Protein AF-A0A8H9DAM3-F1 (afdb_monomer)

Organism: NCBI:txid52442

Foldseek 3Di:
DPPPVVLVVVLVVLVVLVVLLVVLVDLPCVVLVVLLCLLCVLVLAPNPDDDDSDLVSSLVSLVSSLPDDLPDLDPDQPPVVLVVLVVVLVVLVVVLVVLVVVLVVLVVVLVVLVVVLVVLVVVLVVLVVLVVDDFDDDQQADPPPRDGHPDGDDGSVVSVVVSVVSVVVSVVSVVCNVVSVVVSVVSVVVSVVSVVVSVVSVVVSVVSVVVVVVSVVSVVSSVSSVVSSVVSVVVSVSNDDPPDPCVPSVVVSVVSVVVVVVVVVVPVVVVVVVVVVVLQVQLQVQLLVQCVLLVAPLSVFRWTQDPVVRWIWGADPPPGTDTPVRRDFPLNNLSSVLSSVLSVLLSCLVVVHPDALEAEEEASLCRLDDPPQDLVNLQVVCVDPDPSVVSVVSSVVSVVVSCPRGHYHYDHSHDHPDPVVVVVDDDDCVVVPDDPDDPVVVPPD

pLDDT: mean 80.45, std 12.28, range [39.5, 96.19]

InterPro domains:
  IPR022205 Protein of unknown function DUF3732 [PF12532] (260-436)

Structure (mmCIF, N/CA/C/O backbone):
data_AF-A0A8H9DAM3-F1
#
_entry.id   AF-A0A8H9DAM3-F1
#
loop_
_atom_site.group_PDB
_atom_site.id
_atom_site.type_symbol
_atom_site.label_atom_id
_atom_site.label_alt_id
_atom_site.label_comp_id
_atom_site.label_asym_id
_atom_site.label_entity_id
_atom_site.label_seq_id
_atom_site.pdbx_PDB_ins_code
_atom_site.Cartn_x
_atom_site.Cartn_y
_atom_site.Cartn_z
_atom_site.occupancy
_atom_site.B_iso_or_equiv
_atom_site.auth_seq_id
_atom_site.auth_comp_id
_atom_site.auth_asym_id
_atom_site.auth_atom_id
_atom_site.pdbx_PDB_model_num
ATOM 1 N N . MET A 1 1 ? 15.143 -3.807 -16.314 1.00 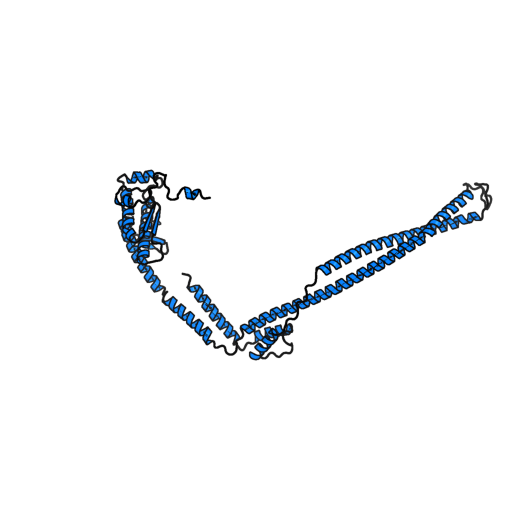41.22 1 MET A N 1
ATOM 2 C CA . MET A 1 1 ? 16.052 -4.672 -15.533 1.00 41.22 1 MET A CA 1
ATOM 3 C C . MET A 1 1 ? 15.537 -4.697 -14.091 1.00 41.22 1 MET A C 1
ATOM 5 O O . MET A 1 1 ? 15.890 -3.834 -13.311 1.00 41.22 1 MET A O 1
ATOM 9 N N . LEU A 1 2 ? 14.571 -5.573 -13.778 1.00 39.50 2 LEU A N 1
ATOM 10 C CA . LEU A 1 2 ? 13.849 -5.628 -12.480 1.00 39.50 2 LEU A CA 1
ATOM 11 C C . LEU A 1 2 ? 13.750 -7.069 -11.931 1.00 39.50 2 LEU A C 1
ATOM 13 O O . LEU A 1 2 ? 12.943 -7.368 -11.057 1.00 39.50 2 LEU A O 1
ATOM 17 N N . ILE A 1 3 ? 14.546 -7.983 -12.486 1.00 49.75 3 ILE A N 1
ATOM 18 C CA . ILE A 1 3 ? 14.468 -9.424 -12.223 1.00 49.75 3 ILE A CA 1
ATOM 19 C C . ILE A 1 3 ? 15.249 -9.852 -10.956 1.00 49.75 3 ILE A C 1
ATOM 21 O O . ILE A 1 3 ? 14.709 -10.687 -10.234 1.00 49.75 3 ILE A O 1
ATOM 25 N N . PRO A 1 4 ? 16.415 -9.270 -10.586 1.00 54.50 4 PRO A N 1
ATOM 26 C CA . PRO A 1 4 ? 17.206 -9.777 -9.454 1.00 54.50 4 PRO A CA 1
ATOM 27 C C . PRO A 1 4 ? 16.478 -9.702 -8.104 1.00 54.50 4 PRO A C 1
ATOM 29 O O . PRO A 1 4 ? 16.471 -10.662 -7.340 1.00 54.50 4 PRO A O 1
ATOM 32 N N . GLY A 1 5 ? 15.785 -8.590 -7.829 1.00 54.44 5 GLY A N 1
ATOM 33 C CA . GLY A 1 5 ? 15.190 -8.344 -6.511 1.00 54.44 5 GLY A CA 1
ATOM 34 C C . GLY A 1 5 ? 14.079 -9.323 -6.118 1.00 54.44 5 GLY A C 1
ATOM 35 O O . GLY A 1 5 ? 13.926 -9.632 -4.943 1.00 54.44 5 GLY A O 1
ATOM 36 N N . LYS A 1 6 ? 13.317 -9.862 -7.082 1.00 57.00 6 LYS A N 1
ATOM 37 C CA . LYS A 1 6 ? 12.247 -10.827 -6.773 1.00 57.00 6 LYS A CA 1
ATOM 38 C C . LYS A 1 6 ? 12.793 -12.201 -6.383 1.00 57.00 6 LYS A C 1
ATOM 40 O O . LYS A 1 6 ? 12.204 -12.851 -5.528 1.00 57.00 6 LYS A O 1
ATOM 45 N N . PHE A 1 7 ? 13.904 -12.621 -6.984 1.00 60.47 7 PHE A N 1
ATOM 46 C CA . PHE A 1 7 ? 14.539 -13.909 -6.697 1.00 60.47 7 PHE A CA 1
ATOM 47 C C . PHE A 1 7 ? 15.222 -13.922 -5.324 1.00 60.47 7 PHE A C 1
ATOM 49 O O . PHE A 1 7 ? 15.058 -14.885 -4.580 1.00 60.47 7 PHE A O 1
ATOM 56 N N . TRP A 1 8 ? 15.877 -12.822 -4.946 1.00 61.19 8 TRP A N 1
ATOM 57 C CA . TRP A 1 8 ? 16.463 -12.654 -3.611 1.00 61.19 8 TRP A CA 1
ATOM 58 C C . TRP A 1 8 ? 15.415 -12.724 -2.491 1.00 61.19 8 TRP A C 1
ATOM 60 O O . TRP A 1 8 ? 15.601 -13.442 -1.516 1.00 61.19 8 TRP A O 1
ATOM 70 N N . VAL A 1 9 ? 14.251 -12.094 -2.678 1.00 68.06 9 VAL A N 1
ATOM 71 C CA . VAL A 1 9 ? 13.137 -12.170 -1.712 1.00 68.06 9 VAL A CA 1
ATOM 72 C C . VAL A 1 9 ? 12.590 -13.598 -1.559 1.00 68.06 9 VAL A C 1
ATOM 74 O O . VAL A 1 9 ? 12.148 -13.986 -0.478 1.00 68.06 9 VAL A O 1
ATOM 77 N N . LEU A 1 10 ? 12.596 -14.389 -2.636 1.00 66.38 10 LEU A N 1
ATOM 78 C CA . LEU A 1 10 ? 12.182 -15.794 -2.604 1.00 66.38 10 LEU A CA 1
ATOM 79 C C . LEU A 1 10 ? 13.180 -16.662 -1.826 1.00 66.38 10 LEU A C 1
ATOM 81 O O . LEU A 1 10 ? 12.730 -17.476 -1.019 1.00 66.38 10 LEU A O 1
ATOM 85 N N . ILE A 1 11 ? 14.491 -16.451 -2.002 1.00 67.50 11 ILE A N 1
ATOM 86 C CA . ILE A 1 11 ? 15.525 -17.118 -1.193 1.00 67.50 11 ILE A CA 1
ATOM 87 C C . ILE A 1 11 ? 15.362 -16.754 0.279 1.00 67.50 11 ILE A C 1
ATOM 89 O O . ILE A 1 11 ? 15.191 -17.657 1.093 1.00 67.50 11 ILE A O 1
ATOM 93 N N . ASP A 1 12 ? 15.321 -15.463 0.617 1.00 72.00 12 ASP A N 1
ATOM 94 C CA . ASP A 1 12 ? 15.208 -15.003 2.008 1.00 72.00 12 ASP A CA 1
ATOM 95 C C . ASP A 1 12 ? 13.983 -15.608 2.702 1.00 72.00 12 ASP A C 1
ATOM 97 O O . ASP A 1 12 ? 14.022 -15.975 3.877 1.00 72.00 12 ASP A O 1
ATOM 101 N N . LYS A 1 13 ? 12.874 -15.762 1.970 1.00 71.56 13 LYS A N 1
ATOM 102 C CA . LYS A 1 13 ? 11.654 -16.386 2.488 1.00 71.56 13 LYS A CA 1
ATOM 103 C C . LYS A 1 13 ? 11.833 -17.882 2.757 1.00 71.56 13 LYS A C 1
ATOM 105 O O . LYS A 1 13 ? 11.313 -18.378 3.758 1.00 71.56 13 LYS A O 1
ATOM 110 N N . VAL A 1 14 ? 12.526 -18.609 1.882 1.00 68.38 14 VAL A N 1
ATOM 111 C CA . VAL A 1 14 ? 12.818 -20.040 2.068 1.00 68.38 14 VAL A CA 1
ATOM 112 C C . VAL A 1 14 ? 13.843 -20.237 3.191 1.00 68.38 14 VAL A C 1
ATOM 114 O O . VAL A 1 14 ? 13.615 -21.053 4.081 1.00 68.38 14 VAL A O 1
ATOM 117 N N . GLU A 1 15 ? 14.903 -19.433 3.242 1.00 69.31 15 GLU A N 1
ATOM 118 C CA . GLU A 1 15 ? 15.900 -19.461 4.318 1.00 69.31 15 GLU A CA 1
ATOM 119 C C . GLU A 1 15 ? 15.298 -19.084 5.674 1.00 69.31 15 GLU A C 1
ATOM 121 O O . GLU A 1 15 ? 15.566 -19.747 6.676 1.00 69.31 15 GLU A O 1
ATOM 126 N N . SER A 1 16 ? 14.417 -18.082 5.716 1.00 69.56 16 SER A N 1
ATOM 127 C CA . SER A 1 16 ? 13.677 -17.713 6.924 1.00 69.56 16 SER A CA 1
ATOM 128 C C . SER A 1 16 ? 12.774 -18.853 7.405 1.00 69.56 16 SER A C 1
ATOM 130 O O . SER A 1 16 ? 12.752 -19.142 8.602 1.00 69.56 16 SER A O 1
ATOM 132 N N . ARG A 1 17 ? 12.096 -19.568 6.491 1.00 65.00 17 ARG A N 1
ATOM 133 C CA . ARG A 1 17 ? 11.322 -20.777 6.829 1.00 65.00 17 ARG A CA 1
ATOM 134 C C . ARG A 1 17 ? 12.209 -21.879 7.415 1.00 65.00 17 ARG A C 1
ATOM 136 O O . ARG A 1 17 ? 11.821 -22.490 8.411 1.00 65.00 17 ARG A O 1
ATOM 143 N N . ILE A 1 18 ? 13.390 -22.116 6.840 1.00 66.19 18 ILE A N 1
ATOM 144 C CA . ILE A 1 18 ? 14.365 -23.100 7.341 1.00 66.19 18 ILE A CA 1
ATOM 145 C C . ILE A 1 18 ? 14.893 -22.682 8.724 1.00 66.19 18 ILE A C 1
ATOM 147 O O . ILE A 1 18 ? 14.948 -23.500 9.641 1.00 66.19 18 ILE A O 1
ATOM 151 N N . ALA A 1 19 ? 15.237 -21.406 8.915 1.00 66.81 19 ALA A N 1
ATOM 152 C CA . ALA A 1 19 ? 15.737 -20.872 10.180 1.00 66.81 19 ALA A CA 1
ATOM 153 C C . ALA A 1 19 ? 14.688 -20.937 11.302 1.00 66.81 19 ALA A C 1
ATOM 155 O O . ALA A 1 19 ? 15.010 -21.333 12.425 1.00 66.81 19 ALA A O 1
ATOM 156 N N . GLU A 1 20 ? 13.431 -20.601 11.004 1.00 62.31 20 GLU A N 1
ATOM 157 C CA . GLU A 1 20 ? 12.320 -20.690 11.956 1.00 62.31 20 GLU A CA 1
ATOM 158 C C . GLU A 1 20 ? 12.037 -22.156 12.329 1.00 62.31 20 GLU A C 1
ATOM 160 O O . GLU A 1 20 ? 11.919 -22.483 13.512 1.00 62.31 20 GLU A O 1
ATOM 165 N N . ARG A 1 21 ? 12.052 -23.076 11.350 1.00 61.44 21 ARG A N 1
ATOM 166 C CA . ARG A 1 21 ? 11.940 -24.524 11.602 1.00 61.44 21 ARG A CA 1
ATOM 167 C C . ARG A 1 21 ? 13.096 -25.060 12.448 1.00 61.44 21 ARG A C 1
ATOM 169 O O . ARG A 1 21 ? 12.858 -25.836 13.368 1.00 61.44 21 ARG A O 1
ATOM 176 N N . ASN A 1 22 ? 14.327 -24.611 12.210 1.00 60.28 22 ASN A N 1
ATOM 177 C CA . ASN A 1 22 ? 15.495 -25.005 13.004 1.00 60.28 22 ASN A CA 1
ATOM 178 C C . ASN A 1 22 ? 15.460 -24.454 14.436 1.00 60.28 22 ASN A C 1
ATOM 180 O O . ASN A 1 22 ? 15.846 -25.157 15.369 1.00 60.28 22 ASN A O 1
ATOM 184 N N . ARG A 1 23 ? 14.937 -23.239 14.647 1.00 57.72 23 ARG A N 1
ATOM 185 C CA . ARG A 1 23 ? 14.687 -22.699 15.996 1.00 57.72 23 ARG A CA 1
ATOM 186 C C . ARG A 1 23 ? 13.680 -23.544 16.772 1.00 57.72 23 ARG A C 1
ATOM 188 O O . ARG A 1 23 ? 13.877 -23.781 17.961 1.00 57.72 23 ARG A O 1
ATOM 195 N N . LEU A 1 24 ? 12.650 -24.042 16.091 1.00 55.28 24 LEU A N 1
ATOM 196 C CA . LEU A 1 24 ? 11.645 -24.942 16.663 1.00 55.28 24 LEU A CA 1
ATOM 197 C C . LEU A 1 24 ? 12.157 -26.381 16.874 1.00 55.28 24 LEU A C 1
ATOM 199 O O . LEU A 1 24 ? 11.499 -27.144 17.569 1.00 55.28 24 LEU A O 1
ATOM 203 N N . LYS A 1 25 ? 13.328 -26.761 16.337 1.00 53.53 25 LYS A N 1
ATOM 204 C CA . LYS A 1 25 ? 13.994 -28.054 16.614 1.00 53.53 25 LYS A CA 1
ATOM 205 C C . LYS A 1 25 ? 14.835 -28.055 17.897 1.00 53.53 25 LYS A C 1
ATOM 207 O O . LYS A 1 25 ? 15.243 -29.126 18.348 1.00 53.53 25 LYS A O 1
ATOM 212 N N . GLY A 1 26 ? 15.114 -26.893 18.494 1.00 55.53 26 GLY A N 1
ATOM 213 C CA . GLY A 1 26 ? 15.830 -26.822 19.770 1.00 55.53 26 GLY A CA 1
ATOM 214 C C . GLY A 1 26 ? 15.031 -27.466 20.909 1.00 55.53 26 GLY A C 1
ATOM 215 O O . GLY A 1 26 ? 13.805 -27.452 20.893 1.00 55.53 26 GLY A O 1
ATOM 216 N N . GLN A 1 27 ? 15.702 -27.966 21.952 1.00 54.47 27 GLN A N 1
ATOM 217 C CA . GLN A 1 27 ? 15.058 -28.440 23.196 1.00 54.47 27 GLN A CA 1
ATOM 218 C C . GLN A 1 27 ? 14.385 -27.306 24.006 1.00 54.47 27 GLN A C 1
ATOM 220 O O . GLN A 1 27 ? 14.102 -27.467 25.192 1.00 54.47 27 GLN A O 1
ATOM 225 N N . ASN A 1 28 ? 14.164 -26.134 23.402 1.00 64.06 28 ASN A N 1
ATOM 226 C CA . ASN A 1 28 ? 13.647 -24.975 24.102 1.00 64.06 28 ASN A CA 1
ATOM 227 C C . ASN A 1 28 ? 12.108 -24.970 24.098 1.00 64.06 28 ASN A C 1
ATOM 229 O O . ASN A 1 28 ? 11.464 -24.404 23.215 1.00 64.06 28 ASN A O 1
ATOM 233 N N . PHE A 1 29 ? 11.524 -25.613 25.111 1.00 72.38 29 PHE A N 1
ATOM 234 C CA . PHE A 1 29 ? 10.076 -25.689 25.324 1.00 72.38 29 PHE A CA 1
ATOM 235 C C . PHE A 1 29 ? 9.478 -24.427 25.972 1.00 72.38 29 PHE A C 1
ATOM 237 O O . PHE A 1 29 ? 8.269 -24.382 26.186 1.00 72.38 29 PHE A O 1
ATOM 244 N N . GLU A 1 30 ? 10.272 -23.387 26.263 1.00 73.88 30 GLU A N 1
ATOM 245 C CA . GLU A 1 30 ? 9.824 -22.164 26.955 1.00 73.88 30 GLU A CA 1
ATOM 246 C C . GLU A 1 30 ? 8.572 -21.544 26.319 1.00 73.88 30 GLU A C 1
ATOM 248 O O . GLU A 1 30 ? 7.599 -21.232 27.008 1.00 73.88 30 GLU A O 1
ATOM 253 N N . ARG A 1 31 ? 8.556 -21.422 24.986 1.00 76.25 31 ARG A N 1
ATOM 254 C CA . ARG A 1 31 ? 7.429 -20.825 24.253 1.00 76.25 31 ARG A CA 1
ATOM 255 C C . ARG A 1 31 ? 6.195 -21.731 24.233 1.00 76.25 31 ARG A C 1
ATOM 257 O O . ARG A 1 31 ? 5.080 -21.226 24.349 1.00 76.25 31 ARG A O 1
ATOM 264 N N . ALA A 1 32 ? 6.389 -23.048 24.121 1.00 80.62 32 ALA A N 1
ATOM 265 C CA . ALA A 1 32 ? 5.304 -24.027 24.204 1.00 80.62 32 ALA A CA 1
ATOM 266 C C . ALA A 1 32 ? 4.661 -24.013 25.594 1.00 80.62 32 ALA A C 1
ATOM 268 O O . ALA A 1 32 ? 3.443 -23.947 25.718 1.00 80.62 32 ALA A O 1
ATOM 269 N N . PHE A 1 33 ? 5.478 -24.020 26.648 1.00 83.94 33 PHE A N 1
ATOM 270 C CA . PHE A 1 33 ? 5.000 -24.012 28.025 1.00 83.94 33 PHE A CA 1
ATOM 271 C C . PHE A 1 33 ? 4.320 -22.699 28.398 1.00 83.94 33 PHE A C 1
ATOM 273 O O . PHE A 1 33 ? 3.304 -22.736 29.084 1.00 83.94 33 PHE A O 1
ATOM 280 N N . ALA A 1 34 ? 4.805 -21.552 27.912 1.00 83.25 34 ALA A N 1
ATOM 281 C CA . ALA A 1 34 ? 4.105 -20.280 28.081 1.00 83.25 34 ALA A CA 1
ATOM 282 C C . ALA A 1 34 ? 2.686 -20.338 27.484 1.00 83.25 34 ALA A C 1
ATOM 284 O O . ALA A 1 34 ? 1.718 -20.041 28.180 1.00 83.25 34 ALA A O 1
ATOM 285 N N . LEU A 1 35 ? 2.547 -20.814 26.241 1.00 86.19 35 LEU A N 1
ATOM 286 C CA . LEU A 1 35 ? 1.248 -20.962 25.572 1.00 86.19 35 LEU A CA 1
ATOM 287 C C . LEU A 1 35 ? 0.326 -21.971 26.272 1.00 86.19 35 LEU A C 1
ATOM 289 O O . LEU A 1 35 ? -0.869 -21.721 26.407 1.00 86.19 35 LEU A O 1
ATOM 293 N N . LEU A 1 36 ? 0.866 -23.097 26.741 1.00 85.81 36 LEU A N 1
ATOM 294 C CA . LEU A 1 36 ? 0.099 -24.108 27.472 1.00 85.81 36 LEU A CA 1
ATOM 295 C C . LEU A 1 36 ? -0.336 -23.611 28.860 1.00 85.81 36 LEU A C 1
ATOM 297 O O . LEU A 1 36 ? -1.444 -23.910 29.291 1.00 85.81 36 LEU A O 1
ATOM 301 N N . ASN A 1 37 ? 0.480 -22.806 29.544 1.00 80.94 37 ASN A N 1
ATOM 302 C CA . ASN A 1 37 ? 0.092 -22.165 30.804 1.00 80.94 37 ASN A CA 1
ATOM 303 C C . ASN A 1 37 ? -0.975 -21.081 30.602 1.00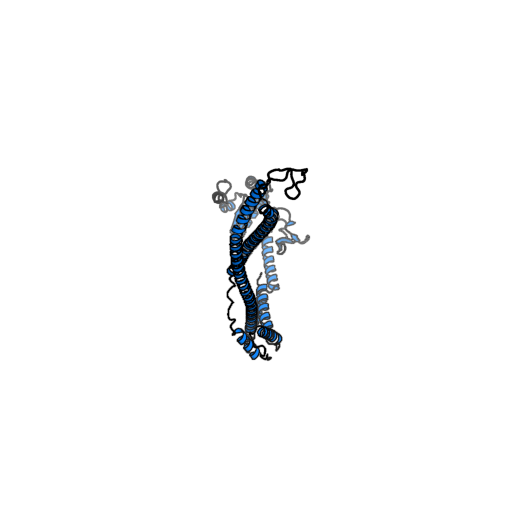 80.94 37 ASN A C 1
ATOM 305 O O . ASN A 1 37 ? -1.890 -20.966 31.414 1.00 80.94 37 ASN A O 1
ATOM 309 N N . GLU A 1 38 ? -0.912 -20.324 29.504 1.00 81.88 38 GLU A N 1
ATOM 310 C CA . GLU A 1 38 ? -2.015 -19.445 29.107 1.00 81.88 38 GLU A CA 1
ATOM 311 C C . GLU A 1 38 ? -3.288 -20.257 28.817 1.00 81.88 38 GLU A C 1
ATOM 313 O O . GLU A 1 38 ? -4.372 -19.869 29.232 1.00 81.88 38 GLU A O 1
ATOM 318 N N . ALA A 1 39 ? -3.178 -21.425 28.180 1.00 84.25 39 ALA A N 1
ATOM 319 C CA . ALA A 1 39 ? -4.321 -22.309 27.946 1.00 84.25 39 ALA A CA 1
ATOM 320 C C . ALA A 1 39 ? -4.942 -22.845 29.250 1.00 84.25 39 ALA A C 1
ATOM 322 O O . ALA A 1 39 ? -6.164 -22.990 29.333 1.00 84.25 39 ALA A O 1
ATOM 323 N N . LYS A 1 40 ? -4.126 -23.092 30.282 1.00 81.94 40 LYS A N 1
ATOM 324 C CA . LYS A 1 40 ? -4.602 -23.446 31.628 1.00 81.94 40 LYS A CA 1
ATOM 325 C C . LYS A 1 40 ? -5.372 -22.312 32.302 1.00 81.94 40 LYS A C 1
ATOM 327 O O . LYS A 1 40 ? -6.366 -22.581 32.960 1.00 81.94 40 LYS A O 1
ATOM 332 N N . SER A 1 41 ? -4.951 -21.055 32.135 1.00 77.19 41 SER A N 1
ATOM 333 C CA . SER A 1 41 ? -5.615 -19.910 32.785 1.00 77.19 41 SER A CA 1
ATOM 334 C C . SER A 1 41 ? -7.013 -19.608 32.233 1.00 77.19 41 SER A C 1
ATOM 336 O O . SER A 1 41 ? -7.771 -18.865 32.853 1.00 77.19 41 SER A O 1
ATOM 338 N N . VAL A 1 42 ? -7.359 -20.195 31.084 1.00 81.00 42 VAL A N 1
ATOM 339 C CA . VAL A 1 42 ? -8.673 -20.081 30.435 1.00 81.00 42 VAL A CA 1
ATOM 340 C C . VAL A 1 42 ? -9.408 -21.425 30.325 1.00 81.00 42 VAL A C 1
ATOM 342 O O . VAL A 1 42 ? -10.269 -21.594 29.459 1.00 81.00 42 VAL A O 1
ATOM 345 N N . ASP A 1 43 ? -9.044 -22.396 31.169 1.00 77.50 43 ASP A N 1
ATOM 346 C CA . ASP A 1 43 ? -9.663 -23.727 31.272 1.00 77.50 43 ASP A CA 1
ATOM 347 C C . ASP A 1 43 ? -9.709 -24.533 29.958 1.00 77.50 43 ASP A C 1
ATOM 349 O O . ASP A 1 43 ? -10.550 -25.420 29.770 1.00 77.50 43 ASP A O 1
ATOM 353 N N . LEU A 1 44 ? -8.797 -24.261 29.018 1.00 81.88 44 LEU A N 1
ATOM 354 C CA . LEU A 1 44 ? -8.631 -25.108 27.832 1.00 81.88 44 LEU A CA 1
ATOM 355 C C . LEU A 1 44 ? -7.913 -26.418 28.189 1.00 81.88 44 LEU A C 1
ATOM 357 O O . LEU A 1 44 ? -8.224 -27.458 27.608 1.00 81.88 44 LEU A O 1
ATOM 361 N N . ILE A 1 45 ? -7.026 -26.376 29.186 1.00 84.38 45 ILE A N 1
ATOM 362 C CA . ILE A 1 45 ? -6.282 -27.509 29.757 1.00 84.38 45 ILE A CA 1
ATOM 363 C C . ILE A 1 45 ? -6.487 -27.494 31.276 1.00 84.38 45 ILE A C 1
ATOM 365 O O . ILE A 1 45 ? -6.640 -26.422 31.858 1.00 84.38 45 ILE A O 1
ATOM 369 N N . ALA A 1 46 ? -6.504 -28.661 31.924 1.00 76.56 46 ALA A N 1
ATOM 370 C CA . ALA A 1 46 ? -6.603 -28.738 33.379 1.00 76.56 46 ALA A CA 1
ATOM 371 C C . ALA A 1 46 ? -5.407 -28.040 34.061 1.00 76.56 46 ALA A C 1
ATOM 373 O O . ALA A 1 46 ? -4.262 -28.142 33.610 1.00 76.56 46 ALA A O 1
ATOM 374 N N . ALA A 1 47 ? -5.665 -27.301 35.143 1.00 71.81 47 ALA A N 1
ATOM 375 C CA . ALA A 1 47 ? -4.646 -26.489 35.814 1.00 71.81 47 ALA A CA 1
ATOM 376 C C . ALA A 1 47 ? -3.482 -27.335 36.372 1.00 71.81 47 ALA A C 1
ATOM 378 O O . ALA A 1 47 ? -2.319 -26.917 36.328 1.00 71.81 47 ALA A O 1
ATOM 379 N N . ASP A 1 48 ? -3.787 -28.547 36.829 1.00 75.56 48 ASP A N 1
ATOM 380 C CA . ASP A 1 48 ? -2.878 -29.537 37.406 1.00 75.56 48 ASP A CA 1
ATOM 381 C C . ASP A 1 48 ? -2.163 -30.421 36.370 1.00 75.56 48 ASP A C 1
ATOM 383 O O . ASP A 1 48 ? -1.272 -31.186 36.735 1.00 75.56 48 ASP A O 1
ATOM 387 N N . GLU A 1 49 ? -2.477 -30.278 35.079 1.00 77.75 49 GLU A N 1
ATOM 388 C CA . GLU A 1 49 ? -1.892 -31.104 34.019 1.00 77.75 49 GLU A CA 1
ATOM 389 C C . GLU A 1 49 ? -0.361 -30.901 33.929 1.00 77.75 49 GLU A C 1
ATOM 391 O O . GLU A 1 49 ? 0.103 -29.772 33.724 1.00 77.75 49 GLU A O 1
ATOM 396 N N . PRO A 1 50 ? 0.474 -31.941 34.081 1.00 77.88 50 PRO A N 1
ATOM 397 C CA . PRO A 1 50 ? 1.924 -31.777 34.094 1.00 77.88 50 PRO A CA 1
ATOM 398 C C . PRO A 1 50 ? 2.477 -31.471 32.693 1.00 77.88 50 PRO A C 1
ATO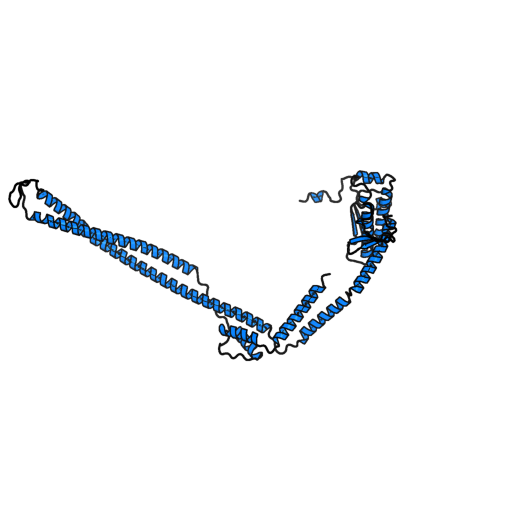M 400 O O . PRO A 1 50 ? 2.247 -32.214 31.741 1.00 77.88 50 PRO A O 1
ATOM 403 N N . LEU A 1 51 ? 3.272 -30.401 32.577 1.00 81.50 51 LEU A N 1
ATOM 404 C CA . LEU A 1 51 ? 3.999 -30.069 31.347 1.00 81.50 51 LEU A CA 1
ATOM 405 C C . LEU A 1 51 ? 5.327 -30.832 31.314 1.00 81.50 51 LEU A C 1
ATOM 407 O O . LEU A 1 51 ? 6.208 -30.586 32.140 1.00 81.50 51 LEU A O 1
ATOM 411 N N . GLN A 1 52 ? 5.478 -31.757 30.369 1.00 82.44 52 GLN A N 1
ATOM 412 C CA . GLN A 1 52 ? 6.706 -32.530 30.193 1.00 82.44 52 GLN A CA 1
ATOM 413 C C . GLN A 1 52 ? 7.505 -31.989 29.006 1.00 82.44 52 GLN A C 1
ATOM 415 O O . GLN A 1 52 ? 6.939 -31.603 27.985 1.00 82.44 52 GLN A O 1
ATOM 420 N N . ALA A 1 53 ? 8.836 -31.986 29.120 1.00 76.75 53 ALA A N 1
ATOM 421 C CA . ALA A 1 53 ? 9.759 -31.558 28.064 1.00 76.75 53 ALA A CA 1
ATOM 422 C C . ALA A 1 53 ? 9.860 -32.614 26.944 1.00 76.75 53 ALA A C 1
ATOM 424 O O . ALA A 1 53 ? 10.911 -33.201 26.697 1.00 76.75 53 ALA A O 1
ATOM 425 N N . SER A 1 54 ? 8.726 -32.892 26.302 1.00 80.69 54 SER A N 1
ATOM 426 C CA . SER A 1 54 ? 8.566 -33.836 25.203 1.00 80.69 54 SER A CA 1
ATOM 427 C C . SER A 1 54 ? 7.635 -33.237 24.155 1.00 80.69 54 SER A C 1
ATOM 429 O O . SER A 1 54 ? 6.545 -32.758 24.473 1.00 80.69 54 SER A O 1
ATOM 431 N N . TRP A 1 55 ? 8.042 -33.299 22.888 1.00 74.56 55 TRP A N 1
ATOM 432 C CA . TRP A 1 55 ? 7.225 -32.818 21.776 1.00 74.56 55 TRP A CA 1
ATOM 433 C C . TRP A 1 55 ? 5.917 -33.599 21.625 1.00 74.56 55 TRP A C 1
ATOM 435 O O . TRP A 1 55 ? 4.904 -33.009 21.263 1.00 74.56 55 TRP A O 1
ATOM 445 N N . ASP A 1 56 ? 5.901 -34.889 21.958 1.00 80.44 56 ASP A N 1
ATOM 446 C CA . ASP A 1 56 ? 4.664 -35.672 21.925 1.00 80.44 56 ASP A CA 1
ATOM 447 C C . ASP A 1 56 ? 3.677 -35.196 23.004 1.00 80.44 56 ASP A C 1
ATOM 449 O O . ASP A 1 56 ? 2.491 -35.040 22.720 1.00 80.44 56 ASP A O 1
ATOM 453 N N . ASN A 1 57 ? 4.169 -34.860 24.206 1.00 84.81 57 ASN A N 1
ATOM 454 C CA . ASN A 1 57 ? 3.337 -34.302 25.278 1.00 84.81 57 ASN A CA 1
ATOM 455 C C . ASN A 1 57 ? 2.790 -32.916 24.904 1.00 84.81 57 ASN A C 1
ATOM 457 O O . ASN A 1 57 ? 1.590 -32.684 25.008 1.00 84.81 57 ASN A O 1
ATOM 461 N N . VAL A 1 58 ? 3.645 -32.017 24.405 1.00 84.00 58 VAL A N 1
ATOM 462 C CA . VAL A 1 58 ? 3.229 -30.677 23.962 1.00 84.00 58 VAL A CA 1
ATOM 463 C C . VAL A 1 58 ? 2.177 -30.764 22.857 1.00 84.00 58 VAL A C 1
ATOM 465 O O . VAL A 1 58 ? 1.143 -30.109 22.957 1.00 84.00 58 VAL A O 1
ATOM 468 N N . ARG A 1 59 ? 2.398 -31.598 21.831 1.00 85.88 59 ARG A N 1
ATOM 469 C CA . ARG A 1 59 ? 1.434 -31.791 20.737 1.00 85.88 59 ARG A CA 1
ATOM 470 C C . ARG A 1 59 ? 0.094 -32.301 21.261 1.00 85.88 59 ARG A C 1
ATOM 472 O O . ARG A 1 59 ? -0.931 -31.705 20.947 1.00 85.88 59 ARG A O 1
ATOM 479 N N . GLN A 1 60 ? 0.107 -33.340 22.094 1.00 87.81 60 GLN A N 1
ATOM 480 C CA . GLN A 1 60 ? -1.111 -33.929 22.651 1.00 87.81 60 GLN A CA 1
ATOM 481 C C . GLN A 1 60 ? -1.921 -32.914 23.470 1.00 87.81 60 GLN A C 1
ATOM 483 O O . GLN A 1 60 ? -3.143 -32.847 23.343 1.00 87.81 60 GLN A O 1
ATOM 488 N N . LEU A 1 61 ? -1.248 -32.095 24.283 1.00 87.94 61 LEU A N 1
ATOM 489 C CA . LEU A 1 61 ? -1.892 -31.057 25.087 1.00 87.94 61 LEU A CA 1
ATOM 490 C C . LEU A 1 61 ? -2.490 -29.935 24.227 1.00 87.94 61 LEU A C 1
ATOM 492 O O . LEU A 1 61 ? -3.591 -29.461 24.515 1.00 87.94 61 LEU A O 1
ATOM 496 N N . ILE A 1 62 ? -1.802 -29.532 23.155 1.00 88.19 62 ILE A N 1
ATOM 497 C CA . ILE A 1 62 ? -2.319 -28.540 22.205 1.00 88.19 62 ILE A CA 1
ATOM 498 C C . ILE A 1 62 ? -3.542 -29.091 21.459 1.00 88.19 62 ILE A C 1
ATOM 500 O O . ILE A 1 62 ? -4.563 -28.411 21.375 1.00 88.19 62 ILE A O 1
ATOM 504 N N . GLU A 1 63 ? -3.473 -30.321 20.951 1.00 88.75 63 GLU A N 1
ATOM 505 C CA . GLU A 1 63 ? -4.589 -30.969 20.253 1.00 88.75 63 GLU A CA 1
ATOM 506 C C . GLU A 1 63 ? -5.810 -31.132 21.171 1.00 88.75 63 GLU A C 1
ATOM 508 O O . GLU A 1 63 ? -6.931 -30.816 20.766 1.00 88.75 63 GLU A O 1
ATOM 513 N N . ALA A 1 64 ? -5.602 -31.520 22.435 1.00 87.00 64 ALA A N 1
ATOM 514 C CA . ALA A 1 64 ? -6.664 -31.598 23.437 1.00 87.00 64 ALA A CA 1
ATOM 515 C C . ALA A 1 64 ? -7.316 -30.227 23.707 1.00 87.00 64 ALA A C 1
ATOM 517 O O . ALA A 1 64 ? -8.545 -30.118 23.748 1.00 87.00 64 ALA A O 1
ATOM 518 N N . ALA A 1 65 ? -6.514 -29.163 23.826 1.00 86.50 65 ALA A N 1
ATOM 519 C CA . ALA A 1 65 ? -7.009 -27.797 23.994 1.00 86.50 65 ALA A CA 1
ATOM 520 C C . ALA A 1 65 ? -7.810 -27.309 22.772 1.00 86.50 65 ALA A C 1
ATOM 522 O O . ALA A 1 65 ? -8.829 -26.627 22.922 1.00 86.50 65 ALA A O 1
ATOM 523 N N . LEU A 1 66 ? -7.378 -27.668 21.557 1.00 87.31 66 LEU A N 1
ATOM 524 C CA . LEU A 1 66 ? -8.052 -27.319 20.305 1.00 87.31 66 LEU A CA 1
ATOM 525 C C . LEU A 1 66 ? -9.366 -28.087 20.106 1.00 87.31 66 LEU A C 1
ATOM 527 O O . LEU A 1 66 ? -10.338 -27.503 19.624 1.00 87.31 66 LEU A O 1
ATOM 531 N N . ALA A 1 67 ? -9.433 -29.347 20.534 1.00 84.38 67 ALA A N 1
ATOM 532 C CA . ALA A 1 67 ? -10.637 -30.174 20.450 1.00 84.38 67 ALA A CA 1
ATOM 533 C C . ALA A 1 67 ? -11.746 -29.745 21.429 1.00 84.38 67 ALA A C 1
ATOM 535 O O . ALA A 1 67 ? -12.915 -30.072 21.232 1.00 84.38 67 ALA A O 1
ATOM 536 N N . ARG A 1 68 ? -11.410 -28.993 22.484 1.00 81.00 68 ARG A N 1
ATOM 537 C CA . ARG A 1 68 ? -12.386 -28.543 23.482 1.00 81.00 68 ARG A CA 1
ATOM 538 C C . ARG A 1 68 ? -13.325 -27.484 22.897 1.00 81.00 68 ARG A C 1
ATOM 540 O O . ARG A 1 68 ? -12.881 -26.387 22.542 1.00 81.00 68 ARG A O 1
ATOM 547 N N . ASN A 1 69 ? -14.621 -27.784 22.817 1.00 67.94 69 ASN A N 1
ATOM 548 C CA . ASN A 1 69 ? -15.625 -26.839 22.322 1.00 67.94 69 ASN A CA 1
ATOM 549 C C . ASN A 1 69 ? -15.687 -25.572 23.192 1.00 67.94 69 ASN A C 1
ATOM 551 O O . ASN A 1 69 ? -15.570 -25.608 24.424 1.00 67.94 69 ASN A O 1
ATOM 555 N N . ILE A 1 70 ? -15.823 -24.423 22.530 1.00 66.31 70 ILE A N 1
ATOM 556 C CA . ILE A 1 70 ? -16.199 -23.166 23.176 1.00 66.31 70 ILE A CA 1
ATOM 557 C C . ILE A 1 70 ? -17.725 -23.151 23.114 1.00 66.31 70 ILE A C 1
ATOM 559 O O . ILE A 1 70 ? -18.284 -22.753 22.099 1.00 66.31 70 ILE A O 1
ATOM 563 N N . ASP A 1 71 ? -18.396 -23.688 24.132 1.00 57.16 71 ASP A N 1
ATOM 564 C CA . ASP A 1 71 ? -19.857 -23.653 24.149 1.00 57.16 71 ASP A CA 1
ATOM 565 C C . ASP A 1 71 ? -20.372 -22.222 24.355 1.00 57.16 71 ASP A C 1
ATOM 567 O O . ASP A 1 71 ? -19.965 -21.522 25.284 1.00 57.16 71 ASP A O 1
ATOM 571 N N . SER A 1 72 ? -21.309 -21.875 23.464 1.00 53.06 72 SER A N 1
ATOM 572 C CA . SER A 1 72 ? -22.283 -20.776 23.452 1.00 53.06 72 SER A CA 1
ATOM 573 C C . SER A 1 72 ? -21.753 -19.347 23.575 1.00 53.06 72 SER A C 1
ATOM 575 O O . SER A 1 72 ? -21.438 -18.876 24.666 1.00 53.06 72 SER A O 1
ATOM 577 N N . ASP A 1 73 ? -21.820 -18.612 22.459 1.00 49.19 73 ASP A N 1
ATOM 578 C CA . ASP A 1 73 ? -22.111 -17.179 22.509 1.00 49.19 73 ASP A CA 1
ATOM 579 C C . ASP A 1 73 ? -23.384 -16.984 23.349 1.00 49.19 73 ASP A C 1
ATOM 581 O O . ASP A 1 73 ? -24.439 -17.527 22.994 1.00 49.19 73 ASP A O 1
ATOM 585 N N . PRO A 1 74 ? -23.331 -16.251 24.472 1.00 51.53 74 PRO A N 1
ATOM 586 C CA . PRO A 1 74 ? -24.552 -15.828 25.123 1.00 51.53 74 PRO A CA 1
ATOM 587 C C . PRO A 1 74 ? -25.304 -14.890 24.172 1.00 51.53 74 PRO A C 1
ATOM 589 O O . PRO A 1 74 ? -24.708 -13.971 23.593 1.00 51.53 74 PRO A O 1
ATOM 592 N N . ALA A 1 75 ? -26.610 -15.140 24.023 1.00 50.00 75 ALA A N 1
ATOM 593 C CA . ALA A 1 75 ? -27.524 -14.298 23.257 1.00 50.00 75 ALA A CA 1
ATOM 594 C C . ALA A 1 75 ? -27.307 -12.816 23.599 1.00 50.00 75 ALA A C 1
ATOM 596 O O . ALA A 1 75 ? -27.090 -12.471 24.763 1.00 50.00 75 ALA A O 1
ATOM 597 N N . GLU A 1 76 ? -27.329 -11.954 22.580 1.00 52.44 76 GLU A N 1
ATOM 598 C CA . GLU A 1 76 ? -27.188 -10.514 22.780 1.00 52.44 76 GLU A CA 1
ATOM 599 C C . GLU A 1 76 ? -28.236 -10.004 23.779 1.00 52.44 76 GLU A C 1
ATOM 601 O O . GLU A 1 76 ? -29.421 -10.333 23.644 1.00 52.44 76 GLU A O 1
ATOM 606 N N . PRO A 1 77 ? -27.822 -9.220 24.792 1.00 53.56 77 PRO A N 1
ATOM 607 C CA . PRO A 1 77 ? -28.760 -8.531 25.660 1.00 53.56 77 PRO A CA 1
ATOM 608 C C . PRO A 1 77 ? -29.664 -7.662 24.788 1.00 53.56 77 PRO A C 1
ATOM 610 O O . PRO A 1 77 ? -29.181 -6.845 24.004 1.00 53.56 77 PRO A O 1
ATOM 613 N N . ASN A 1 78 ? -30.978 -7.842 24.903 1.00 58.34 78 ASN A N 1
ATOM 614 C CA . ASN A 1 78 ? -31.928 -7.008 24.184 1.00 58.34 78 ASN A CA 1
ATOM 615 C C . ASN A 1 78 ? -31.940 -5.611 24.829 1.00 58.34 78 ASN A C 1
ATOM 617 O O . ASN A 1 78 ? -32.652 -5.376 25.808 1.00 58.34 78 ASN A O 1
ATOM 621 N N . VAL A 1 79 ? -31.100 -4.714 24.304 1.00 61.81 79 VAL A N 1
ATOM 622 C CA . VAL A 1 79 ? -30.934 -3.324 24.764 1.00 61.81 79 VAL A CA 1
ATOM 623 C C . VAL A 1 79 ? -32.275 -2.579 24.778 1.00 61.81 79 VAL A C 1
ATOM 625 O O . VAL A 1 79 ? -32.497 -1.742 25.655 1.00 61.81 79 VAL A O 1
ATOM 628 N N . ASP A 1 80 ? -33.204 -2.945 23.892 1.00 68.56 80 ASP A N 1
ATOM 629 C CA . ASP A 1 80 ? -34.530 -2.328 23.813 1.00 68.56 80 ASP A CA 1
ATOM 630 C C . ASP A 1 80 ? -35.362 -2.605 25.077 1.00 68.56 80 ASP A C 1
ATOM 632 O O . ASP A 1 80 ? -36.019 -1.707 25.596 1.00 68.56 80 ASP A O 1
ATOM 636 N N . VAL A 1 81 ? -35.246 -3.800 25.671 1.00 73.00 81 VAL A N 1
ATOM 637 C CA . VAL A 1 81 ? -35.994 -4.168 26.891 1.00 73.00 81 VAL A CA 1
ATOM 638 C C . VAL A 1 81 ? -35.534 -3.360 28.110 1.00 73.00 81 VAL A C 1
ATOM 640 O O . VAL A 1 81 ? -36.345 -3.014 28.971 1.00 73.00 81 VAL A O 1
ATOM 643 N N . LEU A 1 82 ? -34.237 -3.051 28.213 1.00 74.50 82 LEU A N 1
ATOM 644 C CA . LEU A 1 82 ? -33.713 -2.260 29.329 1.00 74.50 82 LEU A CA 1
ATOM 645 C C . LEU A 1 82 ? -34.132 -0.787 29.211 1.00 74.50 82 LEU A C 1
ATOM 647 O O . LEU A 1 82 ? -34.511 -0.180 30.216 1.00 74.50 82 LEU A O 1
ATOM 651 N N . ASN A 1 83 ? -34.107 -0.238 27.994 1.00 74.19 83 ASN A N 1
ATOM 652 C CA . ASN A 1 83 ? -34.583 1.117 27.716 1.00 74.19 83 ASN A CA 1
ATOM 653 C C . ASN A 1 83 ? -36.081 1.256 28.033 1.00 74.19 83 ASN A C 1
ATOM 655 O O . ASN A 1 83 ? -36.456 2.168 28.770 1.00 74.19 83 ASN A O 1
ATOM 659 N N . ASP A 1 84 ? -36.906 0.291 27.615 1.00 82.19 84 ASP A N 1
ATOM 660 C CA . ASP A 1 84 ? -38.341 0.255 27.931 1.00 82.19 84 ASP A CA 1
ATOM 661 C C . ASP A 1 84 ? -38.610 0.272 29.448 1.00 82.19 84 ASP A C 1
ATOM 663 O O . ASP A 1 84 ? -39.526 0.945 29.935 1.00 82.19 84 ASP A O 1
ATOM 667 N N . LEU A 1 85 ? -37.806 -0.454 30.234 1.00 82.38 85 LEU A N 1
ATOM 668 C CA . LEU A 1 85 ? -37.932 -0.472 31.695 1.00 82.38 85 LEU A CA 1
ATOM 669 C C . LEU A 1 85 ? -37.504 0.850 32.343 1.00 82.38 85 LEU A C 1
ATOM 671 O O . LEU A 1 85 ? -38.120 1.257 33.334 1.00 82.38 85 LEU A O 1
ATOM 675 N N . PHE A 1 86 ? -36.487 1.533 31.806 1.00 81.88 86 PHE A N 1
ATOM 676 C CA . PHE A 1 86 ? -36.110 2.869 32.269 1.00 81.88 86 PHE A CA 1
ATOM 677 C C . PHE A 1 86 ? -37.199 3.898 31.968 1.00 81.88 86 PHE A C 1
ATOM 679 O O . PHE A 1 86 ? -37.572 4.656 32.867 1.00 81.88 86 PHE A O 1
ATOM 686 N N . ASP A 1 87 ? -37.769 3.875 30.765 1.00 86.75 87 ASP A N 1
ATOM 687 C CA . ASP A 1 87 ? -38.875 4.757 30.388 1.00 86.75 87 ASP A CA 1
ATOM 688 C C . ASP A 1 87 ? -40.096 4.517 31.280 1.00 86.75 87 ASP A C 1
ATOM 690 O O . ASP A 1 87 ? -40.669 5.455 31.849 1.00 86.75 87 ASP A O 1
ATOM 694 N N . ARG A 1 88 ? -40.437 3.246 31.519 1.00 88.38 88 ARG A N 1
ATOM 695 C CA . ARG A 1 88 ? -41.514 2.870 32.440 1.00 88.38 88 ARG A CA 1
ATOM 696 C C . ARG A 1 88 ? -41.229 3.316 33.876 1.00 88.38 88 ARG A C 1
ATOM 698 O O . ARG A 1 88 ? -42.135 3.801 34.555 1.00 88.38 88 ARG A O 1
ATOM 705 N N . GLN A 1 89 ? -39.985 3.215 34.350 1.00 90.56 89 GLN A N 1
ATOM 706 C CA . GLN A 1 89 ? -39.591 3.721 35.670 1.00 90.56 89 GLN A CA 1
ATOM 707 C C . GLN A 1 89 ? -39.794 5.239 35.777 1.00 90.56 89 GLN A C 1
ATOM 709 O O . GLN A 1 89 ? -40.284 5.713 36.806 1.00 90.56 89 GLN A O 1
ATOM 714 N N . GLN A 1 90 ? -39.431 6.001 34.742 1.00 91.12 90 GLN A N 1
ATOM 715 C CA . GLN A 1 90 ? -39.609 7.456 34.721 1.00 91.12 90 GLN A CA 1
ATOM 716 C C . GLN A 1 90 ? -41.092 7.842 34.755 1.00 91.12 90 GLN A C 1
ATOM 718 O O . GLN A 1 90 ? -41.487 8.679 35.566 1.00 91.12 90 GLN A O 1
ATOM 723 N N . GLN A 1 91 ? -41.933 7.172 33.964 1.00 92.50 91 GLN A N 1
ATOM 724 C CA . GLN A 1 91 ? -43.384 7.403 33.956 1.00 92.50 91 GLN A CA 1
ATOM 725 C C . GLN A 1 91 ? -44.032 7.121 35.323 1.00 92.50 91 GLN A C 1
ATOM 727 O O . GLN A 1 91 ? -44.854 7.905 35.810 1.00 92.50 91 GLN A O 1
ATOM 732 N N . ILE A 1 92 ? -43.637 6.026 35.982 1.00 92.38 92 ILE A N 1
ATOM 733 C CA . ILE A 1 92 ? -44.142 5.667 37.316 1.00 92.38 92 ILE A CA 1
ATOM 734 C C . ILE A 1 92 ? -43.665 6.680 38.368 1.00 92.38 92 ILE A C 1
ATOM 736 O O . ILE A 1 92 ? -44.439 7.059 39.246 1.00 92.38 92 ILE A O 1
ATOM 740 N N . ARG A 1 93 ? -42.418 7.168 38.280 1.00 92.81 93 ARG A N 1
ATOM 741 C CA . ARG A 1 93 ? -41.899 8.215 39.180 1.00 92.81 93 ARG A CA 1
ATOM 742 C C . ARG A 1 93 ? -42.650 9.531 39.043 1.00 92.81 93 ARG A C 1
ATOM 744 O O . ARG A 1 93 ? -42.919 10.169 40.060 1.00 92.81 93 ARG A O 1
ATOM 751 N N . GLU A 1 94 ? -43.000 9.928 37.825 1.00 93.56 94 GLU A N 1
ATOM 752 C CA . GLU A 1 94 ? -43.799 11.135 37.625 1.00 93.56 94 GLU A CA 1
ATOM 753 C C . GLU A 1 94 ? -45.208 10.962 38.202 1.00 93.56 94 GLU A C 1
ATOM 755 O O . GLU A 1 94 ? -45.672 11.812 38.960 1.00 93.56 94 GLU A O 1
ATOM 760 N N . SER A 1 95 ? -45.835 9.807 37.960 1.00 92.62 95 SER A N 1
ATOM 761 C CA . SER A 1 95 ? -47.134 9.460 38.556 1.00 92.62 95 SER A CA 1
ATOM 762 C C . SER A 1 95 ? -47.085 9.492 40.090 1.00 92.62 95 SER A C 1
ATOM 764 O O . SER A 1 95 ? -47.979 10.040 40.734 1.00 92.62 95 SER A O 1
ATOM 766 N N . TYR A 1 96 ? -46.003 8.978 40.686 1.00 94.19 96 TYR A N 1
ATOM 767 C CA . TYR A 1 96 ? -45.762 9.050 42.127 1.00 94.19 96 TYR A CA 1
ATOM 768 C C . TYR A 1 96 ? -45.676 10.493 42.621 1.00 94.19 96 TYR A C 1
ATOM 770 O O . TYR A 1 96 ? -46.275 10.835 43.639 1.00 94.19 96 TYR A O 1
ATOM 778 N N . ARG A 1 97 ? -44.929 11.348 41.911 1.00 93.44 97 ARG A N 1
ATOM 779 C CA . ARG A 1 97 ? -44.747 12.756 42.279 1.00 93.44 97 ARG A CA 1
ATOM 780 C C . ARG A 1 97 ? -46.078 13.505 42.280 1.00 93.44 97 ARG A C 1
ATOM 782 O O . ARG A 1 97 ? -46.341 14.248 43.224 1.00 93.44 97 ARG A O 1
ATOM 789 N N . ILE A 1 98 ? -46.903 13.281 41.258 1.00 94.19 98 ILE A N 1
ATOM 790 C CA . ILE A 1 98 ? -48.231 13.890 41.126 1.00 94.19 98 ILE A CA 1
ATOM 791 C C . ILE A 1 98 ? -49.140 13.437 42.274 1.00 94.19 98 ILE A C 1
ATOM 793 O O . ILE A 1 98 ? -49.644 14.280 43.014 1.00 94.19 98 ILE A O 1
ATOM 797 N N . ALA A 1 99 ? -49.273 12.125 42.494 1.00 91.81 99 ALA A N 1
ATOM 798 C CA . ALA A 1 99 ? -50.123 11.583 43.559 1.00 91.81 99 ALA A CA 1
ATOM 799 C C . ALA A 1 99 ? -49.652 12.005 44.965 1.00 91.81 99 ALA A C 1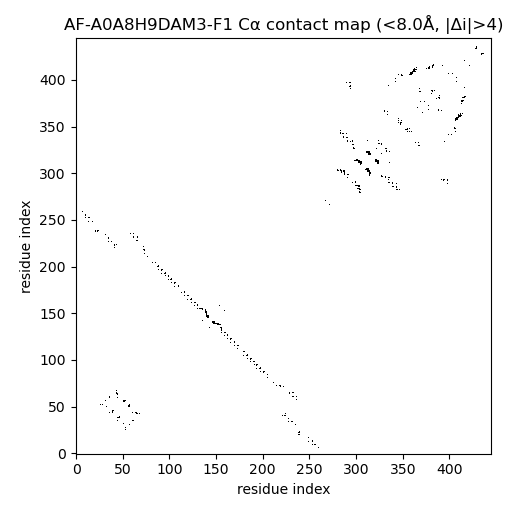
ATOM 801 O O . ALA A 1 99 ? -50.461 12.302 45.842 1.00 91.81 99 ALA A O 1
ATOM 802 N N . ALA A 1 100 ? -48.336 12.084 45.195 1.00 93.44 100 ALA A N 1
ATOM 803 C CA . ALA A 1 100 ? -47.779 12.549 46.465 1.00 93.44 100 ALA A CA 1
ATOM 804 C C . ALA A 1 100 ? -48.059 14.038 46.719 1.00 93.44 100 ALA A C 1
ATOM 806 O O . ALA A 1 100 ? -48.306 14.431 47.862 1.00 93.44 100 ALA A O 1
ATOM 807 N N . ALA A 1 101 ? -48.018 14.866 45.670 1.00 94.12 101 ALA A N 1
ATOM 808 C CA . ALA A 1 101 ? -48.377 16.276 45.760 1.00 94.12 101 ALA A CA 1
ATOM 809 C C . ALA A 1 101 ? -49.874 16.449 46.058 1.00 94.12 101 ALA A C 1
ATOM 811 O O . ALA A 1 101 ? -50.221 17.202 46.965 1.00 94.12 101 ALA A O 1
ATOM 812 N N . GLU A 1 102 ? -50.739 15.698 45.372 1.00 93.75 102 GLU A N 1
ATOM 813 C CA . GLU A 1 102 ? -52.187 15.692 45.614 1.00 93.75 102 GLU A CA 1
ATOM 814 C C . GLU A 1 102 ? -52.521 15.271 47.051 1.00 93.75 102 GLU A C 1
ATOM 816 O O . GLU A 1 102 ? -53.245 15.977 47.753 1.00 93.75 102 GLU A O 1
ATOM 821 N N . LEU A 1 103 ? -51.912 14.185 47.540 1.00 95.12 103 LEU A N 1
ATOM 822 C CA . LEU A 1 103 ? -52.089 13.726 48.918 1.00 95.12 103 LEU A CA 1
ATOM 823 C C . LEU A 1 103 ? -51.684 14.796 49.935 1.00 95.12 103 LEU A C 1
ATOM 825 O O . LEU A 1 103 ? -52.354 14.982 50.953 1.00 95.12 103 LEU A O 1
ATOM 829 N N . ARG A 1 104 ? -50.578 15.502 49.675 1.00 94.44 104 ARG A N 1
ATOM 830 C CA . ARG A 1 104 ? -50.124 16.597 50.534 1.00 94.44 104 ARG A CA 1
ATOM 831 C C . ARG A 1 104 ? -51.147 17.730 50.559 1.00 94.44 104 ARG A C 1
ATOM 833 O O . ARG A 1 104 ? -51.517 18.163 51.645 1.00 94.44 104 ARG A O 1
ATOM 840 N N . SER A 1 105 ? -51.646 18.151 49.398 1.00 93.69 105 SER A N 1
ATOM 841 C CA . SER A 1 105 ? -52.678 19.186 49.298 1.00 93.69 105 SER A CA 1
ATOM 842 C C . SER A 1 105 ? -53.974 18.796 50.014 1.00 93.69 105 SER A C 1
ATOM 844 O O . SER A 1 105 ? -54.535 19.621 50.731 1.00 93.69 105 SER A O 1
ATOM 846 N N . LEU A 1 106 ? -54.420 17.541 49.893 1.00 93.19 106 LEU A N 1
ATOM 847 C CA . LEU A 1 106 ? -55.603 17.039 50.601 1.00 93.19 106 LEU A CA 1
ATOM 848 C C . LEU A 1 106 ? -55.404 17.023 52.124 1.00 93.19 106 LEU A C 1
ATOM 850 O O . LEU A 1 106 ? -56.292 17.438 52.869 1.00 93.19 106 LEU A O 1
ATOM 854 N N . LYS A 1 107 ? -54.228 16.596 52.606 1.00 92.38 107 LYS A N 1
ATOM 855 C CA . LYS A 1 107 ? -53.892 16.615 54.041 1.00 92.38 107 LYS A CA 1
ATOM 856 C C . LYS A 1 107 ? -53.800 18.033 54.600 1.00 92.38 107 LYS A C 1
ATOM 858 O O . LYS A 1 107 ? -54.276 18.272 55.711 1.00 92.38 107 LYS A O 1
ATOM 863 N N . ASP A 1 108 ? -53.224 18.960 53.841 1.00 92.81 108 ASP A N 1
ATOM 864 C CA . ASP A 1 108 ? -53.154 20.373 54.216 1.00 92.81 108 ASP A CA 1
ATOM 865 C C . ASP A 1 108 ? -54.567 20.982 54.284 1.00 92.81 108 ASP A C 1
ATOM 867 O O . ASP A 1 108 ? -54.906 21.620 55.281 1.00 92.81 108 ASP A O 1
ATOM 871 N N . LEU A 1 109 ? -55.434 20.690 53.304 1.00 90.56 109 LEU A N 1
ATOM 872 C CA . LEU A 1 109 ? -56.836 21.120 53.305 1.00 90.56 109 LEU A CA 1
ATOM 873 C C . LEU A 1 109 ? -57.609 20.563 54.508 1.00 90.56 109 LEU A C 1
ATOM 875 O O . LEU A 1 109 ? -58.290 21.322 55.198 1.00 90.56 109 LEU A O 1
ATOM 879 N N . LYS A 1 110 ? -57.458 19.267 54.815 1.00 90.25 110 LYS A N 1
ATOM 880 C CA . LYS A 1 110 ? -58.062 18.649 56.006 1.00 90.25 110 LYS A CA 1
ATOM 881 C C . LYS A 1 110 ? -57.585 19.326 57.292 1.00 90.25 110 LYS A C 1
ATOM 883 O O . LYS A 1 110 ? -58.386 19.605 58.180 1.00 90.25 110 LYS A O 1
ATOM 888 N N . ARG A 1 111 ? -56.285 19.614 57.407 1.00 90.00 111 ARG A N 1
ATOM 889 C CA . ARG A 1 111 ? -55.724 20.295 58.582 1.00 90.00 111 ARG A CA 1
ATOM 890 C C . ARG A 1 111 ? -56.314 21.695 58.756 1.00 90.00 111 ARG A C 1
ATOM 892 O O . ARG A 1 111 ? -56.660 22.058 59.877 1.00 90.00 111 ARG A O 1
ATOM 899 N N . SER A 1 112 ? -56.441 22.455 57.670 1.00 88.38 112 SER A N 1
ATOM 900 C CA . SER A 1 112 ? -57.075 23.776 57.684 1.00 88.38 112 SER A CA 1
ATOM 901 C C . SER A 1 112 ? -58.562 23.704 58.033 1.00 88.38 112 SER A C 1
ATOM 903 O O . SER A 1 112 ? -59.021 24.500 58.846 1.00 88.38 112 SER A O 1
ATOM 905 N N . SER A 1 113 ? -59.292 22.730 57.481 1.00 87.19 113 SER A N 1
ATOM 906 C CA . SER A 1 113 ? -60.712 22.496 57.770 1.00 87.19 113 SER A CA 1
ATOM 907 C C . SER A 1 113 ? -60.946 22.157 59.248 1.00 87.19 113 SER A C 1
ATOM 909 O O . SER A 1 113 ? -61.759 22.802 59.905 1.00 87.19 113 SER A O 1
ATOM 911 N N . ASN A 1 114 ? -60.141 21.254 59.819 1.00 86.62 114 ASN A N 1
ATOM 912 C CA . ASN A 1 114 ? -60.194 20.925 61.246 1.00 86.62 114 ASN A CA 1
ATOM 913 C C . ASN A 1 114 ? -59.854 22.126 62.141 1.00 86.62 114 ASN A C 1
ATOM 915 O O . ASN A 1 114 ? -60.497 22.320 63.169 1.00 86.62 114 ASN A O 1
ATOM 919 N N . GLY A 1 115 ? -58.852 22.928 61.761 1.00 86.75 115 GLY A N 1
ATOM 920 C CA . GLY A 1 115 ? -58.487 24.144 62.493 1.00 86.75 115 GLY A CA 1
ATOM 921 C C . GLY A 1 115 ? -59.604 25.189 62.481 1.00 86.75 115 GLY A C 1
ATOM 922 O O . GLY A 1 115 ? -59.916 25.772 63.518 1.00 86.75 115 GLY A O 1
ATOM 923 N N . PHE A 1 116 ? -60.252 25.376 61.328 1.00 86.12 116 PHE A N 1
ATOM 924 C CA . PHE A 1 116 ? -61.425 26.238 61.204 1.00 86.12 116 PHE A CA 1
ATOM 925 C C . PHE A 1 116 ? -62.591 25.724 62.060 1.00 86.12 116 PHE A C 1
ATOM 927 O O . PHE A 1 116 ? -63.160 26.496 62.825 1.00 86.12 116 PHE A O 1
ATOM 934 N N . GLY A 1 117 ? -62.886 24.420 62.009 1.00 86.19 117 GLY A N 1
ATOM 935 C CA . GLY A 1 117 ? -63.913 23.797 62.845 1.00 86.19 117 GLY A CA 1
ATOM 936 C C . GLY A 1 117 ? -63.666 23.997 64.344 1.00 86.19 117 GLY A C 1
ATOM 937 O O . GLY A 1 117 ? -64.585 24.376 65.062 1.00 86.19 117 GLY A O 1
ATOM 938 N N . SER A 1 118 ? -62.424 23.829 64.818 1.00 85.12 118 SER A N 1
ATOM 939 C CA . SER A 1 118 ? -62.092 24.053 66.233 1.00 85.12 118 SER A CA 1
ATOM 940 C C . SER A 1 118 ? -62.253 25.508 66.680 1.00 85.12 118 SER A C 1
ATOM 942 O O . SER A 1 118 ? -62.731 25.746 67.786 1.00 85.12 118 SER A O 1
ATOM 944 N N . GLU A 1 119 ? -61.889 26.474 65.830 1.00 86.75 119 GLU A N 1
ATOM 945 C CA . GLU A 1 119 ? -62.069 27.898 66.139 1.00 86.75 119 GLU A CA 1
ATOM 946 C C . GLU A 1 119 ? -63.560 28.254 66.180 1.00 86.75 119 GLU A C 1
ATOM 948 O O . GLU A 1 119 ? -64.011 28.934 67.098 1.00 86.75 119 GLU A O 1
ATOM 953 N N . MET A 1 120 ? -64.350 27.758 65.222 1.00 84.88 120 MET A N 1
ATOM 954 C CA . MET A 1 120 ? -65.797 27.988 65.196 1.00 84.88 120 MET A CA 1
ATOM 955 C C . MET A 1 120 ? -66.508 27.361 66.404 1.00 84.88 120 MET A C 1
ATOM 957 O O . MET A 1 120 ? -67.392 27.999 66.974 1.00 84.88 120 MET A O 1
ATOM 961 N N . GLU A 1 121 ? -66.093 26.171 66.852 1.00 85.56 121 GLU A N 1
ATOM 962 C CA . GLU A 1 121 ? -66.637 25.530 68.060 1.00 85.56 121 GLU A CA 1
ATOM 963 C C . GLU A 1 121 ? -66.338 26.358 69.324 1.00 85.56 121 GLU A C 1
ATOM 965 O O . GLU A 1 121 ? -67.193 26.519 70.197 1.00 85.56 121 GLU A O 1
ATOM 970 N N . GLU A 1 122 ? -65.148 26.961 69.410 1.00 85.88 122 GLU A N 1
ATOM 971 C CA . GLU A 1 122 ? -64.812 27.878 70.502 1.00 85.88 122 GLU A CA 1
ATOM 972 C C . GLU A 1 122 ? -65.686 29.144 70.471 1.00 85.88 122 GLU A C 1
ATOM 974 O O . GLU A 1 122 ? -66.200 29.572 71.511 1.00 85.88 122 GLU A O 1
ATOM 979 N N . GLN A 1 123 ? -65.906 29.733 69.289 1.00 84.06 123 GLN A N 1
ATOM 980 C CA . GLN A 1 123 ? -66.795 30.892 69.129 1.00 84.06 123 GLN A CA 1
ATOM 981 C C . GLN A 1 123 ? -68.241 30.548 69.504 1.00 84.06 123 GLN A C 1
ATOM 983 O O . GLN A 1 123 ? -68.882 31.312 70.229 1.00 84.06 123 GLN A O 1
ATOM 988 N N . LYS A 1 124 ? -68.735 29.379 69.082 1.00 86.00 124 LYS A N 1
ATOM 989 C CA . LYS A 1 124 ? -70.042 28.857 69.484 1.00 86.00 124 LYS A CA 1
ATOM 990 C C . LYS A 1 124 ? -70.144 28.750 71.003 1.00 86.00 124 LYS A C 1
ATOM 992 O O . LYS A 1 124 ? -71.034 29.366 71.582 1.00 86.00 124 LYS A O 1
ATOM 997 N N . SER A 1 125 ? -69.197 28.079 71.662 1.00 84.69 125 SER A N 1
ATOM 998 C CA . SER A 1 125 ? -69.195 27.902 73.123 1.00 84.69 125 SER A CA 1
ATOM 999 C C . SER A 1 125 ? -69.238 29.234 73.891 1.00 84.69 125 SER A C 1
ATOM 1001 O O . SER A 1 125 ? -69.948 29.370 74.892 1.00 84.69 125 SER A O 1
ATOM 1003 N N . ARG A 1 126 ? -68.541 30.269 73.397 1.00 84.12 126 ARG A N 1
ATOM 1004 C CA . ARG A 1 126 ? -68.589 31.624 73.981 1.00 84.12 126 ARG A CA 1
ATOM 1005 C C . ARG A 1 126 ? -69.971 32.269 73.856 1.00 84.12 126 ARG A C 1
ATOM 1007 O O . ARG A 1 126 ? -70.403 32.966 74.774 1.00 84.12 126 ARG A O 1
ATOM 1014 N N . LEU A 1 127 ? -70.657 32.055 72.734 1.00 82.56 127 LEU A N 1
ATOM 1015 C CA . LEU A 1 127 ? -71.956 32.661 72.439 1.00 82.56 127 LEU A CA 1
ATOM 1016 C C . LEU A 1 127 ? -73.138 31.854 72.999 1.00 82.56 127 LEU A C 1
ATOM 1018 O O . LEU A 1 127 ? -74.172 32.448 73.292 1.00 82.56 127 LEU A O 1
ATOM 1022 N N . GLU A 1 128 ? -72.989 30.546 73.236 1.00 82.00 128 GLU A N 1
ATOM 1023 C CA . GLU A 1 128 ? -74.023 29.649 73.789 1.00 82.00 128 GLU A CA 1
ATOM 1024 C C . GLU A 1 128 ? -74.604 30.131 75.122 1.00 82.00 128 GLU A C 1
ATOM 1026 O O . GLU A 1 128 ? -75.783 29.909 75.411 1.00 82.00 128 GLU A O 1
ATOM 1031 N N . SER A 1 129 ? -73.806 30.857 75.910 1.00 78.75 129 SER A N 1
ATOM 1032 C CA . SER A 1 129 ? -74.242 31.465 77.173 1.00 78.75 129 SER A CA 1
ATOM 1033 C C . SER A 1 129 ? -75.455 32.396 77.002 1.00 78.75 129 SER A C 1
ATOM 1035 O O . SER A 1 129 ? -76.197 32.609 77.962 1.00 78.75 129 SER A O 1
ATOM 1037 N N . ILE A 1 130 ? -75.721 32.912 75.792 1.00 74.94 130 ILE A N 1
ATOM 1038 C CA . ILE A 1 130 ? -76.911 33.726 75.498 1.00 74.94 130 ILE A CA 1
ATOM 1039 C C . ILE A 1 130 ? -78.224 32.961 75.689 1.00 74.94 130 ILE A C 1
ATOM 1041 O O . ILE A 1 130 ? -79.245 33.574 75.993 1.00 74.94 130 ILE A O 1
ATOM 1045 N N . ASN A 1 131 ? -78.215 31.630 75.561 1.00 72.00 131 ASN A N 1
ATOM 1046 C CA . ASN A 1 131 ? -79.411 30.800 75.731 1.00 72.00 131 ASN A CA 1
ATOM 1047 C C . ASN A 1 131 ? -79.930 30.797 77.178 1.00 72.00 131 ASN A C 1
ATOM 1049 O O . ASN A 1 131 ? -81.067 30.402 77.425 1.00 72.00 131 ASN A O 1
ATOM 1053 N N . ILE A 1 132 ? -79.122 31.274 78.131 1.00 71.06 132 ILE A N 1
ATOM 1054 C CA . ILE A 1 132 ? -79.504 31.459 79.536 1.00 71.06 132 ILE A CA 1
ATOM 1055 C C . ILE A 1 132 ? -80.337 32.744 79.717 1.00 71.06 132 ILE A C 1
ATOM 1057 O O . ILE A 1 132 ? -81.121 32.850 80.660 1.00 71.06 132 ILE A O 1
ATOM 1061 N N . PHE A 1 133 ? -80.211 33.720 78.809 1.00 65.38 133 PHE A N 1
ATOM 1062 C CA . PHE A 1 133 ? -80.867 35.022 78.909 1.00 65.38 133 PHE A CA 1
ATOM 1063 C C . PHE A 1 133 ? -82.146 35.092 78.047 1.00 65.38 133 PHE A C 1
ATOM 1065 O O . PHE A 1 133 ? -82.150 34.813 76.844 1.00 65.38 133 PHE A O 1
ATOM 1072 N N . GLY A 1 134 ? -83.257 35.500 78.675 1.00 61.12 134 GLY A N 1
ATOM 1073 C CA . GLY A 1 134 ? -84.503 35.870 77.988 1.00 61.12 134 GLY A CA 1
ATOM 1074 C C . GLY A 1 134 ? -84.396 37.213 77.249 1.00 61.12 134 GLY A C 1
ATOM 1075 O O . GLY A 1 134 ? -83.332 37.824 77.214 1.00 61.12 134 GLY A O 1
ATOM 1076 N N . HIS A 1 135 ? -85.498 37.688 76.653 1.00 59.06 135 HIS A N 1
ATOM 1077 C CA . HIS A 1 135 ? -85.516 38.974 75.940 1.00 59.06 135 HIS A CA 1
ATOM 1078 C C . HIS A 1 135 ? -85.139 40.135 76.877 1.00 59.06 135 HIS A C 1
ATOM 1080 O O . HIS A 1 135 ? -85.895 40.487 77.783 1.00 59.06 135 HIS A O 1
ATOM 1086 N N . THR A 1 136 ? -83.976 40.742 76.648 1.00 57.91 136 THR A N 1
ATOM 1087 C CA . THR A 1 136 ? -83.546 41.975 77.310 1.00 57.91 136 THR A CA 1
ATOM 1088 C C . THR A 1 136 ? -84.115 43.165 76.538 1.00 57.91 136 THR A C 1
ATOM 1090 O O . THR A 1 136 ? -83.903 43.300 75.338 1.00 57.91 136 THR A O 1
ATOM 1093 N N . SER A 1 137 ? -84.910 44.006 77.204 1.00 57.34 137 SER A N 1
ATOM 1094 C CA . SER A 1 137 ? -85.676 45.070 76.529 1.00 57.34 137 SER A CA 1
ATOM 1095 C C . SER A 1 137 ? -84.956 46.424 76.440 1.00 57.34 137 SER A C 1
ATOM 1097 O O . SER A 1 137 ? -85.418 47.280 75.694 1.00 57.34 137 SER A O 1
ATOM 1099 N N . ASP A 1 138 ? -83.846 46.636 77.160 1.00 65.38 138 ASP A N 1
ATOM 1100 C CA . ASP A 1 138 ? -83.107 47.911 77.152 1.00 65.38 138 ASP A CA 1
ATOM 1101 C C . ASP A 1 138 ? -81.632 47.722 76.724 1.00 65.38 138 ASP A C 1
ATOM 1103 O O . ASP A 1 138 ? -80.853 47.135 77.481 1.00 65.38 138 ASP A O 1
ATOM 1107 N N . PRO A 1 139 ? -81.224 48.221 75.537 1.00 64.81 139 PRO A N 1
ATOM 1108 C CA . PRO A 1 139 ? -79.858 48.103 75.012 1.00 64.81 139 PRO A CA 1
ATOM 1109 C C . PRO A 1 139 ? -78.780 48.793 75.856 1.00 64.81 139 PRO A C 1
ATOM 1111 O O . PRO A 1 139 ? -77.599 48.484 75.698 1.00 64.81 139 PRO A O 1
ATOM 1114 N N . ASN A 1 140 ? -79.159 49.734 76.726 1.00 68.69 140 ASN A N 1
ATOM 1115 C CA . ASN A 1 140 ? -78.219 50.535 77.514 1.00 68.69 140 ASN A CA 1
ATOM 1116 C C . ASN A 1 140 ? -78.155 50.117 78.988 1.00 68.69 140 ASN A C 1
ATOM 1118 O O . ASN A 1 140 ? -77.506 50.804 79.775 1.00 68.69 140 ASN A O 1
ATOM 1122 N N . SER A 1 141 ? -78.792 49.010 79.376 1.00 68.31 141 SER A N 1
ATOM 1123 C CA . SER A 1 141 ? -78.805 48.521 80.758 1.00 68.31 141 SER A CA 1
ATOM 1124 C C . SER A 1 141 ? -78.157 47.143 80.868 1.00 68.31 141 SER A C 1
ATOM 1126 O O . SER A 1 141 ? -78.473 46.224 80.113 1.00 68.31 141 SER A O 1
ATOM 1128 N N . CYS A 1 142 ? -77.232 46.984 81.815 1.00 68.06 142 CYS A N 1
ATOM 1129 C CA . CYS A 1 142 ? -76.552 45.720 82.064 1.00 68.06 142 CYS A CA 1
ATOM 1130 C C . CYS A 1 142 ? -77.545 44.669 82.594 1.00 68.06 142 CYS A C 1
ATOM 1132 O O . CYS A 1 142 ? -78.076 44.843 83.692 1.00 68.06 142 CYS A O 1
ATOM 1134 N N . PRO A 1 143 ? -77.752 43.531 81.910 1.00 65.31 143 PRO A N 1
ATOM 1135 C CA . PRO A 1 143 ? -78.753 42.541 82.314 1.00 65.31 143 PRO A CA 1
ATOM 1136 C C . PRO A 1 143 ? -78.414 41.773 83.606 1.00 65.31 143 PRO A C 1
ATOM 1138 O O . PRO A 1 143 ? -79.275 41.076 84.132 1.00 65.31 143 PRO A O 1
ATOM 1141 N N . LEU A 1 144 ? -77.193 41.900 84.145 1.00 69.38 144 LEU A N 1
ATOM 1142 C CA . LEU A 1 144 ? -76.784 41.266 85.409 1.00 69.38 144 LEU A CA 1
ATOM 1143 C C . LEU A 1 144 ? -76.906 42.180 86.634 1.00 69.38 144 LEU A C 1
ATOM 1145 O O . LEU A 1 144 ? -77.252 41.709 87.714 1.00 69.38 144 LEU A O 1
ATOM 1149 N N . CYS A 1 145 ? -76.595 43.471 86.495 1.00 76.81 145 CYS A N 1
ATOM 1150 C CA . CYS A 1 145 ? -76.550 44.408 87.626 1.00 76.81 145 CYS A CA 1
ATOM 1151 C C . CYS A 1 145 ? -77.350 45.699 87.407 1.00 76.81 145 CYS A C 1
ATOM 1153 O O . CYS A 1 145 ? -77.347 46.568 88.275 1.00 76.81 145 CYS A O 1
ATOM 1155 N N . SER A 1 146 ? -78.049 45.820 86.273 1.00 71.56 146 SER A N 1
ATOM 1156 C CA . SER A 1 146 ? -78.903 46.958 85.896 1.00 71.56 146 SER A CA 1
ATOM 1157 C C . SER A 1 146 ? -78.193 48.320 85.846 1.00 71.56 146 SER A C 1
ATOM 1159 O O . SER A 1 146 ? -78.839 49.360 85.951 1.00 71.56 146 SER A O 1
ATOM 1161 N N . SER A 1 147 ? -76.863 48.343 85.695 1.00 75.44 147 SER A N 1
ATOM 1162 C CA . SER A 1 147 ? -76.109 49.583 85.487 1.00 75.44 147 SER A CA 1
ATOM 1163 C C . SER A 1 147 ? -76.252 50.090 84.052 1.00 75.44 147 SER A C 1
ATOM 1165 O O . SER A 1 147 ? -76.318 49.305 83.108 1.00 75.44 147 SER A O 1
ATOM 1167 N N . THR A 1 148 ? -76.253 51.411 83.871 1.00 75.88 148 THR A N 1
ATOM 1168 C CA . THR A 1 148 ? -76.216 52.021 82.537 1.00 75.88 148 THR A CA 1
ATOM 1169 C C . THR A 1 148 ? -74.858 51.805 81.883 1.00 75.88 148 THR A C 1
ATOM 1171 O O . THR A 1 148 ? -73.827 52.193 82.439 1.00 75.88 148 THR A O 1
ATOM 1174 N N . LEU A 1 149 ? -74.862 51.200 80.700 1.00 72.12 149 LEU A N 1
ATOM 1175 C CA . LEU A 1 149 ? -73.662 50.903 79.933 1.00 72.12 149 LEU A CA 1
ATOM 1176 C C . LEU A 1 149 ? -73.306 52.079 79.001 1.00 72.12 149 LEU A C 1
ATOM 1178 O O . LEU A 1 149 ? -74.196 52.648 78.371 1.00 72.12 149 LEU A O 1
ATOM 1182 N N . PRO A 1 150 ? -72.013 52.446 78.878 1.00 68.94 150 PRO A N 1
ATOM 1183 C CA . PRO A 1 150 ? -71.568 53.513 77.976 1.00 68.94 150 PRO A CA 1
ATOM 1184 C C . PRO A 1 150 ? -71.684 53.158 76.485 1.00 68.94 150 PRO A C 1
ATOM 1186 O O . PRO A 1 150 ? -71.617 54.043 75.636 1.00 68.94 150 PRO A O 1
ATOM 1189 N N . SER A 1 151 ? -71.844 51.876 76.159 1.00 67.06 151 SER A N 1
ATOM 1190 C CA . SER A 1 151 ? -72.037 51.368 74.802 1.00 67.06 151 SER A CA 1
ATOM 1191 C C . SER A 1 151 ? -73.204 50.390 74.788 1.00 67.06 151 SER A C 1
ATOM 1193 O O . SER A 1 151 ? -73.253 49.500 75.641 1.00 67.06 151 SER A O 1
ATOM 1195 N N . ALA A 1 152 ? -74.103 50.535 73.813 1.00 65.81 152 ALA A N 1
ATOM 1196 C CA . ALA A 1 152 ? -75.237 49.633 73.652 1.00 65.81 152 ALA A CA 1
ATOM 1197 C C . ALA A 1 152 ? -74.750 48.195 73.427 1.00 65.81 152 ALA A C 1
ATOM 1199 O O . ALA A 1 152 ? -73.864 47.957 72.600 1.00 65.81 152 ALA A O 1
ATOM 1200 N N . VAL A 1 153 ? -75.319 47.238 74.158 1.00 67.44 153 VAL A N 1
ATOM 1201 C CA . VAL A 1 153 ? -75.040 45.817 73.921 1.00 67.44 153 VAL A CA 1
ATOM 1202 C C . VAL A 1 153 ? -75.792 45.335 72.674 1.00 67.44 153 VAL A C 1
ATOM 1204 O O . VAL A 1 153 ? -76.919 45.783 72.440 1.00 67.44 153 VAL A O 1
ATOM 1207 N N . PRO A 1 154 ? -75.209 44.431 71.857 1.00 67.81 154 PRO A N 1
ATOM 1208 C CA . PRO A 1 154 ? -75.946 43.768 70.783 1.00 67.81 154 PRO A CA 1
ATOM 1209 C C . PRO A 1 154 ? -77.214 43.111 71.337 1.00 67.81 154 PRO A C 1
ATOM 1211 O O . PRO A 1 154 ? -77.191 42.567 72.444 1.00 67.81 154 PRO A O 1
ATOM 1214 N N . SER A 1 155 ? -78.317 43.151 70.583 1.00 70.38 155 SER A N 1
ATOM 1215 C CA . SER A 1 155 ? -79.553 42.519 71.049 1.00 70.38 155 SER A CA 1
ATOM 1216 C C . SER A 1 155 ? -79.375 41.003 71.161 1.00 70.38 155 SER A C 1
ATOM 1218 O O . SER A 1 155 ? -78.576 40.395 70.440 1.00 70.38 155 SER A O 1
ATOM 1220 N N . ALA A 1 156 ? -80.141 40.373 72.054 1.00 71.50 156 ALA A N 1
ATOM 1221 C CA . ALA A 1 156 ? -80.135 38.920 72.187 1.00 71.50 156 ALA A CA 1
ATOM 1222 C C . ALA A 1 156 ? -80.484 38.229 70.853 1.00 71.50 156 ALA A C 1
ATOM 1224 O O . ALA A 1 156 ? -79.941 37.167 70.554 1.00 71.50 156 ALA A O 1
ATOM 1225 N N . GLU A 1 157 ? -81.328 38.843 70.013 1.00 72.69 157 GLU A N 1
ATOM 1226 C CA . GLU A 1 157 ? -81.619 38.346 68.664 1.00 72.69 157 GLU A CA 1
ATOM 1227 C C . GLU A 1 157 ? -80.397 38.391 67.737 1.00 72.69 157 GLU A C 1
ATOM 1229 O O . GLU A 1 157 ? -80.184 37.442 66.988 1.00 72.69 157 GLU A O 1
ATOM 1234 N N . ALA A 1 158 ? -79.569 39.441 67.803 1.00 78.00 158 ALA A N 1
ATOM 1235 C CA . ALA A 1 158 ? -78.357 39.543 66.988 1.00 78.00 158 ALA A CA 1
ATOM 1236 C C . ALA A 1 158 ? -77.332 38.457 67.352 1.00 78.00 158 ALA A C 1
ATOM 1238 O O . ALA A 1 158 ? -76.754 37.833 66.466 1.00 78.00 158 ALA A O 1
ATOM 1239 N N . ILE A 1 159 ? -77.158 38.172 68.647 1.00 79.38 159 ILE A N 1
ATOM 1240 C CA . ILE A 1 159 ? -76.254 37.110 69.116 1.00 79.38 159 ILE A CA 1
ATOM 1241 C C . ILE A 1 159 ? -76.788 35.723 68.723 1.00 79.38 159 ILE A C 1
ATOM 1243 O O . ILE A 1 159 ? -76.018 34.879 68.272 1.00 79.38 159 ILE A O 1
ATOM 1247 N N . ARG A 1 160 ? -78.106 35.487 68.828 1.00 81.50 160 ARG A N 1
ATOM 1248 C CA . ARG A 1 160 ? -78.737 34.235 68.364 1.00 81.50 160 ARG A CA 1
ATOM 1249 C C . ARG A 1 160 ? -78.618 34.049 66.849 1.00 81.50 160 ARG A C 1
ATOM 1251 O O . ARG A 1 160 ? -78.422 32.924 66.397 1.00 81.50 160 ARG A O 1
ATOM 1258 N N . ALA A 1 161 ? -78.705 35.127 66.069 1.00 83.88 161 ALA A N 1
ATOM 1259 C CA . ALA A 1 161 ? -78.483 35.081 64.626 1.00 83.88 161 ALA A CA 1
ATOM 1260 C C . ALA A 1 161 ? -77.034 34.684 64.293 1.00 83.88 161 ALA A C 1
ATOM 1262 O O . ALA A 1 161 ? -76.836 33.789 63.476 1.00 83.88 161 ALA A O 1
ATOM 1263 N N . SER A 1 162 ? -76.039 35.264 64.977 1.00 83.94 162 SER A N 1
ATOM 1264 C CA . SER A 1 162 ? -74.633 34.855 64.831 1.00 83.94 162 SER A CA 1
ATOM 1265 C C . SER A 1 162 ? -74.391 33.405 65.259 1.00 83.94 162 SER A C 1
ATOM 1267 O O . SER A 1 162 ? -73.641 32.700 64.596 1.00 83.94 162 SER A O 1
ATOM 1269 N N . LEU A 1 163 ? -75.040 32.939 66.335 1.00 84.00 163 LEU A N 1
ATOM 1270 C CA . LEU A 1 163 ? -74.964 31.538 66.770 1.00 84.00 163 LEU A CA 1
ATOM 1271 C C . LEU A 1 163 ? -75.506 30.592 65.684 1.00 84.00 163 LEU A C 1
ATOM 1273 O O . LEU A 1 163 ? -74.871 29.594 65.372 1.00 84.00 163 LEU A O 1
ATOM 1277 N N . THR A 1 164 ? -76.639 30.948 65.068 1.00 86.38 164 THR A N 1
ATOM 1278 C CA . THR A 1 164 ? -77.264 30.165 63.986 1.00 86.38 164 THR A CA 1
ATOM 1279 C C . THR A 1 164 ? -76.384 30.123 62.731 1.00 86.38 164 THR A C 1
ATOM 1281 O O . THR A 1 164 ? -76.277 29.083 62.086 1.00 86.38 164 THR A O 1
ATOM 1284 N N . ASP A 1 165 ? -75.735 31.240 62.386 1.00 86.69 165 ASP A N 1
ATOM 1285 C CA . ASP A 1 165 ? -74.787 31.306 61.268 1.00 86.69 165 ASP A CA 1
ATOM 1286 C C . ASP A 1 165 ? -73.558 30.418 61.524 1.00 86.69 165 ASP A C 1
ATOM 1288 O O . ASP A 1 165 ? -73.220 29.587 60.680 1.00 86.69 165 ASP A O 1
ATOM 1292 N N . ILE A 1 166 ? -72.955 30.504 62.719 1.00 86.50 166 ILE A N 1
ATOM 1293 C CA . ILE A 1 166 ? -71.824 29.651 63.122 1.00 86.50 166 ILE A CA 1
ATOM 1294 C C . ILE A 1 166 ? -72.218 28.171 63.103 1.00 86.50 166 ILE A C 1
ATOM 1296 O O . ILE A 1 166 ? -71.473 27.366 62.549 1.00 86.50 166 ILE A O 1
ATOM 1300 N N . ASP A 1 167 ? -73.390 27.808 63.636 1.00 83.50 167 ASP A N 1
ATOM 1301 C CA . ASP A 1 167 ? -73.896 26.430 63.594 1.00 83.50 167 ASP A CA 1
ATOM 1302 C C . ASP A 1 167 ? -74.017 25.920 62.151 1.00 83.50 167 ASP A C 1
ATOM 1304 O O . ASP A 1 167 ? -73.542 24.828 61.843 1.00 83.50 167 ASP A O 1
ATOM 1308 N N . SER A 1 168 ? -74.564 26.730 61.238 1.00 85.88 168 SER A N 1
ATOM 1309 C CA . SER A 1 168 ? -74.700 26.343 59.828 1.00 85.88 168 SER A CA 1
ATOM 1310 C C . SER A 1 168 ? -73.351 26.155 59.117 1.00 85.88 168 SER A C 1
ATOM 1312 O O . SER A 1 168 ? -73.185 25.238 58.309 1.00 85.88 168 SER A O 1
ATOM 1314 N N . GLN A 1 169 ? -72.354 26.985 59.441 1.00 84.06 169 GLN A N 1
ATOM 1315 C CA . GLN A 1 169 ? -71.000 26.873 58.891 1.00 84.06 169 GLN A CA 1
ATOM 1316 C C . GLN A 1 169 ? -70.258 25.656 59.464 1.00 84.06 169 GLN A C 1
ATOM 1318 O O . GLN A 1 169 ? -69.513 24.988 58.746 1.00 84.06 169 GLN A O 1
ATOM 1323 N N . LEU A 1 170 ? -70.487 25.333 60.738 1.00 84.06 170 LEU A N 1
ATOM 1324 C CA . LEU A 1 170 ? -69.901 24.176 61.412 1.00 84.06 170 LEU A CA 1
ATOM 1325 C C . LEU A 1 170 ? -70.528 22.860 60.921 1.00 84.06 170 LEU A C 1
ATOM 1327 O O . LEU A 1 170 ? -69.812 21.880 60.704 1.00 84.06 170 LEU A O 1
ATOM 1331 N N . GLU A 1 171 ? -71.834 22.847 60.638 1.00 83.81 171 GLU A N 1
ATOM 1332 C CA . GLU A 1 171 ? -72.517 21.739 59.955 1.00 83.81 171 GLU A CA 1
ATOM 1333 C C . GLU A 1 171 ? -71.938 21.479 58.556 1.00 83.81 171 GLU A C 1
ATOM 1335 O O . GLU A 1 171 ? -71.696 20.330 58.188 1.00 83.81 171 GLU A O 1
ATOM 1340 N N . ALA A 1 172 ? -71.652 22.524 57.773 1.00 80.75 172 ALA A N 1
ATOM 1341 C CA . ALA A 1 172 ? -71.028 22.359 56.459 1.00 80.75 172 ALA A CA 1
ATOM 1342 C C . ALA A 1 172 ? -69.632 21.708 56.559 1.00 80.75 172 ALA A C 1
ATOM 1344 O O . ALA A 1 172 ? -69.334 20.743 55.858 1.00 80.75 172 ALA A O 1
ATOM 1345 N N . VAL A 1 173 ? -68.798 22.171 57.494 1.00 83.00 173 VAL A N 1
ATOM 1346 C CA . VAL A 1 173 ? -67.437 21.643 57.712 1.00 83.00 173 VAL A CA 1
ATOM 1347 C C . VAL A 1 173 ? -67.455 20.196 58.211 1.00 83.00 173 VAL A C 1
ATOM 1349 O O . VAL A 1 173 ? -66.671 19.358 57.752 1.00 83.00 173 VAL A O 1
ATOM 1352 N N . THR A 1 174 ? -68.359 19.876 59.136 1.00 78.69 174 THR A N 1
ATOM 1353 C CA . THR A 1 174 ? -68.500 18.517 59.681 1.00 78.69 174 THR A CA 1
ATOM 1354 C C . THR A 1 174 ? -69.033 17.527 58.646 1.00 78.69 174 THR A C 1
ATOM 1356 O O . THR A 1 174 ? -68.591 16.378 58.640 1.00 78.69 174 THR A O 1
ATOM 1359 N N . ASN A 1 175 ? -69.893 17.967 57.724 1.00 82.56 175 ASN A N 1
ATOM 1360 C CA . ASN A 1 175 ? -70.385 17.145 56.615 1.00 82.56 175 ASN A CA 1
ATOM 1361 C C . ASN A 1 175 ? -69.337 16.917 55.509 1.00 82.56 175 ASN A C 1
ATOM 1363 O O . ASN A 1 175 ? -69.313 15.838 54.913 1.00 82.56 175 ASN A O 1
ATOM 1367 N N . ASP A 1 176 ? -68.442 17.879 55.261 1.00 81.38 176 ASP A N 1
ATOM 1368 C CA . ASP A 1 176 ? -67.421 17.780 54.204 1.00 81.38 176 ASP A CA 1
ATOM 1369 C C . ASP A 1 176 ? -66.163 16.992 54.633 1.00 81.38 176 ASP A C 1
ATOM 1371 O O . ASP A 1 176 ? -65.462 16.407 53.799 1.00 81.38 176 ASP A O 1
ATOM 1375 N N . THR A 1 177 ? -65.875 16.912 55.937 1.00 84.62 177 THR A N 1
ATOM 1376 C CA . THR A 1 177 ? -64.681 16.223 56.473 1.00 84.62 177 THR A CA 1
ATOM 1377 C C . THR A 1 177 ? -64.615 14.721 56.115 1.00 84.62 177 THR A C 1
ATOM 1379 O O . THR A 1 177 ? -63.556 14.271 55.666 1.00 84.62 177 THR A O 1
ATOM 1382 N N . PRO A 1 178 ? -65.704 13.925 56.213 1.00 87.69 178 PRO A N 1
ATOM 1383 C CA . PRO A 1 178 ? -65.711 12.524 55.777 1.00 87.69 178 PRO A CA 1
ATOM 1384 C C . PRO A 1 178 ? -65.401 12.334 54.285 1.00 87.69 178 PRO A C 1
ATOM 1386 O O . PRO A 1 178 ? -64.786 11.338 53.901 1.00 87.69 178 PRO A O 1
ATOM 1389 N N . HIS A 1 179 ? -65.800 13.287 53.436 1.00 87.69 179 HIS A N 1
ATOM 1390 C CA . HIS A 1 179 ? -65.494 13.243 52.007 1.00 87.69 179 HIS A CA 1
ATOM 1391 C C . HIS A 1 179 ? -63.993 13.460 51.758 1.00 87.69 179 HIS A C 1
ATOM 1393 O O . HIS A 1 179 ? -63.388 12.734 50.967 1.00 87.69 179 HIS A O 1
ATOM 1399 N N . LEU A 1 180 ? -63.364 14.398 52.481 1.00 88.81 180 LEU A N 1
ATOM 1400 C CA . LEU A 1 180 ? -61.908 14.587 52.448 1.00 88.81 180 LEU A CA 1
ATOM 1401 C C . LEU A 1 180 ? -61.157 13.337 52.922 1.00 88.81 180 LEU A C 1
ATOM 1403 O O . LEU A 1 180 ? -60.154 12.966 52.315 1.00 88.81 180 LEU A O 1
ATOM 1407 N N . ASP A 1 181 ? -61.658 12.654 53.951 1.00 89.75 181 ASP A N 1
ATOM 1408 C CA . ASP A 1 181 ? -61.066 11.406 54.443 1.00 89.75 181 ASP A CA 1
ATOM 1409 C C . ASP A 1 181 ? -61.133 10.271 53.425 1.00 89.75 181 ASP A C 1
ATOM 1411 O O . ASP A 1 181 ? -60.138 9.573 53.216 1.00 89.75 181 ASP A O 1
ATOM 1415 N N . ALA A 1 182 ? -62.262 10.128 52.731 1.00 92.12 182 ALA A N 1
ATOM 1416 C CA . ALA A 1 182 ? -62.396 9.162 51.647 1.00 92.12 182 ALA A CA 1
ATOM 1417 C C . ALA A 1 182 ? -61.440 9.467 50.478 1.00 92.12 182 ALA A C 1
ATOM 1419 O O . ALA A 1 182 ? -60.837 8.548 49.919 1.00 92.12 182 ALA A O 1
ATOM 1420 N N . MET A 1 183 ? -61.264 10.746 50.121 1.00 91.94 183 MET A N 1
ATOM 1421 C CA . MET A 1 183 ? -60.307 11.155 49.085 1.00 91.94 183 MET A CA 1
ATOM 1422 C C . MET A 1 183 ? -58.860 10.878 49.505 1.00 91.94 183 MET A C 1
ATOM 1424 O O . MET A 1 183 ? -58.110 10.307 48.719 1.00 91.94 183 MET A O 1
ATOM 1428 N N . ILE A 1 184 ? -58.482 11.213 50.744 1.00 93.81 184 ILE A N 1
ATOM 1429 C CA . ILE A 1 184 ? -57.142 10.938 51.285 1.00 93.81 184 ILE A CA 1
ATOM 1430 C C . ILE A 1 184 ? -56.849 9.438 51.256 1.00 93.81 184 ILE A C 1
ATOM 1432 O O . ILE A 1 184 ? -55.810 9.050 50.729 1.00 93.81 184 ILE A O 1
ATOM 1436 N N . ALA A 1 185 ? -57.763 8.603 51.762 1.00 94.00 185 ALA A N 1
ATOM 1437 C CA . ALA A 1 185 ? -57.587 7.151 51.775 1.00 94.00 185 ALA A CA 1
ATOM 1438 C C . ALA A 1 185 ? -57.399 6.591 50.355 1.00 94.00 185 ALA A C 1
ATOM 1440 O O . ALA A 1 185 ? -56.468 5.832 50.097 1.00 94.00 185 ALA A O 1
ATOM 1441 N N . LYS A 1 186 ? -58.218 7.048 49.400 1.00 94.94 186 LYS A N 1
ATOM 1442 C CA . LYS A 1 186 ? -58.101 6.649 47.993 1.00 94.94 186 LYS A CA 1
ATOM 1443 C C . LYS A 1 186 ? -56.750 7.041 47.384 1.00 94.94 186 LYS A C 1
ATOM 1445 O O . LYS A 1 186 ? -56.147 6.237 46.674 1.00 94.94 186 LYS A O 1
ATOM 1450 N N . THR A 1 187 ? -56.270 8.260 47.633 1.00 92.88 187 THR A N 1
ATOM 1451 C CA . THR A 1 187 ? -54.964 8.711 47.126 1.00 92.88 187 THR A CA 1
ATOM 1452 C C . THR A 1 187 ? -53.807 7.976 47.817 1.00 92.88 187 THR A C 1
ATOM 1454 O O . THR A 1 187 ? -52.792 7.697 47.180 1.00 92.88 187 THR A O 1
ATOM 1457 N N . GLU A 1 188 ? -53.944 7.607 49.096 1.00 94.75 188 GLU A N 1
ATOM 1458 C CA . GLU A 1 188 ? -52.971 6.766 49.809 1.00 94.75 188 GLU A CA 1
ATOM 1459 C C . GLU A 1 188 ? -52.868 5.361 49.203 1.00 94.75 188 GLU A C 1
ATOM 1461 O O . GLU A 1 188 ? -51.750 4.897 48.960 1.00 94.75 188 GLU A O 1
ATOM 1466 N N . ASP A 1 189 ? -54.000 4.731 48.875 1.00 95.06 189 ASP A N 1
ATOM 1467 C CA . ASP A 1 189 ? -54.039 3.429 48.196 1.00 95.06 189 ASP A CA 1
ATOM 1468 C C . ASP A 1 189 ? -53.371 3.497 46.814 1.00 95.06 189 ASP A C 1
ATOM 1470 O O . ASP A 1 189 ? -52.504 2.682 46.488 1.00 95.06 189 ASP A O 1
ATOM 1474 N N . GLN A 1 190 ? -53.689 4.527 46.021 1.00 93.75 190 GLN A N 1
ATOM 1475 C CA . GLN A 1 190 ? -53.044 4.758 44.723 1.00 93.75 190 GLN A CA 1
ATOM 1476 C C . GLN A 1 190 ? -51.523 4.912 44.856 1.00 93.75 190 GLN A C 1
ATOM 1478 O O . GLN A 1 190 ? -50.757 4.379 44.053 1.00 93.75 190 GLN A O 1
ATOM 1483 N N . LEU A 1 191 ? -51.064 5.629 45.881 1.00 94.62 191 LEU A N 1
ATOM 1484 C CA . LEU A 1 191 ? -49.644 5.852 46.131 1.00 94.62 191 LEU A CA 1
ATOM 1485 C C . LEU A 1 191 ? -48.932 4.564 46.578 1.00 94.62 191 LEU A C 1
ATOM 1487 O O . LEU A 1 191 ? -47.769 4.355 46.219 1.00 94.62 191 LEU A O 1
ATOM 1491 N N . ALA A 1 192 ? -49.618 3.687 47.315 1.00 93.75 192 ALA A N 1
ATOM 1492 C CA . ALA A 1 192 ? -49.120 2.357 47.660 1.00 93.75 192 ALA A CA 1
ATOM 1493 C C . ALA A 1 192 ? -48.967 1.461 46.417 1.00 93.75 192 ALA A C 1
ATOM 1495 O O . ALA A 1 192 ? -47.921 0.829 46.247 1.00 93.75 192 ALA A O 1
ATOM 1496 N N . ASP A 1 193 ? -49.942 1.472 45.506 1.00 93.81 193 ASP A N 1
ATOM 1497 C CA . ASP A 1 193 ? -49.866 0.728 44.244 1.00 93.81 193 ASP A CA 1
ATOM 1498 C C . ASP A 1 193 ? -48.740 1.228 43.333 1.00 93.81 193 ASP A C 1
ATOM 1500 O O . ASP A 1 193 ? -47.960 0.433 42.803 1.00 93.81 193 ASP A O 1
ATOM 1504 N N . ILE A 1 194 ? -48.587 2.549 43.198 1.00 93.19 194 ILE A N 1
ATOM 1505 C CA . ILE A 1 194 ? -47.495 3.149 42.419 1.00 93.19 194 ILE A CA 1
ATOM 1506 C C . ILE A 1 194 ? -46.130 2.758 43.007 1.00 93.19 194 ILE A C 1
ATOM 1508 O O . ILE A 1 194 ? -45.204 2.446 42.255 1.00 93.19 194 ILE A O 1
ATOM 1512 N N . LYS A 1 195 ? -45.988 2.733 44.342 1.00 93.19 195 LYS A N 1
ATOM 1513 C CA . LYS A 1 195 ? -44.754 2.267 45.000 1.00 93.19 195 LYS A CA 1
ATOM 1514 C C . LYS A 1 195 ? -44.454 0.806 44.682 1.00 93.19 195 LYS A C 1
ATOM 1516 O O . LYS A 1 195 ? -43.315 0.495 44.341 1.00 93.19 195 LYS A O 1
ATOM 1521 N N . ARG A 1 196 ? -45.461 -0.069 44.744 1.00 94.38 196 ARG A N 1
ATOM 1522 C CA . ARG A 1 196 ? -45.311 -1.490 44.401 1.00 94.38 196 ARG A CA 1
ATOM 1523 C C . ARG A 1 196 ? -44.825 -1.666 42.961 1.00 94.38 196 ARG A C 1
ATOM 1525 O O . ARG A 1 196 ? -43.830 -2.350 42.740 1.00 94.38 196 ARG A O 1
ATOM 1532 N N . LEU A 1 197 ? -45.448 -0.974 42.005 1.00 91.19 197 LEU A N 1
ATOM 1533 C CA . LEU A 1 197 ? -45.021 -0.985 40.600 1.00 91.19 197 LEU A CA 1
ATOM 1534 C C . LEU A 1 197 ? -43.584 -0.471 40.423 1.00 91.19 197 LEU A C 1
ATOM 1536 O O . LEU A 1 197 ? -42.818 -1.009 39.623 1.00 91.19 197 LEU A O 1
ATOM 1540 N N . LEU A 1 198 ? -43.193 0.561 41.176 1.00 92.25 198 LEU A N 1
ATOM 1541 C CA . LEU A 1 198 ? -41.838 1.102 41.126 1.00 92.25 198 LEU A CA 1
ATOM 1542 C C . LEU A 1 198 ? -40.794 0.081 41.610 1.00 92.25 198 LEU A C 1
ATOM 1544 O O . LEU A 1 198 ? -39.710 -0.005 41.029 1.00 92.25 198 LEU A O 1
ATOM 1548 N N . ASP A 1 199 ? -41.106 -0.685 42.652 1.00 90.88 199 ASP A N 1
ATOM 1549 C CA . ASP A 1 199 ? -40.204 -1.702 43.197 1.00 90.88 199 ASP A CA 1
ATOM 1550 C C . ASP A 1 199 ? -40.138 -2.966 42.319 1.00 90.88 199 ASP A C 1
ATOM 1552 O O . ASP A 1 199 ? -39.052 -3.531 42.150 1.00 90.88 199 ASP A O 1
ATOM 1556 N N . GLU A 1 200 ? -41.237 -3.345 41.660 1.00 90.94 200 GLU A N 1
ATOM 1557 C CA . GLU A 1 200 ? -41.258 -4.395 40.626 1.00 90.94 200 GLU A CA 1
ATOM 1558 C C . GLU A 1 200 ? -40.329 -4.038 39.447 1.00 90.94 200 GLU A C 1
ATOM 1560 O O . GLU A 1 200 ? -39.478 -4.839 39.038 1.00 90.94 200 GLU A O 1
ATOM 1565 N N . VAL A 1 201 ? -40.421 -2.803 38.936 1.00 88.75 201 VAL A N 1
ATOM 1566 C CA . VAL A 1 201 ? -39.566 -2.327 37.833 1.00 88.75 201 VAL A CA 1
ATOM 1567 C C . VAL A 1 201 ? -38.099 -2.231 38.260 1.00 88.75 201 VAL A C 1
ATOM 1569 O O . VAL A 1 201 ? -37.220 -2.665 37.518 1.00 88.75 201 VAL A O 1
ATOM 1572 N N . LYS A 1 202 ? -37.799 -1.728 39.467 1.00 87.81 202 LYS A N 1
ATOM 1573 C CA . LYS A 1 202 ? -36.417 -1.700 39.989 1.00 87.81 202 LYS A CA 1
ATOM 1574 C C . LYS A 1 202 ? -35.811 -3.097 40.090 1.00 87.81 202 LYS A C 1
ATOM 1576 O O . LYS A 1 202 ? -34.671 -3.287 39.677 1.00 87.81 202 LYS A O 1
ATOM 1581 N N . THR A 1 203 ? -36.560 -4.058 40.627 1.00 89.31 203 THR A N 1
ATOM 1582 C CA . THR A 1 203 ? -36.101 -5.449 40.750 1.00 89.31 203 THR A CA 1
ATOM 1583 C C . THR A 1 203 ? -35.784 -6.037 39.376 1.00 89.31 203 THR A C 1
ATOM 1585 O O . THR A 1 203 ? -34.744 -6.670 39.198 1.00 89.31 203 THR A O 1
ATOM 1588 N N . SER A 1 204 ? -36.630 -5.748 38.385 1.00 83.88 204 SER A N 1
ATOM 1589 C CA . SER A 1 204 ? -36.431 -6.179 36.997 1.00 83.88 204 SER A CA 1
ATOM 1590 C C . SER A 1 204 ? -35.161 -5.579 36.378 1.00 83.88 204 SER A C 1
ATOM 1592 O O . SER A 1 204 ? -34.368 -6.308 35.785 1.00 83.88 204 SER A O 1
ATOM 1594 N N . ILE A 1 205 ? -34.913 -4.278 36.581 1.00 82.44 205 ILE A N 1
ATOM 1595 C CA . ILE A 1 205 ? -33.695 -3.593 36.111 1.00 82.44 205 ILE A CA 1
ATOM 1596 C C . ILE A 1 205 ? -32.438 -4.214 36.738 1.00 82.44 205 ILE A C 1
ATOM 1598 O O . ILE A 1 205 ? -31.496 -4.543 36.022 1.00 82.44 205 ILE A O 1
ATOM 1602 N N . ILE A 1 206 ? -32.430 -4.430 38.058 1.00 83.56 206 ILE A N 1
ATOM 1603 C CA . ILE A 1 206 ? -31.282 -5.021 38.769 1.00 83.56 206 ILE A CA 1
ATOM 1604 C C . ILE A 1 206 ? -31.004 -6.449 38.265 1.00 83.56 206 ILE A C 1
ATOM 1606 O O . ILE A 1 206 ? -29.852 -6.814 38.016 1.00 83.56 206 ILE A O 1
ATOM 1610 N N . SER A 1 207 ? -32.049 -7.258 38.070 1.00 80.94 207 SER A N 1
ATOM 1611 C CA . SER A 1 207 ? -31.917 -8.621 37.540 1.00 80.94 207 SER A CA 1
ATOM 1612 C C . SER A 1 207 ? -31.324 -8.641 36.129 1.00 80.94 207 SER A C 1
ATOM 1614 O O . SER A 1 207 ? -30.486 -9.489 35.823 1.00 80.94 207 SER A O 1
ATOM 1616 N N . LEU A 1 208 ? -31.734 -7.715 35.260 1.00 78.88 208 LEU A N 1
ATOM 1617 C CA . LEU A 1 208 ? -31.186 -7.624 33.907 1.00 78.88 208 LEU A CA 1
ATOM 1618 C C . LEU A 1 208 ? -29.738 -7.132 33.907 1.00 78.88 208 LEU A C 1
ATOM 1620 O O . LEU A 1 208 ? -28.910 -7.737 33.241 1.00 78.88 208 LEU A O 1
ATOM 1624 N N . GLN A 1 209 ? -29.396 -6.118 34.706 1.00 76.25 209 GLN A N 1
ATOM 1625 C CA . GLN A 1 209 ? -28.021 -5.607 34.805 1.00 76.25 209 GLN A CA 1
ATOM 1626 C C . GLN A 1 209 ? -27.033 -6.655 35.334 1.00 76.25 209 GLN A C 1
ATOM 1628 O O . GLN A 1 209 ? -25.923 -6.789 34.828 1.00 76.25 209 GLN A O 1
ATOM 1633 N N . THR A 1 210 ? -27.435 -7.431 36.343 1.00 76.38 210 THR A N 1
ATOM 1634 C CA . THR A 1 210 ? -26.614 -8.541 36.862 1.00 76.38 210 THR A CA 1
ATOM 1635 C C . THR A 1 210 ? -26.440 -9.666 35.842 1.00 76.38 210 THR A C 1
ATOM 1637 O O . THR A 1 210 ? -25.370 -10.272 35.770 1.00 76.38 210 THR A O 1
ATOM 1640 N N . THR A 1 211 ? -27.465 -9.922 35.027 1.00 72.56 211 THR A N 1
ATOM 1641 C CA . THR A 1 211 ? -27.389 -10.869 33.907 1.00 72.56 211 THR A CA 1
ATOM 1642 C C . THR A 1 211 ? -26.451 -10.355 32.814 1.00 72.56 211 THR A C 1
ATOM 1644 O O . THR A 1 211 ? -25.617 -11.116 32.334 1.00 72.56 211 THR A O 1
ATOM 1647 N N . ASP A 1 212 ? -26.534 -9.070 32.475 1.00 70.50 212 ASP A N 1
ATOM 1648 C CA . ASP A 1 212 ? -25.705 -8.416 31.460 1.00 70.50 212 ASP A CA 1
ATOM 1649 C C . ASP A 1 212 ? -24.218 -8.417 31.841 1.00 70.50 212 ASP A C 1
ATOM 1651 O O . ASP A 1 212 ? -23.376 -8.859 31.062 1.00 70.50 212 ASP A O 1
ATOM 1655 N N . GLN A 1 213 ? -23.892 -8.064 33.090 1.00 70.56 213 GLN A N 1
ATOM 1656 C CA . GLN A 1 213 ? -22.518 -8.147 33.594 1.00 70.56 213 GLN A CA 1
ATOM 1657 C C . GLN A 1 213 ? -21.972 -9.579 33.502 1.00 70.56 213 GLN A C 1
ATOM 1659 O O . GLN A 1 213 ? -20.858 -9.795 33.031 1.00 70.56 213 GLN A O 1
ATOM 1664 N N . ARG A 1 214 ? -22.778 -10.578 33.884 1.00 70.88 214 ARG A N 1
ATOM 1665 C CA . ARG A 1 214 ? -22.394 -11.992 33.790 1.00 70.88 214 ARG A CA 1
ATOM 1666 C C . ARG A 1 214 ? -22.198 -12.440 32.337 1.00 70.88 214 ARG A C 1
ATOM 1668 O O . ARG A 1 214 ? -21.296 -13.227 32.068 1.00 70.88 214 ARG A O 1
ATOM 1675 N N . ILE A 1 215 ? -23.026 -11.959 31.408 1.00 66.94 215 ILE A N 1
ATOM 1676 C CA . ILE A 1 215 ? -22.888 -12.207 29.965 1.00 66.94 215 ILE A CA 1
ATOM 1677 C C . ILE A 1 215 ? -21.603 -11.567 29.427 1.00 66.94 215 ILE A C 1
ATOM 1679 O O . ILE A 1 215 ? -20.872 -12.224 28.687 1.00 66.94 215 ILE A O 1
ATOM 1683 N N . SER A 1 216 ? -21.297 -10.330 29.822 1.00 68.12 216 SER A N 1
ATOM 1684 C CA . SER A 1 216 ? -20.062 -9.634 29.449 1.00 68.12 216 SER A CA 1
ATOM 1685 C C . SER A 1 216 ? -18.822 -10.382 29.942 1.00 68.12 216 SER A C 1
ATOM 1687 O O . SER A 1 216 ? -17.918 -10.648 29.155 1.00 68.12 216 SER A O 1
ATOM 1689 N N . ASP A 1 217 ? -18.801 -10.801 31.210 1.00 69.38 217 ASP A N 1
ATOM 1690 C CA . ASP A 1 217 ? -17.683 -11.561 31.780 1.00 69.38 217 ASP A CA 1
ATOM 1691 C C . ASP A 1 217 ? -17.481 -12.903 31.043 1.00 69.38 217 ASP A C 1
ATOM 1693 O O . ASP A 1 217 ? -16.350 -13.321 30.780 1.00 69.38 217 ASP A O 1
ATOM 1697 N N . LEU A 1 218 ? -18.578 -13.567 30.647 1.00 68.69 218 LEU A N 1
ATOM 1698 C CA . LEU A 1 218 ? -18.541 -14.785 29.830 1.00 68.69 218 LEU A CA 1
ATOM 1699 C C . LEU A 1 218 ? -18.022 -14.526 28.405 1.00 68.69 218 LEU A C 1
ATOM 1701 O O . LEU A 1 218 ? -17.269 -15.355 27.893 1.00 68.69 218 LEU A O 1
ATOM 1705 N N . ARG A 1 219 ? -18.377 -13.395 27.777 1.00 68.19 219 ARG A N 1
ATOM 1706 C CA . ARG A 1 219 ? -17.870 -12.978 26.452 1.00 68.19 219 ARG A CA 1
ATOM 1707 C C . ARG A 1 219 ? -16.385 -12.646 26.475 1.00 68.19 219 ARG A C 1
ATOM 1709 O O . ARG A 1 219 ? -15.649 -13.055 25.578 1.00 68.19 219 ARG A O 1
ATOM 1716 N N . ASP A 1 220 ? -15.924 -11.945 27.503 1.00 72.44 220 ASP A N 1
ATOM 1717 C CA . ASP A 1 220 ? -14.501 -11.659 27.684 1.00 72.44 220 ASP A CA 1
ATOM 1718 C C . ASP A 1 220 ? -13.712 -12.961 27.867 1.00 72.44 220 ASP A C 1
ATOM 1720 O O . ASP A 1 220 ? -12.642 -13.148 27.277 1.00 72.44 220 ASP A O 1
ATOM 1724 N N . PHE A 1 221 ? -14.260 -13.905 28.637 1.00 72.31 221 PHE A N 1
ATOM 1725 C CA . PHE A 1 221 ? -13.658 -15.219 28.834 1.00 72.31 221 PHE A CA 1
ATOM 1726 C C . PHE A 1 221 ? -13.661 -16.067 27.549 1.00 72.31 221 PHE A C 1
ATOM 1728 O O . PHE A 1 221 ? -12.635 -16.664 27.205 1.00 72.31 221 PHE A O 1
ATOM 1735 N N . SER A 1 222 ? -14.764 -16.090 26.792 1.00 74.62 222 SER A N 1
ATOM 1736 C CA . SER A 1 222 ? -14.858 -16.814 25.515 1.00 74.62 222 SER A CA 1
ATOM 1737 C C . SER A 1 222 ? -13.924 -16.224 24.452 1.00 74.62 222 SER A C 1
ATOM 1739 O O . SER A 1 222 ? -13.228 -16.975 23.764 1.00 74.62 222 SER A O 1
ATOM 1741 N N . SER A 1 223 ? -13.809 -14.896 24.388 1.00 78.00 223 SER A N 1
ATOM 1742 C CA . SER A 1 223 ? -12.895 -14.181 23.488 1.00 78.00 223 SER A CA 1
ATOM 1743 C C . SER A 1 223 ? -11.431 -14.499 23.795 1.00 78.00 223 SER A C 1
ATOM 1745 O O . SER A 1 223 ? -10.652 -14.806 22.888 1.00 78.00 223 SER A O 1
ATOM 1747 N N . ARG A 1 224 ? -11.045 -14.517 25.081 1.00 78.75 224 ARG A N 1
ATOM 1748 C CA . ARG A 1 224 ? -9.697 -14.941 25.507 1.00 78.75 224 ARG A CA 1
ATOM 1749 C C . ARG A 1 224 ? -9.420 -16.400 25.137 1.00 78.75 224 ARG A C 1
ATOM 1751 O O . ARG A 1 224 ? -8.344 -16.689 24.609 1.00 78.75 224 ARG A O 1
ATOM 1758 N N . ARG A 1 225 ? -10.388 -17.308 25.333 1.00 83.56 225 ARG A N 1
ATOM 1759 C CA . ARG A 1 225 ? -10.281 -18.716 24.896 1.00 83.56 225 ARG A CA 1
ATOM 1760 C C . ARG A 1 225 ? -10.076 -18.826 23.386 1.00 83.56 225 ARG A C 1
ATOM 1762 O O . ARG A 1 225 ? -9.194 -19.566 22.958 1.00 83.56 225 ARG A O 1
ATOM 1769 N N . ALA A 1 226 ? -10.839 -18.084 22.585 1.00 81.75 226 ALA A N 1
ATOM 1770 C CA . ALA A 1 226 ? -10.713 -18.085 21.128 1.00 81.75 226 ALA A CA 1
ATOM 1771 C C . ALA A 1 226 ? -9.334 -17.582 20.665 1.00 81.75 226 ALA A C 1
ATOM 1773 O O . ALA A 1 226 ? -8.680 -18.240 19.853 1.00 81.75 226 ALA A O 1
ATOM 1774 N N . MET A 1 227 ? -8.845 -16.475 21.237 1.00 84.12 227 MET A N 1
ATOM 1775 C CA . MET A 1 227 ? -7.512 -15.937 20.943 1.00 84.12 227 MET A CA 1
ATOM 1776 C C . MET A 1 227 ? -6.404 -16.954 21.252 1.00 84.12 227 MET A C 1
ATOM 1778 O O . MET A 1 227 ? -5.499 -17.164 20.439 1.00 84.12 227 MET A O 1
ATOM 1782 N N . ILE A 1 228 ? -6.475 -17.606 22.416 1.00 85.94 228 ILE A N 1
ATOM 1783 C CA . ILE A 1 228 ? -5.483 -18.604 22.829 1.00 85.94 228 ILE A CA 1
ATOM 1784 C C . ILE A 1 228 ? -5.559 -19.847 21.934 1.00 85.94 228 ILE A C 1
ATOM 1786 O O . ILE A 1 228 ? -4.514 -20.302 21.474 1.00 85.94 228 ILE A O 1
ATOM 1790 N N . LYS A 1 229 ? -6.755 -20.347 21.578 1.00 87.44 229 LYS A N 1
ATOM 1791 C CA . LYS A 1 229 ? -6.900 -21.438 20.591 1.00 87.44 229 LYS A CA 1
ATOM 1792 C C . LYS A 1 229 ? -6.284 -21.075 19.237 1.00 87.44 229 LYS A C 1
ATOM 1794 O O . LYS A 1 229 ? -5.584 -21.903 18.665 1.00 87.44 229 LYS A O 1
ATOM 1799 N N . GLY A 1 230 ? -6.465 -19.847 18.747 1.00 84.44 230 GLY A N 1
ATOM 1800 C CA . GLY A 1 230 ? -5.826 -19.388 17.507 1.00 84.44 230 GLY A CA 1
ATOM 1801 C C . GLY A 1 230 ? -4.295 -19.433 17.579 1.00 84.44 230 GLY A C 1
ATOM 1802 O O . GLY A 1 230 ? -3.641 -19.971 16.685 1.00 84.44 230 GLY A O 1
ATOM 1803 N N . ARG A 1 231 ? -3.712 -18.949 18.683 1.00 87.94 231 ARG A N 1
ATOM 1804 C CA . ARG A 1 231 ? -2.258 -19.013 18.924 1.00 87.94 231 ARG A CA 1
ATOM 1805 C C . ARG A 1 231 ? -1.746 -20.450 19.052 1.00 87.94 231 ARG A C 1
ATOM 1807 O O . ARG A 1 231 ? -0.670 -20.749 18.543 1.00 87.94 231 ARG A O 1
ATOM 1814 N N . LEU A 1 232 ? -2.508 -21.330 19.703 1.00 88.31 232 LEU A N 1
ATOM 1815 C CA . LEU A 1 232 ? -2.198 -22.756 19.818 1.00 88.31 232 LEU A CA 1
ATOM 1816 C C . LEU A 1 232 ? -2.256 -23.468 18.456 1.00 88.31 232 LEU A C 1
ATOM 1818 O O . LEU A 1 232 ? -1.355 -24.244 18.157 1.00 88.31 232 LEU A O 1
ATOM 1822 N N . SER A 1 233 ? -3.250 -23.162 17.612 1.00 86.81 233 SER A N 1
ATOM 1823 C CA . SER A 1 233 ? -3.356 -23.687 16.239 1.00 86.81 233 SER A CA 1
ATOM 1824 C C . SER A 1 233 ? -2.148 -23.282 15.401 1.00 86.81 233 SER A C 1
ATOM 1826 O O . SER A 1 233 ? -1.474 -24.137 14.834 1.00 86.81 233 SER A O 1
ATOM 1828 N N . LEU A 1 234 ? -1.803 -21.989 15.412 1.00 82.50 234 LEU A N 1
ATOM 1829 C CA . LEU A 1 234 ? -0.629 -21.478 14.705 1.00 82.50 234 LEU A CA 1
ATOM 1830 C C . LEU A 1 234 ? 0.666 -22.130 15.210 1.00 82.50 234 LEU A C 1
ATOM 1832 O O . LEU A 1 234 ? 1.575 -22.414 14.431 1.00 82.50 234 LEU A O 1
ATOM 1836 N N . TYR A 1 235 ? 0.778 -22.367 16.518 1.00 83.81 235 TYR A N 1
ATOM 1837 C CA . TYR A 1 235 ? 1.938 -23.056 17.077 1.00 83.81 235 TYR A CA 1
ATOM 1838 C C . TYR A 1 235 ? 1.998 -24.523 16.624 1.00 83.81 235 TYR A C 1
ATOM 1840 O O . TYR A 1 235 ? 3.073 -24.992 16.256 1.00 83.81 235 TYR A O 1
ATOM 1848 N N . LEU A 1 236 ? 0.860 -25.228 16.588 1.00 83.81 236 LEU A N 1
ATOM 1849 C CA . LEU A 1 236 ? 0.765 -26.617 16.126 1.00 83.81 236 LEU A CA 1
ATOM 1850 C C . LEU A 1 236 ? 1.113 -26.770 14.638 1.00 83.81 236 LEU A C 1
ATOM 1852 O O . LEU A 1 236 ? 1.824 -27.707 14.285 1.00 83.81 236 LEU A O 1
ATOM 1856 N N . GLU A 1 237 ? 0.664 -25.849 13.783 1.00 77.31 237 GLU A N 1
ATOM 1857 C CA . GLU A 1 237 ? 0.984 -25.824 12.344 1.00 77.31 237 GLU A CA 1
ATOM 1858 C C . GLU A 1 237 ? 2.490 -25.689 12.078 1.00 77.31 237 GLU A C 1
ATOM 1860 O O . GLU A 1 237 ? 3.026 -26.284 11.142 1.00 77.31 237 GLU A O 1
ATOM 1865 N N . ASN A 1 238 ? 3.181 -24.917 12.919 1.00 72.50 238 ASN A N 1
ATOM 1866 C CA . ASN A 1 238 ? 4.620 -24.691 12.808 1.00 72.50 238 ASN A CA 1
ATOM 1867 C C . ASN A 1 238 ? 5.453 -25.746 13.547 1.00 72.50 238 ASN A C 1
ATOM 1869 O O . ASN A 1 238 ? 6.665 -25.841 13.340 1.00 72.50 238 ASN A O 1
ATOM 1873 N N . MET A 1 239 ? 4.824 -26.549 14.405 1.00 72.06 239 MET A N 1
ATOM 1874 C CA . MET A 1 239 ? 5.493 -27.602 15.147 1.00 72.06 239 MET A CA 1
ATOM 1875 C C . MET A 1 239 ? 5.945 -28.707 14.185 1.00 72.06 239 MET A C 1
ATOM 1877 O O . MET A 1 239 ? 5.130 -29.209 13.407 1.00 72.06 239 MET A O 1
ATOM 1881 N N . PRO A 1 240 ? 7.209 -29.162 14.246 1.00 60.34 240 PRO A N 1
ATOM 1882 C CA . PRO A 1 240 ? 7.669 -30.237 13.380 1.00 60.34 240 PRO A CA 1
ATOM 1883 C C . PRO A 1 240 ? 6.800 -31.484 13.595 1.00 60.34 240 PRO A C 1
ATOM 1885 O O . PRO A 1 240 ? 6.725 -32.056 14.690 1.00 60.34 240 PRO A O 1
ATOM 1888 N N . ALA A 1 241 ? 6.062 -31.898 12.562 1.00 54.59 241 ALA A N 1
ATOM 1889 C CA . ALA A 1 241 ? 5.549 -33.260 12.486 1.00 54.59 241 ALA A CA 1
ATOM 1890 C C . ALA A 1 241 ? 6.772 -34.188 12.514 1.00 54.59 241 ALA A C 1
ATOM 1892 O O . ALA A 1 241 ? 7.801 -33.831 11.953 1.00 54.59 241 ALA A O 1
ATOM 1893 N N . LYS A 1 242 ? 6.712 -35.293 13.265 1.00 52.84 242 LYS A N 1
ATOM 1894 C CA . LYS A 1 242 ? 7.786 -36.300 13.405 1.00 52.84 242 LYS A CA 1
ATOM 1895 C C . LYS A 1 242 ? 8.819 -36.260 12.273 1.00 52.84 242 LYS A C 1
ATOM 1897 O O . LYS A 1 242 ? 8.436 -36.510 11.139 1.00 52.84 242 LYS A O 1
ATOM 1902 N N . VAL A 1 243 ? 10.081 -35.969 12.615 1.00 51.31 243 VAL A N 1
ATOM 1903 C CA . VAL A 1 243 ? 11.260 -36.024 11.725 1.00 51.31 243 VAL A CA 1
ATOM 1904 C C . VAL A 1 243 ? 10.891 -35.685 10.273 1.00 51.31 243 VAL A C 1
ATOM 1906 O O . VAL A 1 243 ? 10.949 -36.543 9.399 1.00 51.31 243 VAL A O 1
ATOM 1909 N N . VAL A 1 244 ? 10.432 -34.452 10.024 1.00 47.91 244 VAL A N 1
ATOM 1910 C CA . VAL A 1 244 ? 10.356 -33.956 8.645 1.00 47.91 244 VAL A CA 1
ATOM 1911 C C . VAL A 1 244 ? 11.784 -33.945 8.117 1.00 47.91 244 VAL A C 1
ATOM 1913 O O . VAL A 1 244 ? 12.655 -33.289 8.696 1.00 47.91 244 VAL A O 1
ATOM 1916 N N . ASP A 1 245 ? 12.016 -34.737 7.077 1.00 52.31 245 ASP A N 1
ATOM 1917 C CA . ASP A 1 245 ? 13.244 -34.719 6.304 1.00 52.31 245 ASP A CA 1
ATOM 1918 C C . ASP A 1 245 ? 13.392 -33.311 5.711 1.00 52.31 245 ASP A C 1
ATOM 1920 O O . ASP A 1 245 ? 12.580 -32.879 4.893 1.00 52.31 245 ASP A O 1
ATOM 1924 N N . ASP A 1 246 ? 14.396 -32.557 6.168 1.00 54.38 246 ASP A N 1
ATOM 1925 C CA . ASP A 1 246 ? 14.725 -31.238 5.607 1.00 54.38 246 ASP A CA 1
ATOM 1926 C C . ASP A 1 246 ? 15.227 -31.358 4.153 1.00 54.38 246 ASP A C 1
ATOM 1928 O O . ASP A 1 246 ? 15.582 -30.340 3.554 1.00 54.38 246 ASP A O 1
ATOM 1932 N N . SER A 1 247 ? 15.287 -32.573 3.582 1.00 61.03 247 SER A N 1
ATOM 1933 C CA . SER A 1 247 ? 15.690 -32.819 2.198 1.00 61.03 247 SER A CA 1
ATOM 1934 C C . SER A 1 247 ? 14.954 -31.921 1.219 1.00 61.03 247 SER A C 1
ATOM 1936 O O . SER A 1 247 ? 15.597 -31.361 0.341 1.00 61.03 247 SER A O 1
ATOM 1938 N N . ASP A 1 248 ? 13.642 -31.746 1.371 1.00 63.25 248 ASP A N 1
ATOM 1939 C CA . ASP A 1 248 ? 12.821 -31.135 0.324 1.00 63.25 248 ASP A CA 1
ATOM 1940 C C . ASP A 1 248 ? 12.966 -29.609 0.284 1.00 63.25 248 ASP A C 1
ATOM 1942 O O . ASP A 1 248 ? 13.223 -29.050 -0.783 1.00 63.25 248 ASP A O 1
ATOM 1946 N N . ASP A 1 249 ? 12.901 -28.936 1.439 1.00 64.38 249 ASP A N 1
ATOM 1947 C CA . ASP A 1 249 ? 13.109 -27.481 1.527 1.00 64.38 249 ASP A CA 1
ATOM 1948 C C . ASP A 1 249 ? 14.573 -27.112 1.204 1.00 64.38 249 ASP A C 1
ATOM 1950 O O . ASP A 1 249 ? 14.839 -26.101 0.549 1.00 64.38 249 ASP A O 1
ATOM 1954 N N . LYS A 1 250 ? 15.542 -27.937 1.631 1.00 68.19 250 LYS A N 1
ATOM 1955 C CA . LYS A 1 250 ? 16.964 -27.718 1.332 1.00 68.19 250 LYS A CA 1
ATOM 1956 C C . LYS A 1 250 ? 17.263 -27.927 -0.154 1.00 68.19 250 LYS A C 1
ATOM 1958 O O . LYS A 1 250 ? 17.974 -27.122 -0.748 1.00 68.19 250 LYS A O 1
ATOM 1963 N N . LEU A 1 251 ? 16.674 -28.955 -0.766 1.00 74.69 251 LEU A N 1
ATOM 1964 C CA . LEU A 1 251 ? 16.779 -29.217 -2.201 1.00 74.69 251 LEU A CA 1
ATOM 1965 C C . LEU A 1 251 ? 16.127 -28.100 -3.026 1.00 74.69 251 LEU A C 1
ATOM 1967 O O . LEU A 1 251 ? 16.636 -27.747 -4.089 1.00 74.69 251 LEU A O 1
ATOM 1971 N N . GLU A 1 252 ? 15.010 -27.534 -2.562 1.00 74.50 252 GLU A N 1
ATOM 1972 C CA . GLU A 1 252 ? 14.364 -26.388 -3.210 1.00 74.50 252 GLU A CA 1
ATOM 1973 C C . GLU A 1 252 ? 15.251 -25.134 -3.152 1.00 74.50 252 GLU A C 1
ATOM 1975 O O . GLU A 1 252 ? 15.472 -24.491 -4.183 1.00 74.50 252 GLU A O 1
ATOM 1980 N N . ALA A 1 253 ? 15.825 -24.827 -1.984 1.00 75.75 253 ALA A N 1
ATOM 1981 C CA . ALA A 1 253 ? 16.760 -23.715 -1.819 1.00 75.75 253 ALA A CA 1
ATOM 1982 C C . ALA A 1 253 ? 18.015 -23.880 -2.696 1.00 75.75 253 ALA A C 1
ATOM 1984 O O . ALA A 1 253 ? 18.416 -22.944 -3.390 1.00 75.75 253 ALA A O 1
ATOM 1985 N N . GLU A 1 254 ? 18.601 -25.081 -2.727 1.00 81.62 254 GLU A N 1
ATOM 1986 C CA . GLU A 1 254 ? 19.770 -25.394 -3.556 1.00 81.62 254 GLU A CA 1
ATOM 1987 C C . GLU A 1 254 ? 19.466 -25.237 -5.055 1.00 81.62 254 GLU A C 1
ATOM 1989 O O . GLU A 1 254 ? 20.251 -24.614 -5.776 1.00 81.62 254 GLU A O 1
ATOM 1994 N N . LYS A 1 255 ? 18.298 -25.703 -5.521 1.00 82.44 255 LYS A N 1
ATOM 1995 C CA . LYS A 1 255 ? 17.851 -25.527 -6.915 1.00 82.44 255 LYS A CA 1
ATOM 1996 C C . LYS A 1 255 ? 17.673 -24.058 -7.292 1.00 82.44 255 LYS A C 1
ATOM 1998 O O . LYS A 1 255 ? 18.113 -23.652 -8.367 1.00 82.44 255 LYS A O 1
ATOM 2003 N N . LEU A 1 256 ? 17.033 -23.262 -6.435 1.00 77.69 256 LEU A N 1
ATOM 2004 C CA . LEU A 1 256 ? 16.830 -21.830 -6.683 1.00 77.69 256 LEU A CA 1
ATOM 2005 C C . LEU A 1 256 ? 18.164 -21.077 -6.718 1.00 77.69 256 LEU A C 1
ATOM 2007 O O . LEU A 1 256 ? 18.395 -20.280 -7.628 1.00 77.69 256 LEU A O 1
ATOM 2011 N N . ALA A 1 257 ? 19.070 -21.375 -5.785 1.00 80.56 257 ALA A N 1
ATOM 2012 C CA . ALA A 1 257 ? 20.408 -20.791 -5.758 1.00 80.56 257 ALA A CA 1
ATOM 2013 C C . ALA A 1 257 ? 21.221 -21.153 -7.012 1.00 80.56 257 ALA A C 1
ATOM 2015 O O . ALA A 1 257 ? 21.960 -20.328 -7.548 1.00 80.56 257 ALA A O 1
ATOM 2016 N N . GLU A 1 258 ? 21.089 -22.379 -7.519 1.00 85.88 258 GLU A N 1
ATOM 2017 C CA . GLU A 1 258 ? 21.744 -22.798 -8.758 1.00 85.88 258 GLU A CA 1
ATOM 2018 C C . GLU A 1 258 ? 21.167 -22.108 -10.001 1.00 85.88 258 GLU A C 1
ATOM 2020 O O . GLU A 1 258 ? 21.930 -21.641 -10.846 1.00 85.88 258 GLU A O 1
ATOM 2025 N N . GLN A 1 259 ? 19.844 -21.942 -10.079 1.00 81.00 259 GLN A N 1
ATOM 2026 C CA . GLN A 1 259 ? 19.205 -21.169 -11.149 1.00 81.00 259 GLN A CA 1
ATOM 2027 C C . GLN A 1 259 ? 19.654 -19.705 -11.156 1.00 81.00 259 GLN A C 1
ATOM 2029 O O . GLN A 1 259 ? 19.924 -19.153 -12.222 1.00 81.00 259 GLN A O 1
ATOM 2034 N N . ILE A 1 260 ? 19.766 -19.082 -9.982 1.00 78.00 260 ILE A N 1
ATOM 2035 C CA . ILE A 1 260 ? 20.222 -17.694 -9.858 1.00 78.00 260 ILE A CA 1
ATOM 2036 C C . ILE A 1 260 ? 21.679 -17.573 -10.280 1.00 78.00 260 ILE A C 1
ATOM 2038 O O . ILE A 1 260 ? 21.972 -16.747 -11.137 1.00 78.00 260 ILE A O 1
ATOM 2042 N N . ARG A 1 261 ? 22.562 -18.457 -9.800 1.00 80.19 261 ARG A N 1
ATOM 2043 C CA . ARG A 1 261 ? 23.965 -18.484 -10.240 1.00 80.19 261 ARG A CA 1
ATOM 2044 C C . ARG A 1 261 ? 24.096 -18.676 -11.748 1.00 80.19 261 ARG A C 1
ATOM 2046 O O . ARG A 1 261 ? 24.939 -18.039 -12.370 1.00 80.19 261 ARG A O 1
ATOM 2053 N N . ALA A 1 262 ? 23.258 -19.516 -12.355 1.00 79.56 262 ALA A N 1
ATOM 2054 C CA . ALA A 1 262 ? 23.246 -19.695 -13.803 1.00 79.56 262 ALA A CA 1
ATOM 2055 C C . ALA A 1 262 ? 22.808 -18.416 -14.541 1.00 79.56 262 ALA A C 1
ATOM 2057 O O . ALA A 1 262 ? 23.411 -18.053 -15.549 1.00 79.56 262 ALA A O 1
ATOM 2058 N N . ILE A 1 263 ? 21.791 -17.709 -14.039 1.00 75.06 263 ILE A N 1
ATOM 2059 C CA . ILE A 1 263 ? 21.323 -16.440 -14.615 1.00 75.06 263 ILE A CA 1
ATOM 2060 C C . ILE A 1 263 ? 22.362 -15.327 -14.422 1.00 75.06 263 ILE A C 1
ATOM 2062 O O . ILE A 1 263 ? 22.623 -14.588 -15.366 1.00 75.06 263 ILE A O 1
ATOM 2066 N N . GLU A 1 264 ? 22.979 -15.224 -13.247 1.00 70.06 264 GLU A N 1
ATOM 2067 C CA . GLU A 1 264 ? 24.052 -14.267 -12.944 1.00 70.06 264 GLU A CA 1
ATOM 2068 C C . GLU A 1 264 ? 25.294 -14.526 -13.802 1.00 70.06 264 GLU A C 1
ATOM 2070 O O . GLU A 1 264 ? 25.864 -13.590 -14.345 1.00 70.06 264 GLU A O 1
ATOM 2075 N N . ALA A 1 265 ? 25.663 -15.789 -14.030 1.00 70.75 265 ALA A N 1
ATOM 2076 C CA . ALA A 1 265 ? 26.753 -16.135 -14.941 1.00 70.75 265 ALA A CA 1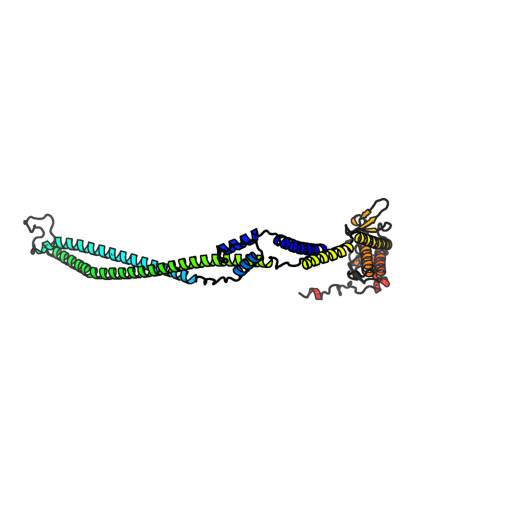
ATOM 2077 C C . ALA A 1 265 ? 26.450 -15.753 -16.403 1.00 70.75 265 ALA A C 1
ATOM 2079 O O . ALA A 1 265 ? 27.354 -15.374 -17.148 1.00 70.75 265 ALA A O 1
ATOM 2080 N N . VAL A 1 266 ? 25.184 -15.832 -16.829 1.00 66.94 266 VAL A N 1
ATOM 2081 C CA . VAL A 1 266 ? 24.740 -15.347 -18.151 1.00 66.94 266 VAL A CA 1
ATOM 2082 C C . VAL A 1 266 ? 24.700 -13.814 -18.201 1.00 66.94 266 VAL A C 1
ATOM 2084 O O . VAL A 1 266 ? 24.974 -13.225 -19.246 1.00 66.94 266 VAL A O 1
ATOM 2087 N N . LEU A 1 267 ? 24.387 -13.169 -17.077 1.00 65.12 267 LEU A N 1
ATOM 2088 C CA . LEU A 1 267 ? 24.450 -11.724 -16.853 1.00 65.12 267 LEU A CA 1
ATOM 2089 C C . LEU A 1 267 ? 25.825 -11.301 -16.317 1.00 65.12 267 LEU A C 1
ATOM 2091 O O . LEU A 1 267 ? 25.898 -10.426 -15.464 1.00 65.12 267 LEU A O 1
ATOM 2095 N N . ASN A 1 268 ? 26.905 -11.922 -16.797 1.00 69.12 268 ASN A N 1
ATOM 2096 C CA . ASN A 1 268 ? 28.256 -11.470 -16.491 1.00 69.12 268 ASN A CA 1
ATOM 2097 C C . ASN A 1 268 ? 28.370 -9.985 -16.888 1.00 69.12 268 ASN A C 1
ATOM 2099 O O . ASN A 1 268 ? 28.307 -9.655 -18.079 1.00 69.12 268 ASN A O 1
ATOM 2103 N N . ASP A 1 269 ? 28.459 -9.107 -15.887 1.00 68.62 269 ASP A N 1
ATOM 2104 C CA . ASP A 1 269 ? 28.409 -7.656 -16.057 1.00 68.62 269 ASP A CA 1
ATOM 2105 C C . ASP A 1 269 ? 29.541 -7.175 -16.976 1.00 68.62 269 ASP A C 1
ATOM 2107 O O . ASP A 1 269 ? 29.321 -6.290 -17.808 1.00 68.62 269 ASP A O 1
ATOM 2111 N N . GLU A 1 270 ? 30.709 -7.825 -16.932 1.00 79.06 270 GLU A N 1
ATOM 2112 C CA . GLU A 1 270 ? 31.815 -7.569 -17.854 1.00 79.06 270 GLU A CA 1
ATOM 2113 C C . GLU A 1 270 ? 31.457 -7.943 -19.300 1.00 79.06 270 GLU A C 1
ATOM 2115 O O . GLU A 1 270 ? 31.635 -7.136 -20.211 1.00 79.06 270 GLU A O 1
ATOM 2120 N N . ALA A 1 271 ? 30.873 -9.122 -19.534 1.00 80.38 271 ALA A N 1
ATOM 2121 C CA . ALA A 1 271 ? 30.490 -9.551 -20.884 1.00 80.38 271 ALA A CA 1
ATOM 2122 C C . ALA A 1 271 ? 29.359 -8.686 -21.473 1.00 80.38 271 ALA A C 1
ATOM 2124 O O . ALA A 1 271 ? 29.309 -8.434 -22.683 1.00 80.38 271 ALA A O 1
ATOM 2125 N N . LEU A 1 272 ? 28.436 -8.215 -20.626 1.00 82.88 272 LEU A N 1
ATOM 2126 C CA . LEU A 1 272 ? 27.396 -7.268 -21.021 1.00 82.88 272 LEU A CA 1
ATOM 2127 C C . LEU A 1 272 ? 27.999 -5.904 -21.374 1.00 82.88 272 LEU A C 1
ATOM 2129 O O . LEU A 1 272 ? 27.611 -5.325 -22.393 1.00 82.88 272 LEU A O 1
ATOM 2133 N N . ALA A 1 273 ? 28.937 -5.411 -20.563 1.00 85.50 273 ALA A N 1
ATOM 2134 C CA . ALA A 1 273 ? 29.632 -4.152 -20.797 1.00 85.50 273 ALA A CA 1
ATOM 2135 C C . ALA A 1 273 ? 30.437 -4.188 -22.104 1.00 85.50 273 ALA A C 1
ATOM 2137 O O . ALA A 1 273 ? 30.240 -3.318 -22.951 1.00 85.50 273 ALA A O 1
ATOM 2138 N N . GLU A 1 274 ? 31.237 -5.234 -22.328 1.00 88.50 274 GLU A N 1
ATOM 2139 C CA . GLU A 1 274 ? 32.008 -5.425 -23.565 1.00 88.50 274 GLU A CA 1
ATOM 2140 C C . GLU A 1 274 ? 31.097 -5.475 -24.798 1.00 88.50 274 GLU A C 1
ATOM 2142 O O . GLU A 1 274 ? 31.358 -4.847 -25.830 1.00 88.50 274 GLU A O 1
ATOM 2147 N N . ARG A 1 275 ? 29.973 -6.195 -24.696 1.00 88.75 275 ARG A N 1
ATOM 2148 C CA . ARG A 1 275 ? 29.003 -6.274 -25.789 1.00 88.75 275 ARG A CA 1
ATOM 2149 C C . ARG A 1 275 ? 28.353 -4.922 -26.057 1.00 88.75 275 ARG A C 1
ATOM 2151 O O . ARG A 1 275 ? 28.172 -4.568 -27.219 1.00 88.75 275 ARG A O 1
ATOM 2158 N N . LEU A 1 276 ? 27.975 -4.183 -25.017 1.00 90.75 276 LEU A N 1
ATOM 2159 C CA . LEU A 1 276 ? 27.385 -2.856 -25.160 1.00 90.75 276 LEU A CA 1
ATOM 2160 C C . LEU A 1 276 ? 28.377 -1.878 -25.795 1.00 90.75 276 LEU A C 1
ATOM 2162 O O . LEU A 1 276 ? 28.005 -1.164 -26.722 1.00 90.75 276 LEU A O 1
ATOM 2166 N N . GLU A 1 277 ? 29.631 -1.887 -25.351 1.00 91.62 277 GLU A N 1
ATOM 2167 C CA . GLU A 1 277 ? 30.703 -1.058 -25.902 1.00 91.62 277 GLU A CA 1
ATOM 2168 C C . GLU A 1 277 ? 30.951 -1.372 -27.382 1.00 91.62 277 GLU A C 1
ATOM 2170 O O . GLU A 1 277 ? 30.982 -0.464 -28.215 1.00 91.62 277 GLU A O 1
ATOM 2175 N N . SER A 1 278 ? 31.006 -2.658 -27.741 1.00 93.69 278 SER A N 1
ATOM 2176 C CA . SER A 1 278 ? 31.114 -3.096 -29.136 1.00 93.69 278 SER A CA 1
ATOM 2177 C C . SER A 1 278 ? 29.948 -2.585 -29.994 1.00 93.69 278 SER A C 1
ATOM 2179 O O . SER A 1 278 ? 30.155 -2.074 -31.096 1.00 93.69 278 SER A O 1
ATOM 2181 N N . ILE A 1 279 ? 28.715 -2.662 -29.483 1.00 93.62 279 ILE A N 1
ATOM 2182 C CA . ILE A 1 279 ? 27.524 -2.161 -30.184 1.00 93.62 279 ILE A CA 1
ATOM 2183 C C . ILE A 1 279 ? 27.587 -0.642 -30.354 1.00 93.62 279 ILE A C 1
ATOM 2185 O O . ILE A 1 279 ? 27.353 -0.142 -31.454 1.00 93.62 279 ILE A O 1
ATOM 2189 N N . LEU A 1 280 ? 27.913 0.090 -29.287 1.00 94.50 280 LEU A N 1
ATOM 2190 C CA . LEU A 1 280 ? 28.026 1.545 -29.323 1.00 94.50 280 LEU A CA 1
ATOM 2191 C C . LEU A 1 280 ? 29.119 1.992 -30.293 1.00 94.50 280 LEU A C 1
ATOM 2193 O O . LEU A 1 280 ? 28.899 2.954 -31.022 1.00 94.50 280 LEU A O 1
ATOM 2197 N N . SER A 1 281 ? 30.244 1.280 -30.367 1.00 94.25 281 SER A N 1
ATOM 2198 C CA . SER A 1 281 ? 31.310 1.547 -31.337 1.00 94.25 281 SER A CA 1
ATOM 2199 C C . SER A 1 281 ? 30.817 1.404 -32.784 1.00 94.25 281 SER A C 1
ATOM 2201 O O . SER A 1 281 ? 30.999 2.314 -33.593 1.00 94.25 281 SER A O 1
ATOM 2203 N N . LEU A 1 282 ? 30.100 0.318 -33.101 1.00 95.06 282 LEU A N 1
ATOM 2204 C CA . LEU A 1 282 ? 29.533 0.092 -34.438 1.00 95.06 282 LEU A CA 1
ATOM 2205 C C . LEU A 1 282 ? 28.491 1.152 -34.820 1.00 95.06 282 LEU A C 1
ATOM 2207 O O . LEU A 1 282 ? 28.501 1.651 -35.946 1.00 95.06 282 LEU A O 1
ATOM 2211 N N . VAL A 1 283 ? 27.607 1.512 -33.886 1.00 95.38 283 VAL A N 1
ATOM 2212 C CA . VAL A 1 283 ? 26.610 2.571 -34.098 1.00 95.38 283 VAL A CA 1
ATOM 2213 C C . VAL A 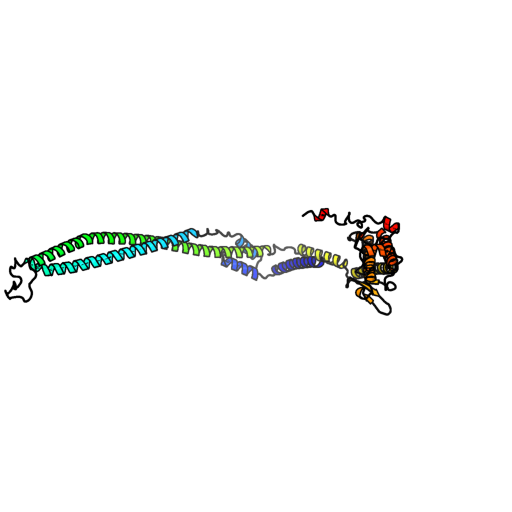1 283 ? 27.295 3.928 -34.273 1.00 95.38 283 VAL A C 1
ATOM 2215 O O . VAL A 1 283 ? 26.943 4.665 -35.186 1.00 95.38 283 VAL A O 1
ATOM 2218 N N . SER A 1 284 ? 28.314 4.238 -33.470 1.00 95.19 284 SER A N 1
ATOM 2219 C CA . SER A 1 284 ? 29.085 5.490 -33.548 1.00 95.19 284 SER A CA 1
ATOM 2220 C C . SER A 1 284 ? 29.825 5.631 -34.883 1.00 95.19 284 SER A C 1
ATOM 2222 O O . SER A 1 284 ? 29.810 6.695 -35.503 1.00 95.19 284 SER A O 1
ATOM 2224 N N . ALA A 1 285 ? 30.395 4.537 -35.398 1.00 95.25 285 ALA A N 1
ATOM 2225 C CA . ALA A 1 285 ? 30.990 4.515 -36.733 1.00 95.25 285 ALA A CA 1
ATOM 2226 C C . ALA A 1 285 ? 29.950 4.816 -37.828 1.00 95.25 285 ALA A C 1
ATOM 2228 O O . ALA A 1 285 ? 30.229 5.580 -38.755 1.00 95.25 285 ALA A O 1
ATOM 2229 N N . GLN A 1 286 ? 28.735 4.269 -37.702 1.00 95.00 286 GLN A N 1
ATOM 2230 C CA . GLN A 1 286 ? 27.647 4.578 -38.628 1.00 95.00 286 GLN A CA 1
ATOM 2231 C C . GLN A 1 286 ? 27.205 6.045 -38.508 1.00 95.00 286 GLN A C 1
ATOM 2233 O O . GLN A 1 286 ? 27.084 6.708 -39.531 1.00 95.00 286 GLN A O 1
ATOM 2238 N N . ILE A 1 287 ? 27.034 6.571 -37.290 1.00 96.19 287 ILE A N 1
ATOM 2239 C CA . ILE A 1 287 ? 26.703 7.986 -37.039 1.00 96.19 287 ILE A CA 1
ATOM 2240 C C . ILE A 1 287 ? 27.733 8.900 -37.702 1.00 96.19 287 ILE A C 1
ATOM 2242 O O . ILE A 1 287 ? 27.355 9.776 -38.469 1.00 96.19 287 ILE A O 1
ATOM 2246 N N . THR A 1 288 ? 29.024 8.644 -37.482 1.00 96.06 288 THR A N 1
ATOM 2247 C CA . THR A 1 288 ? 30.119 9.415 -38.093 1.00 96.06 288 THR A CA 1
ATOM 2248 C C . THR A 1 288 ? 30.035 9.376 -39.622 1.00 96.06 288 THR A C 1
ATOM 2250 O O . THR A 1 288 ? 30.137 10.404 -40.287 1.00 96.06 288 THR A O 1
ATOM 2253 N N . SER A 1 289 ? 29.800 8.194 -40.204 1.00 95.94 289 SER A N 1
ATOM 2254 C CA . SER A 1 289 ? 29.663 8.051 -41.657 1.00 95.94 289 SER A CA 1
ATOM 2255 C C . SER A 1 289 ? 28.468 8.825 -42.216 1.00 95.94 289 SER A C 1
ATOM 2257 O O . SER A 1 289 ? 28.580 9.397 -43.297 1.00 95.94 289 SER A O 1
ATOM 2259 N N . LEU A 1 290 ? 27.327 8.808 -41.527 1.00 95.19 290 LEU A N 1
ATOM 2260 C CA . LEU A 1 290 ? 26.119 9.515 -41.950 1.00 95.19 290 LEU A CA 1
ATOM 2261 C C . LEU A 1 290 ? 26.270 11.033 -41.764 1.00 95.19 290 LEU A C 1
ATOM 2263 O O . LEU A 1 290 ? 25.884 11.789 -42.649 1.00 95.19 290 LEU A O 1
ATOM 2267 N N . ALA A 1 291 ? 26.897 11.477 -40.672 1.00 94.69 291 ALA A N 1
ATOM 2268 C CA . ALA A 1 291 ? 27.171 12.888 -40.412 1.00 94.69 291 ALA A CA 1
ATOM 2269 C C . ALA A 1 291 ? 28.072 13.510 -41.486 1.00 94.69 291 ALA A C 1
ATOM 2271 O O . ALA A 1 291 ? 27.797 14.614 -41.949 1.00 94.69 291 ALA A O 1
ATOM 2272 N N . ARG A 1 292 ? 29.089 12.771 -41.955 1.00 94.62 292 ARG A N 1
ATOM 2273 C CA . ARG A 1 292 ? 29.942 13.195 -43.079 1.00 94.62 292 ARG A CA 1
ATOM 2274 C C . ARG A 1 292 ? 29.173 13.328 -44.387 1.00 94.62 292 ARG A C 1
ATOM 2276 O O . ARG A 1 292 ? 29.420 14.259 -45.138 1.00 94.62 292 ARG A O 1
ATOM 2283 N N . LYS A 1 293 ? 28.223 12.424 -44.661 1.00 93.44 293 LYS A N 1
ATOM 2284 C CA . LYS A 1 293 ? 27.360 12.525 -45.852 1.00 93.44 293 LYS A CA 1
ATOM 2285 C C . LYS A 1 293 ? 26.457 13.764 -45.821 1.00 93.44 293 LYS A C 1
ATOM 2287 O O . LYS A 1 293 ? 26.116 14.276 -46.882 1.00 93.44 293 LYS A O 1
ATOM 2292 N N . LEU A 1 294 ? 26.057 14.218 -44.630 1.00 90.69 294 LEU A N 1
ATOM 2293 C CA . LEU A 1 294 ? 25.294 15.458 -44.455 1.00 90.69 294 LEU A CA 1
ATOM 2294 C C . LEU A 1 294 ? 26.165 16.711 -44.368 1.00 90.69 294 LEU A C 1
ATOM 2296 O O . LEU A 1 294 ? 25.603 17.800 -44.359 1.00 90.69 294 LEU A O 1
ATOM 2300 N N . GLU A 1 295 ? 27.493 16.567 -44.346 1.00 91.06 295 GLU A N 1
ATOM 2301 C CA . GLU A 1 295 ? 28.438 17.679 -44.187 1.00 91.06 295 GLU A CA 1
ATOM 2302 C C . GLU A 1 295 ? 28.204 18.460 -42.877 1.00 91.06 295 GLU A C 1
ATOM 2304 O O . GLU A 1 295 ? 28.364 19.674 -42.825 1.00 91.06 295 GLU A O 1
ATOM 2309 N N . ILE A 1 296 ? 27.820 17.755 -41.803 1.00 89.81 296 ILE A N 1
ATOM 2310 C CA . ILE A 1 296 ? 27.572 18.367 -40.488 1.00 89.81 296 ILE A CA 1
ATOM 2311 C C . ILE A 1 296 ? 28.874 18.955 -39.925 1.00 89.81 296 ILE A C 1
ATOM 2313 O O . ILE A 1 296 ? 29.951 18.369 -40.078 1.00 89.81 296 ILE A O 1
ATOM 2317 N N . GLU A 1 297 ? 28.778 20.083 -39.219 1.00 86.94 297 GLU A N 1
ATOM 2318 C CA . GLU A 1 297 ? 29.904 20.671 -38.492 1.00 86.94 297 GLU A CA 1
ATOM 2319 C C . GLU A 1 297 ? 30.556 19.633 -37.557 1.00 86.94 297 GLU A C 1
ATOM 2321 O O . GLU A 1 297 ? 29.878 18.842 -36.901 1.00 86.94 297 GLU A O 1
ATOM 2326 N N . HIS A 1 298 ? 31.889 19.603 -37.502 1.00 88.06 298 HIS A N 1
ATOM 2327 C CA . HIS A 1 298 ? 32.667 18.604 -36.755 1.00 88.06 298 HIS A CA 1
ATOM 2328 C C . HIS A 1 298 ? 32.578 17.151 -37.272 1.00 88.06 298 HIS A C 1
ATOM 2330 O O . HIS A 1 298 ? 33.148 16.261 -36.641 1.00 88.06 298 HIS A O 1
ATOM 2336 N N . SER A 1 299 ? 31.928 16.870 -38.413 1.00 88.81 299 SER A N 1
ATOM 2337 C CA . SER A 1 299 ? 31.814 15.501 -38.968 1.00 88.81 299 SER A CA 1
ATOM 2338 C C . SER A 1 299 ? 33.143 14.869 -39.410 1.00 88.81 299 SER A C 1
ATOM 2340 O O . SER A 1 299 ? 33.232 13.647 -39.583 1.00 88.81 299 SER A O 1
ATOM 2342 N N . ASP A 1 300 ? 34.206 15.665 -39.530 1.00 88.50 300 ASP A N 1
ATOM 2343 C CA . ASP A 1 300 ? 35.568 15.166 -39.732 1.00 88.50 300 ASP A CA 1
ATOM 2344 C C . ASP A 1 300 ? 36.066 14.350 -38.528 1.00 88.50 300 ASP A C 1
ATOM 2346 O O . ASP A 1 300 ? 36.784 13.357 -38.701 1.00 88.50 300 ASP A O 1
ATOM 2350 N N . SER A 1 301 ? 35.613 14.698 -37.322 1.00 92.06 301 SER A N 1
ATOM 2351 C CA . SER A 1 301 ? 35.940 14.003 -36.076 1.00 92.06 301 SER A CA 1
ATOM 2352 C C . SER A 1 301 ? 35.040 12.777 -35.850 1.00 92.06 301 SER A C 1
ATOM 2354 O O . SER A 1 301 ? 33.871 12.779 -36.241 1.00 92.06 301 SER A O 1
ATOM 2356 N N . PRO A 1 302 ? 35.537 11.713 -35.188 1.00 93.88 302 PRO A N 1
ATOM 2357 C CA . PRO A 1 302 ? 34.694 10.610 -34.737 1.00 93.88 302 PRO A CA 1
ATOM 2358 C C . PRO A 1 302 ? 33.562 11.100 -33.829 1.00 93.88 302 PRO A C 1
ATOM 2360 O O . PRO A 1 302 ? 33.797 11.827 -32.863 1.00 93.88 302 PRO A O 1
ATOM 2363 N N . MET A 1 303 ? 32.338 10.667 -34.124 1.00 94.44 303 MET A N 1
ATOM 2364 C CA . MET A 1 303 ? 31.141 10.989 -33.354 1.00 94.44 303 MET A CA 1
ATOM 2365 C C . MET A 1 303 ? 30.626 9.750 -32.636 1.00 94.44 303 MET A C 1
ATOM 2367 O O . MET A 1 303 ? 30.427 8.704 -33.258 1.00 94.44 303 MET A O 1
ATOM 2371 N N . ARG A 1 304 ? 30.361 9.872 -31.334 1.00 94.19 304 ARG A N 1
ATOM 2372 C CA . ARG A 1 304 ? 29.829 8.778 -30.514 1.00 94.19 304 ARG A CA 1
ATOM 2373 C C . ARG A 1 304 ? 28.593 9.170 -29.727 1.00 94.19 304 ARG A C 1
ATOM 2375 O O . ARG A 1 304 ? 28.448 10.312 -29.294 1.00 94.19 304 ARG A O 1
ATOM 2382 N N . LEU A 1 305 ? 27.740 8.179 -29.486 1.00 94.75 305 LEU A N 1
ATOM 2383 C CA . LEU A 1 305 ? 26.599 8.302 -28.585 1.00 94.75 305 LEU A CA 1
ATOM 2384 C C . LEU A 1 305 ? 27.053 8.080 -27.138 1.00 94.75 305 LEU A C 1
ATOM 2386 O O . LEU A 1 305 ? 27.408 6.968 -26.746 1.00 94.75 305 LEU A O 1
ATOM 2390 N N . ASP A 1 306 ? 27.021 9.134 -26.327 1.00 92.75 306 ASP A N 1
ATOM 2391 C CA . ASP A 1 306 ? 27.215 9.031 -24.883 1.00 92.75 306 ASP A CA 1
ATOM 2392 C C . ASP A 1 306 ? 25.921 8.520 -24.241 1.00 92.75 306 ASP A C 1
ATOM 2394 O O . ASP A 1 306 ? 24.958 9.266 -24.067 1.00 92.75 306 ASP A O 1
ATOM 2398 N N . LEU A 1 307 ? 25.893 7.235 -23.881 1.00 89.44 307 LEU A N 1
ATOM 2399 C CA . LEU A 1 307 ? 24.711 6.594 -23.297 1.00 89.44 307 LEU A CA 1
ATOM 2400 C C . LEU A 1 307 ? 24.332 7.167 -21.919 1.00 89.44 307 LEU A C 1
ATOM 2402 O O . LEU A 1 307 ? 23.169 7.102 -21.535 1.00 89.44 307 LEU A O 1
ATOM 2406 N N . LYS A 1 308 ? 25.288 7.735 -21.168 1.00 89.81 308 LYS A N 1
ATOM 2407 C CA . LYS A 1 308 ? 25.021 8.301 -19.835 1.00 89.81 308 LYS A CA 1
ATOM 2408 C C . LYS A 1 308 ? 24.360 9.670 -19.938 1.00 89.81 308 LYS A C 1
ATOM 2410 O O . LYS A 1 308 ? 23.478 9.982 -19.147 1.00 89.81 308 LYS A O 1
ATOM 2415 N N . LYS A 1 309 ? 24.806 10.486 -20.895 1.00 89.38 309 LYS A N 1
ATOM 2416 C CA . LYS A 1 309 ? 24.287 11.843 -21.128 1.00 89.38 309 LYS A CA 1
ATOM 2417 C C . LYS A 1 309 ? 23.199 11.904 -22.202 1.00 89.38 309 LYS A C 1
ATOM 2419 O O . LYS A 1 309 ? 22.606 12.962 -22.373 1.00 89.38 309 LYS A O 1
ATOM 2424 N N . LEU A 1 310 ? 22.960 10.797 -22.909 1.00 91.44 310 LEU A N 1
ATOM 2425 C CA . LEU A 1 310 ? 22.027 10.674 -24.032 1.00 91.44 310 LEU A CA 1
ATOM 2426 C C . LEU A 1 310 ? 22.247 11.766 -25.087 1.00 91.44 310 LEU A C 1
ATOM 2428 O O . LEU A 1 310 ? 21.315 12.423 -25.541 1.00 91.44 310 LEU A O 1
ATOM 2432 N N . THR A 1 311 ? 23.510 11.976 -25.453 1.00 92.94 311 THR A N 1
ATOM 2433 C CA . THR A 1 311 ? 23.916 13.028 -26.391 1.00 92.94 311 THR A CA 1
ATOM 2434 C C . THR A 1 311 ? 25.024 12.542 -27.315 1.00 92.94 311 THR A C 1
ATOM 2436 O O . THR A 1 311 ? 25.717 11.570 -27.004 1.00 92.94 311 THR A O 1
ATOM 2439 N N . ILE A 1 312 ? 25.198 13.225 -28.444 1.00 95.06 312 ILE A N 1
ATOM 2440 C CA . ILE A 1 312 ? 26.316 12.982 -29.354 1.00 95.06 312 ILE A CA 1
ATOM 2441 C C . ILE A 1 312 ? 27.516 13.819 -28.926 1.00 95.06 312 ILE A C 1
ATOM 2443 O O . ILE A 1 312 ? 27.382 14.971 -28.515 1.00 95.06 312 ILE A O 1
ATOM 2447 N N . VAL A 1 313 ? 28.697 13.216 -29.001 1.00 94.81 313 VAL A N 1
ATOM 2448 C CA . VAL A 1 313 ? 29.978 13.861 -28.719 1.00 94.81 313 VAL A CA 1
ATOM 2449 C C . VAL A 1 313 ? 30.886 13.663 -29.924 1.00 94.81 313 VAL A C 1
ATOM 2451 O O . VAL A 1 313 ? 31.035 12.530 -30.378 1.00 94.81 313 VAL A O 1
ATOM 2454 N N . ALA A 1 314 ? 31.481 14.746 -30.422 1.00 94.56 314 ALA A N 1
ATOM 2455 C CA . ALA A 1 314 ? 32.576 14.694 -31.383 1.00 94.56 314 ALA A CA 1
ATOM 2456 C C . ALA A 1 314 ? 33.898 14.709 -30.612 1.00 94.56 314 ALA A C 1
ATOM 2458 O O . ALA A 1 314 ? 34.146 15.615 -29.813 1.00 94.56 314 ALA A O 1
ATOM 2459 N N . ASP A 1 315 ? 34.736 13.699 -30.820 1.00 92.38 315 ASP A N 1
ATOM 2460 C CA . ASP A 1 315 ? 36.029 13.593 -30.148 1.00 92.38 315 ASP A CA 1
ATOM 2461 C C . ASP A 1 315 ? 37.116 14.234 -31.034 1.00 92.38 315 ASP A C 1
ATOM 2463 O O . ASP A 1 315 ? 37.582 13.633 -32.004 1.00 92.38 315 ASP A O 1
ATOM 2467 N N . HIS A 1 316 ? 37.512 15.473 -30.715 1.00 91.00 316 HIS A N 1
ATOM 2468 C CA . HIS A 1 316 ? 38.596 16.178 -31.407 1.00 91.00 316 HIS A CA 1
ATOM 2469 C C . HIS A 1 316 ? 39.962 15.800 -30.829 1.00 91.00 316 HIS A C 1
ATOM 2471 O O . HIS A 1 316 ? 40.120 15.695 -29.612 1.00 91.00 316 HIS A O 1
ATOM 2477 N N . ALA A 1 317 ? 40.964 15.651 -31.701 1.00 84.62 317 ALA A N 1
ATOM 2478 C CA . ALA A 1 317 ? 42.324 15.302 -31.291 1.00 84.62 317 ALA A CA 1
ATOM 2479 C C . ALA A 1 317 ? 42.978 16.382 -30.406 1.00 84.62 317 ALA A C 1
ATOM 2481 O O . ALA A 1 317 ? 43.628 16.039 -29.422 1.00 84.62 317 ALA A O 1
ATOM 2482 N N . ASP A 1 318 ? 42.762 17.664 -30.727 1.00 84.88 318 ASP A N 1
ATOM 2483 C CA . ASP A 1 318 ? 43.428 18.791 -30.055 1.00 84.88 318 ASP A CA 1
ATOM 2484 C C . ASP A 1 318 ? 42.559 19.458 -28.970 1.00 84.88 318 ASP A C 1
ATOM 2486 O O . ASP A 1 318 ? 43.060 19.849 -27.917 1.00 84.88 318 ASP A O 1
ATOM 2490 N N . GLU A 1 319 ? 41.248 19.573 -29.200 1.00 82.81 319 GLU A N 1
ATOM 2491 C CA . GLU A 1 319 ? 40.310 20.296 -28.317 1.00 82.81 319 GLU A CA 1
ATOM 2492 C C . GLU A 1 319 ? 39.577 19.381 -27.318 1.00 82.81 319 GLU A C 1
ATOM 2494 O O . GLU A 1 319 ? 38.936 19.851 -26.374 1.00 82.81 319 GLU A O 1
ATOM 2499 N N . GLY A 1 320 ? 39.692 18.061 -27.496 1.00 89.00 320 GLY A N 1
ATOM 2500 C CA . GLY A 1 320 ? 39.006 17.064 -26.683 1.00 89.00 320 GLY A CA 1
ATOM 2501 C C . GLY A 1 320 ? 37.527 16.865 -27.061 1.00 89.00 320 GLY A C 1
ATOM 2502 O O . GLY A 1 320 ? 37.104 17.198 -28.169 1.00 89.00 320 GLY A O 1
ATOM 2503 N N . PRO A 1 321 ? 36.718 16.258 -26.171 1.00 92.62 321 PRO A N 1
ATOM 2504 C CA . PRO A 1 321 ? 35.334 15.904 -26.474 1.00 92.62 321 PRO A CA 1
ATOM 2505 C C . PRO A 1 321 ? 34.412 17.131 -26.483 1.00 92.62 321 PRO A C 1
ATOM 2507 O O . PRO A 1 321 ? 34.197 17.771 -25.448 1.00 92.62 321 PRO A O 1
ATOM 2510 N N . ILE A 1 322 ? 33.784 17.398 -27.626 1.00 92.50 322 ILE A N 1
ATOM 2511 C CA . ILE A 1 322 ? 32.784 18.454 -27.799 1.00 92.50 322 ILE A CA 1
ATOM 2512 C C . ILE A 1 322 ? 31.391 17.808 -27.803 1.00 92.50 322 ILE A C 1
ATOM 2514 O O . ILE A 1 322 ? 31.067 17.065 -28.726 1.00 92.50 322 ILE A O 1
ATOM 2518 N N . PRO A 1 323 ? 30.550 18.019 -26.775 1.00 91.88 323 PRO A N 1
ATOM 2519 C CA . PRO A 1 323 ? 29.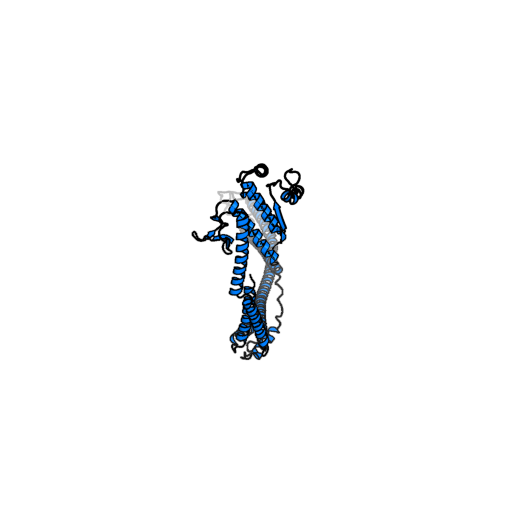174 17.528 -26.773 1.00 91.88 323 PRO A CA 1
ATOM 2520 C C . PRO A 1 323 ? 28.275 18.389 -27.674 1.00 91.88 323 PRO A C 1
ATOM 2522 O O . PRO A 1 323 ? 28.479 19.598 -27.767 1.00 91.88 323 PRO A O 1
ATOM 2525 N N . MET A 1 324 ? 27.233 17.785 -28.252 1.00 91.44 324 MET A N 1
ATOM 2526 C CA . MET A 1 324 ? 26.294 18.417 -29.193 1.00 91.44 324 MET A CA 1
ATOM 2527 C C . MET A 1 324 ? 25.797 19.817 -28.782 1.00 91.44 324 MET A C 1
ATOM 2529 O O . MET A 1 324 ? 25.833 20.698 -29.631 1.00 91.44 324 MET A O 1
ATOM 2533 N N . PRO A 1 325 ? 25.429 20.112 -27.513 1.00 88.25 325 PRO A N 1
ATOM 2534 C CA . PRO A 1 325 ? 24.977 21.457 -27.126 1.00 88.25 325 PRO A CA 1
ATOM 2535 C C . PRO A 1 325 ? 26.028 22.568 -27.282 1.00 88.25 325 PRO A C 1
ATOM 2537 O O . PRO A 1 325 ? 25.701 23.742 -27.139 1.00 88.25 325 PRO A O 1
ATOM 2540 N N . LYS A 1 326 ? 27.299 22.203 -27.495 1.00 87.94 326 LYS A N 1
ATOM 2541 C CA . LYS A 1 326 ? 28.407 23.127 -27.766 1.00 87.94 326 LYS A CA 1
ATOM 2542 C C . LYS A 1 326 ? 28.797 23.180 -29.247 1.00 87.94 326 LYS A C 1
ATOM 2544 O O . LYS A 1 326 ? 29.645 23.994 -29.588 1.00 87.94 326 LYS A O 1
ATOM 2549 N N . MET A 1 327 ? 28.216 22.324 -30.088 1.00 87.25 327 MET A N 1
ATOM 2550 C CA . MET A 1 327 ? 28.361 22.387 -31.543 1.00 87.25 327 MET A CA 1
ATOM 2551 C C . MET A 1 327 ? 27.410 23.471 -32.068 1.00 87.25 327 MET A C 1
ATOM 2553 O O . MET A 1 327 ? 26.286 23.588 -31.568 1.00 87.25 327 MET A O 1
ATOM 2557 N N . GLY A 1 328 ? 27.865 24.308 -32.998 1.00 70.31 328 GLY A N 1
ATOM 2558 C CA . GLY A 1 328 ? 27.114 25.473 -33.465 1.00 70.31 328 GLY A CA 1
ATOM 2559 C C . GLY A 1 328 ? 25.929 25.113 -34.368 1.00 70.31 328 GLY A C 1
ATOM 2560 O O . GLY A 1 328 ? 25.948 24.098 -35.052 1.00 70.31 328 GLY A O 1
ATOM 2561 N N . SER A 1 329 ? 24.926 26.000 -34.407 1.00 79.38 329 SER A N 1
ATOM 2562 C CA . SER A 1 329 ? 23.711 25.976 -35.253 1.00 79.38 329 SER A CA 1
ATOM 2563 C C . SER A 1 329 ? 22.614 24.949 -34.907 1.00 79.38 329 SER A C 1
ATOM 2565 O O . SER A 1 329 ? 22.869 23.833 -34.456 1.00 79.38 329 SER A O 1
ATOM 2567 N N . GLY A 1 330 ? 21.355 25.337 -35.152 1.00 81.00 330 GLY A N 1
ATOM 2568 C CA . GLY A 1 330 ? 20.204 24.430 -35.052 1.00 81.00 330 GLY A CA 1
ATOM 2569 C C . GLY A 1 330 ? 20.221 23.334 -36.124 1.00 81.00 330 GLY A C 1
ATOM 2570 O O . GLY A 1 330 ? 19.819 22.204 -35.845 1.00 81.00 330 GLY A O 1
ATOM 2571 N N . GLU A 1 331 ? 20.754 23.643 -37.310 1.00 83.94 331 GLU A N 1
ATOM 2572 C CA . GLU A 1 331 ? 20.992 22.699 -38.409 1.00 83.94 331 GLU A CA 1
ATOM 2573 C C . GLU A 1 331 ? 21.851 21.512 -37.953 1.00 83.94 331 GLU A C 1
ATOM 2575 O O . GLU A 1 331 ? 21.453 20.357 -38.117 1.00 83.94 331 GLU A O 1
ATOM 2580 N N . THR A 1 332 ? 22.986 21.779 -37.299 1.00 88.44 332 THR A N 1
ATOM 2581 C CA . THR A 1 332 ? 23.878 20.737 -36.768 1.00 88.44 332 THR A CA 1
ATOM 2582 C C . THR A 1 332 ? 23.157 19.832 -35.772 1.00 88.44 332 THR A C 1
ATOM 2584 O O . THR A 1 332 ? 23.317 18.612 -35.817 1.00 88.44 332 THR A O 1
ATOM 2587 N N . TRP A 1 333 ? 22.335 20.389 -34.879 1.00 90.12 333 TRP A N 1
ATOM 2588 C CA . TRP A 1 333 ? 21.629 19.595 -33.868 1.00 90.12 333 TRP A CA 1
ATOM 2589 C C . TRP A 1 333 ? 20.590 18.670 -34.500 1.00 90.12 333 TRP A C 1
ATOM 2591 O O . TRP A 1 333 ? 20.564 17.476 -34.193 1.00 90.12 333 TRP A O 1
ATOM 2601 N N . VAL A 1 334 ? 19.766 19.191 -35.413 1.00 90.31 334 VAL A N 1
ATOM 2602 C CA . VAL A 1 334 ? 18.765 18.382 -36.123 1.00 90.31 334 VAL A CA 1
ATOM 2603 C C . VAL A 1 334 ? 19.438 17.331 -36.999 1.00 90.31 334 VAL A C 1
ATOM 2605 O O . VAL A 1 334 ? 19.043 16.164 -36.956 1.00 90.31 334 VAL A O 1
ATOM 2608 N N . GLY A 1 335 ? 20.509 17.698 -37.707 1.00 91.75 335 GLY A N 1
ATOM 2609 C CA . GLY A 1 335 ? 21.321 16.763 -38.477 1.00 91.75 335 GLY A CA 1
ATOM 2610 C C . GLY A 1 335 ? 21.857 15.619 -37.613 1.00 91.75 335 GLY A C 1
ATOM 2611 O O . GLY A 1 335 ? 21.717 14.452 -37.983 1.00 91.75 335 GLY A O 1
ATOM 2612 N N . LEU A 1 336 ? 22.405 15.922 -36.429 1.00 93.44 336 LEU A N 1
ATOM 2613 C CA . LEU A 1 336 ? 22.937 14.916 -35.502 1.00 93.44 336 LEU A CA 1
ATOM 2614 C C . LEU A 1 336 ? 21.847 14.004 -34.941 1.00 93.44 336 LEU A C 1
ATOM 2616 O O . LEU A 1 336 ? 22.044 12.787 -34.869 1.00 93.44 336 LEU A O 1
ATOM 2620 N N . HIS A 1 337 ? 20.688 14.555 -34.583 1.00 93.50 337 HIS A N 1
ATOM 2621 C CA . HIS A 1 337 ? 19.536 13.755 -34.178 1.00 93.50 337 HIS A CA 1
ATOM 2622 C C . HIS A 1 337 ? 19.091 12.816 -35.299 1.00 93.50 337 HIS A C 1
ATOM 2624 O O . HIS A 1 337 ? 18.940 11.614 -35.064 1.00 93.50 337 HIS A O 1
ATOM 2630 N N . LEU A 1 338 ? 18.954 13.332 -36.521 1.00 93.94 338 LEU A N 1
ATOM 2631 C CA . LEU A 1 338 ? 18.532 12.558 -37.680 1.00 93.94 338 LEU A CA 1
ATOM 2632 C C . LEU A 1 338 ? 19.466 11.372 -37.935 1.00 93.94 338 LEU A C 1
ATOM 2634 O O . LEU A 1 338 ? 19.014 10.226 -37.951 1.00 93.94 338 LEU A O 1
ATOM 2638 N N . VAL A 1 339 ? 20.771 11.614 -38.086 1.00 94.75 339 VAL A N 1
ATOM 2639 C CA . VAL A 1 339 ? 21.731 10.535 -38.377 1.00 94.75 339 VAL A CA 1
ATOM 2640 C C . VAL A 1 339 ? 21.814 9.518 -37.242 1.00 94.75 339 VAL A C 1
ATOM 2642 O O . VAL A 1 339 ? 21.984 8.325 -37.494 1.00 94.75 339 VAL A O 1
ATOM 2645 N N . THR A 1 340 ? 21.624 9.961 -35.997 1.00 95.50 340 THR A N 1
ATOM 2646 C CA . THR A 1 340 ? 21.579 9.080 -34.824 1.00 95.50 340 THR A CA 1
ATOM 2647 C C . THR A 1 340 ? 20.353 8.177 -34.854 1.00 95.50 340 THR A C 1
ATOM 2649 O O . THR A 1 340 ? 20.484 6.964 -34.678 1.00 95.50 340 THR A O 1
ATOM 2652 N N . HIS A 1 341 ? 19.169 8.728 -35.128 1.00 94.81 341 HIS A N 1
ATOM 2653 C CA . HIS A 1 341 ? 17.944 7.939 -35.253 1.00 94.81 341 HIS A CA 1
ATOM 2654 C C . HIS A 1 341 ? 18.020 6.951 -36.419 1.00 94.81 341 HIS A C 1
ATOM 2656 O O . HIS A 1 341 ? 17.687 5.780 -36.235 1.00 94.81 341 HIS A O 1
ATOM 2662 N N . LEU A 1 342 ? 18.531 7.370 -37.582 1.00 94.25 342 LEU A N 1
ATOM 2663 C CA . LEU A 1 342 ? 18.738 6.478 -38.727 1.00 94.25 342 LEU A CA 1
ATOM 2664 C C . LEU A 1 342 ? 19.716 5.340 -38.388 1.00 94.25 342 LEU A C 1
ATOM 2666 O O . LEU A 1 342 ? 19.428 4.173 -38.668 1.00 94.25 342 LEU A O 1
ATOM 2670 N N . ALA A 1 343 ? 20.842 5.643 -37.731 1.00 94.31 343 ALA A N 1
ATOM 2671 C CA . ALA A 1 343 ? 21.818 4.636 -37.317 1.00 94.31 343 ALA A CA 1
ATOM 2672 C C . ALA A 1 343 ? 21.224 3.620 -36.327 1.00 94.31 343 ALA A C 1
ATOM 2674 O O . ALA A 1 343 ? 21.365 2.407 -36.513 1.00 94.31 343 ALA A O 1
ATOM 2675 N N . LEU A 1 344 ? 20.506 4.101 -35.310 1.00 94.06 344 LEU A N 1
ATOM 2676 C CA . LEU A 1 344 ? 19.859 3.253 -34.312 1.00 94.06 344 LEU A CA 1
ATOM 2677 C C . LEU A 1 344 ? 18.759 2.379 -34.922 1.00 94.06 344 LEU A C 1
ATOM 2679 O O . LEU A 1 344 ? 18.754 1.171 -34.686 1.00 94.06 344 LEU A O 1
ATOM 2683 N N . HIS A 1 345 ? 17.865 2.938 -35.742 1.00 93.75 345 HIS A N 1
ATOM 2684 C CA . HIS A 1 345 ? 16.807 2.163 -36.398 1.00 93.75 345 HIS A CA 1
ATOM 2685 C C . HIS A 1 345 ? 17.378 1.104 -37.345 1.00 93.75 345 HIS A C 1
ATOM 2687 O O . HIS A 1 345 ? 16.934 -0.047 -37.315 1.00 93.75 345 HIS A O 1
ATOM 2693 N N . ASN A 1 346 ? 18.422 1.438 -38.112 1.00 91.56 346 ASN A N 1
ATOM 2694 C CA . ASN A 1 346 ? 19.115 0.467 -38.957 1.00 91.56 346 ASN A CA 1
ATOM 2695 C C . ASN A 1 346 ? 19.705 -0.683 -38.123 1.00 91.56 346 ASN A C 1
ATOM 2697 O O . ASN A 1 346 ? 19.571 -1.858 -38.476 1.00 91.56 346 ASN A O 1
ATOM 2701 N N . TRP A 1 347 ? 20.335 -0.359 -36.989 1.00 92.75 347 TRP A N 1
ATOM 2702 C CA . TRP A 1 347 ? 20.869 -1.355 -36.064 1.00 92.75 347 TRP A CA 1
ATOM 2703 C C . TRP A 1 347 ? 19.769 -2.248 -35.475 1.00 92.75 347 TRP A C 1
ATOM 2705 O O . TRP A 1 347 ? 19.883 -3.478 -35.504 1.00 92.75 347 TRP A O 1
ATOM 2715 N N . PHE A 1 348 ? 18.690 -1.650 -34.964 1.00 93.38 348 PHE A N 1
ATOM 2716 C CA . PHE A 1 348 ? 17.575 -2.375 -34.359 1.00 93.38 348 PHE A CA 1
ATOM 2717 C C . PHE A 1 348 ? 16.896 -3.311 -35.351 1.00 93.38 348 PHE A C 1
ATOM 2719 O O . PHE A 1 348 ? 16.654 -4.469 -35.004 1.00 93.38 348 PHE A O 1
ATOM 2726 N N . PHE A 1 349 ? 16.682 -2.859 -36.587 1.00 91.06 349 PHE A N 1
ATOM 2727 C CA . PHE A 1 349 ? 16.155 -3.696 -37.656 1.00 91.06 349 PHE A CA 1
ATOM 2728 C C . PHE A 1 349 ? 17.080 -4.883 -37.952 1.00 91.06 349 PHE A C 1
ATOM 2730 O O . PHE A 1 349 ? 16.665 -6.037 -37.842 1.00 91.06 349 PHE A O 1
ATOM 2737 N N . LYS A 1 350 ? 18.368 -4.624 -38.230 1.00 90.81 350 LYS A N 1
ATOM 2738 C CA . LYS A 1 350 ? 19.363 -5.670 -38.544 1.00 90.81 350 LYS A CA 1
ATOM 2739 C C . LYS A 1 350 ? 19.508 -6.707 -37.434 1.00 90.81 350 LYS A C 1
ATOM 2741 O O . LYS A 1 350 ? 19.818 -7.865 -37.701 1.00 90.81 350 LYS A O 1
ATOM 2746 N N . LYS A 1 351 ? 19.323 -6.296 -36.178 1.00 92.56 351 LYS A N 1
ATOM 2747 C CA . LYS A 1 351 ? 19.392 -7.181 -35.011 1.00 92.56 351 LYS A CA 1
ATOM 2748 C C . LYS A 1 351 ? 18.034 -7.734 -34.582 1.00 92.56 351 LYS A C 1
ATOM 2750 O O . LYS A 1 351 ? 18.002 -8.417 -33.558 1.00 92.56 351 LYS A O 1
ATOM 2755 N N . GLN A 1 352 ? 16.947 -7.461 -35.305 1.00 90.81 352 GLN A N 1
ATOM 2756 C CA . GLN A 1 352 ? 15.586 -7.897 -34.964 1.00 90.81 352 GLN A CA 1
ATOM 2757 C C . GLN A 1 352 ? 15.214 -7.540 -33.513 1.00 90.81 352 GLN A C 1
ATOM 2759 O O . GLN A 1 352 ? 14.773 -8.381 -32.731 1.00 90.81 352 GLN A O 1
ATOM 2764 N N . ARG A 1 353 ? 15.511 -6.303 -33.101 1.00 90.94 353 ARG A N 1
ATOM 2765 C CA . ARG A 1 353 ? 15.150 -5.800 -31.769 1.00 90.94 353 ARG A CA 1
ATOM 2766 C C . ARG A 1 353 ? 13.676 -5.367 -31.756 1.00 90.94 353 ARG A C 1
ATOM 2768 O O . ARG A 1 353 ? 13.172 -4.949 -32.795 1.00 90.94 353 ARG A O 1
ATOM 2775 N N . PRO A 1 354 ? 12.987 -5.428 -30.601 1.00 90.44 354 PRO A N 1
ATOM 2776 C CA . PRO A 1 354 ? 11.568 -5.084 -30.482 1.00 90.44 354 PRO A CA 1
ATOM 2777 C C . PRO A 1 354 ? 11.348 -3.558 -30.436 1.00 90.44 354 PRO A C 1
ATOM 2779 O O . PRO A 1 354 ? 10.796 -3.028 -29.477 1.00 90.44 354 PRO A O 1
ATOM 2782 N N . VAL A 1 355 ? 11.825 -2.846 -31.455 1.00 89.44 355 VAL A N 1
ATOM 2783 C CA . VAL A 1 355 ? 11.597 -1.410 -31.676 1.00 89.44 355 VAL A CA 1
ATOM 2784 C C . VAL A 1 355 ? 10.707 -1.279 -32.916 1.00 89.44 355 VAL A C 1
ATOM 2786 O O . VAL A 1 355 ? 10.883 -2.077 -33.844 1.00 89.44 355 VAL A O 1
ATOM 2789 N N . PRO A 1 356 ? 9.749 -0.332 -32.965 1.00 89.94 356 PRO A N 1
ATOM 2790 C CA . PRO A 1 356 ? 8.940 -0.112 -34.160 1.00 89.94 356 PRO A CA 1
ATOM 2791 C C . PRO A 1 356 ? 9.806 0.003 -35.421 1.00 89.94 356 PRO A C 1
ATOM 2793 O O . PRO A 1 356 ? 10.774 0.760 -35.458 1.00 89.94 356 PRO A O 1
ATOM 2796 N N . GLN A 1 357 ? 9.454 -0.751 -36.466 1.00 89.00 357 GLN A N 1
ATOM 2797 C CA . GLN A 1 357 ? 10.179 -0.758 -37.747 1.00 89.00 357 GLN A CA 1
ATOM 2798 C C . GLN A 1 357 ? 9.802 0.436 -38.639 1.00 89.00 357 GLN A C 1
ATOM 2800 O O . GLN A 1 357 ? 9.882 0.359 -39.866 1.00 89.00 357 GLN A O 1
ATOM 2805 N N . PHE A 1 358 ? 9.385 1.536 -38.016 1.00 92.56 358 PHE A N 1
ATOM 2806 C CA . PHE A 1 358 ? 9.144 2.805 -38.673 1.00 92.56 358 PHE A CA 1
ATOM 2807 C C . PHE A 1 358 ? 9.723 3.956 -37.844 1.00 92.56 358 PHE A C 1
ATOM 2809 O O . PHE A 1 358 ? 9.832 3.852 -36.621 1.00 92.56 358 PHE A O 1
ATOM 2816 N N . LEU A 1 359 ? 10.083 5.044 -38.515 1.00 93.88 359 LEU A N 1
ATOM 2817 C CA . LEU A 1 359 ? 10.517 6.305 -37.922 1.00 93.88 359 LEU A CA 1
ATOM 2818 C C . LEU A 1 359 ? 9.615 7.422 -38.452 1.00 93.88 359 LEU A C 1
ATOM 2820 O O . LEU A 1 359 ? 9.418 7.519 -39.660 1.00 93.88 359 LEU A O 1
ATOM 2824 N N . PHE A 1 360 ? 9.068 8.242 -37.560 1.00 94.50 360 PHE A N 1
ATOM 2825 C CA . PHE A 1 360 ? 8.264 9.407 -37.927 1.00 94.50 360 PHE A CA 1
ATOM 2826 C C . PHE A 1 360 ? 9.085 10.674 -37.684 1.00 94.50 360 PHE A C 1
ATOM 2828 O O . PHE A 1 360 ? 9.612 10.851 -36.585 1.00 94.50 360 PHE A O 1
ATOM 2835 N N . LEU A 1 361 ? 9.212 11.525 -38.699 1.00 93.31 361 LEU A N 1
ATOM 2836 C CA . LEU A 1 361 ? 9.947 12.786 -38.646 1.00 93.31 361 LEU A CA 1
ATOM 2837 C C . LEU A 1 361 ? 8.984 13.930 -38.950 1.00 93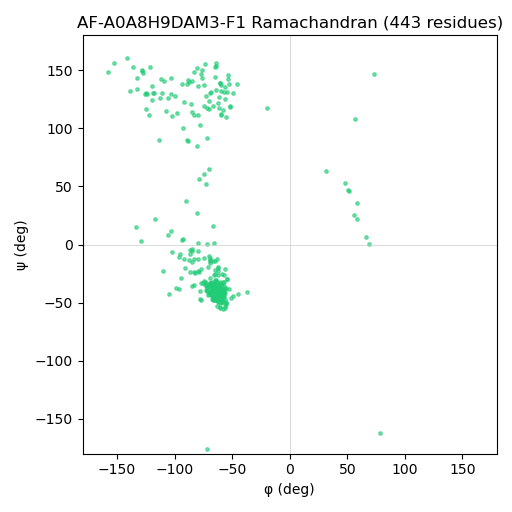.31 361 LEU A C 1
ATOM 2839 O O . LEU A 1 361 ? 8.352 13.926 -40.004 1.00 93.31 361 LEU A O 1
ATOM 2843 N N . ASP A 1 362 ? 8.894 14.895 -38.042 1.00 92.19 362 ASP A N 1
ATOM 2844 C CA . ASP A 1 362 ? 8.040 16.067 -38.208 1.00 92.19 362 ASP A CA 1
ATOM 2845 C C . ASP A 1 362 ? 8.887 17.303 -38.499 1.00 92.19 362 ASP A C 1
ATOM 2847 O O . ASP A 1 362 ? 9.711 17.698 -37.676 1.00 92.19 362 ASP A O 1
ATOM 2851 N N . GLN A 1 363 ? 8.721 17.846 -39.703 1.00 88.06 363 GLN A N 1
ATOM 2852 C CA . GLN A 1 363 ? 9.376 19.048 -40.223 1.00 88.06 363 GLN A CA 1
ATOM 2853 C C . GLN A 1 363 ? 10.901 19.078 -40.013 1.00 88.06 363 GLN A C 1
ATOM 2855 O O . GLN A 1 363 ? 11.441 20.055 -39.484 1.00 88.06 363 GLN A O 1
ATOM 2860 N N . PRO A 1 364 ? 11.646 18.032 -40.434 1.00 88.44 364 PRO A N 1
ATOM 2861 C CA . PRO A 1 364 ? 13.089 17.975 -40.212 1.00 88.44 364 PRO A CA 1
ATOM 2862 C C . PRO A 1 364 ? 13.857 19.108 -40.913 1.00 88.44 364 PRO A C 1
ATOM 2864 O O . PRO A 1 364 ? 14.978 19.408 -40.510 1.00 88.44 364 PRO A O 1
ATOM 2867 N N . SER A 1 365 ? 13.288 19.753 -41.940 1.00 85.56 365 SER A N 1
ATOM 2868 C CA . SER A 1 365 ? 13.958 20.853 -42.642 1.00 85.56 365 SER A CA 1
ATOM 2869 C C . SER A 1 365 ? 13.879 22.208 -41.924 1.00 85.56 365 SER A C 1
ATOM 2871 O O . SER A 1 365 ? 14.640 23.105 -42.272 1.00 85.56 365 SER A O 1
ATOM 2873 N N . GLN A 1 366 ? 13.031 22.374 -40.899 1.00 80.25 366 GLN A N 1
ATOM 2874 C CA . GLN A 1 366 ? 12.784 23.682 -40.270 1.00 80.25 366 GLN A CA 1
ATOM 2875 C C . GLN A 1 366 ? 14.060 24.347 -39.729 1.00 80.25 366 GLN A C 1
ATOM 2877 O O . GLN A 1 366 ? 14.206 25.560 -39.813 1.00 80.25 366 GLN A O 1
ATOM 2882 N N . ALA A 1 367 ? 15.009 23.566 -39.206 1.00 78.06 367 ALA A N 1
ATOM 2883 C CA . ALA A 1 367 ? 16.254 24.092 -38.641 1.00 78.06 367 ALA A CA 1
ATOM 2884 C C . ALA A 1 367 ? 17.227 24.687 -39.675 1.00 78.06 367 ALA A C 1
ATOM 2886 O O . ALA A 1 367 ? 18.190 25.345 -39.279 1.00 78.06 367 ALA A O 1
ATOM 2887 N N . TYR A 1 368 ? 16.975 24.463 -40.968 1.00 73.94 368 TYR A N 1
ATOM 2888 C CA . TYR A 1 368 ? 17.717 25.057 -42.082 1.00 73.94 368 TYR A CA 1
ATOM 2889 C C . TYR A 1 368 ? 17.155 26.431 -42.491 1.00 73.94 368 TYR A C 1
ATOM 2891 O O . TYR A 1 368 ? 17.736 27.094 -43.344 1.00 73.94 368 TYR A O 1
ATOM 2899 N N . PHE A 1 369 ? 16.046 26.874 -41.883 1.00 70.38 369 PHE A N 1
ATOM 2900 C CA . PHE A 1 369 ? 15.402 28.158 -42.160 1.00 70.38 369 PHE A CA 1
ATOM 2901 C C . PHE A 1 369 ? 15.312 29.019 -40.888 1.00 70.38 369 PHE A C 1
ATOM 2903 O O . PHE A 1 369 ? 15.262 28.489 -39.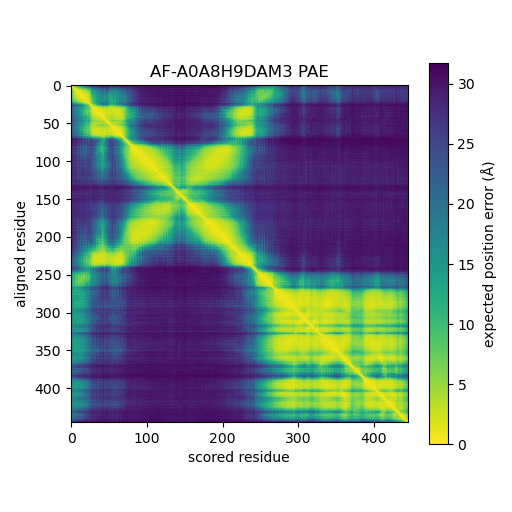772 1.00 70.38 369 PHE A O 1
ATOM 2910 N N . PRO A 1 370 ? 15.286 30.359 -41.011 1.00 66.44 370 PRO A N 1
ATOM 2911 C CA . PRO A 1 370 ? 15.009 31.239 -39.882 1.00 66.44 370 PRO A CA 1
ATOM 2912 C C . PRO A 1 370 ? 13.689 30.886 -39.160 1.00 66.44 370 PRO A C 1
ATOM 2914 O O . PRO A 1 370 ? 12.716 30.505 -39.809 1.00 66.44 370 PRO A O 1
ATOM 2917 N N . PRO A 1 371 ? 13.596 31.063 -37.825 1.00 58.81 371 PRO A N 1
ATOM 2918 C CA . PRO A 1 371 ? 12.399 30.695 -37.055 1.00 58.81 371 PRO A CA 1
ATOM 2919 C C . PRO A 1 371 ? 11.102 31.398 -37.488 1.00 58.81 371 PRO A C 1
ATOM 2921 O O . PRO A 1 371 ? 10.020 30.865 -37.258 1.00 58.81 371 PRO A O 1
ATOM 2924 N N . ASP A 1 372 ? 11.214 32.579 -38.104 1.00 60.94 372 ASP A N 1
ATOM 2925 C CA . ASP A 1 372 ? 10.087 33.399 -38.571 1.00 60.94 372 ASP A CA 1
ATOM 2926 C C . ASP A 1 372 ? 9.709 33.127 -40.042 1.00 60.94 372 ASP A C 1
ATOM 2928 O O . ASP A 1 372 ? 8.851 33.812 -40.607 1.00 60.94 372 ASP A O 1
ATOM 2932 N N . THR A 1 373 ? 10.351 32.151 -40.692 1.00 63.50 373 THR A N 1
ATOM 2933 C CA . THR A 1 373 ? 10.073 31.808 -42.088 1.00 63.50 373 THR A CA 1
ATOM 2934 C C . THR A 1 373 ? 8.711 31.121 -42.193 1.00 63.50 373 THR A C 1
ATOM 2936 O O . THR A 1 373 ? 8.488 30.052 -41.625 1.00 63.50 373 THR A O 1
ATOM 2939 N N . SER A 1 374 ? 7.776 31.745 -42.919 1.00 68.75 374 SER A N 1
ATOM 2940 C CA . SER A 1 374 ? 6.451 31.161 -43.165 1.00 68.75 374 SER A CA 1
ATOM 2941 C C . SER A 1 374 ? 6.558 29.877 -43.990 1.00 68.75 374 SER A C 1
ATOM 2943 O O . SER A 1 374 ? 7.518 29.699 -44.740 1.00 68.75 374 SER A O 1
ATOM 2945 N N . ALA A 1 375 ? 5.566 28.990 -43.893 1.00 65.56 375 ALA A N 1
ATOM 2946 C CA . ALA A 1 375 ? 5.549 27.755 -44.673 1.00 65.56 375 ALA A CA 1
ATOM 2947 C C . ALA A 1 375 ? 5.636 28.060 -46.183 1.00 65.56 375 ALA A C 1
ATOM 2949 O O . ALA A 1 375 ? 6.403 27.426 -46.908 1.00 65.56 375 ALA A O 1
ATOM 2950 N N . GLU A 1 376 ? 4.912 29.078 -46.650 1.00 68.19 376 GLU A N 1
ATOM 2951 C CA . GLU A 1 376 ? 4.959 29.559 -48.030 1.00 68.19 376 GLU A CA 1
ATOM 2952 C C . GLU A 1 376 ? 6.370 30.015 -48.416 1.00 68.19 376 GLU A C 1
ATOM 2954 O O . GLU A 1 376 ? 6.851 29.688 -49.497 1.00 68.19 376 GLU A O 1
ATOM 2959 N N . THR A 1 377 ? 7.063 30.703 -47.506 1.00 66.31 377 THR A N 1
ATOM 2960 C CA . THR A 1 377 ? 8.449 31.135 -47.711 1.00 66.31 377 THR A CA 1
ATOM 2961 C C . THR A 1 377 ? 9.415 29.952 -47.757 1.00 66.31 377 THR A C 1
ATOM 2963 O O . THR A 1 377 ? 10.268 29.937 -48.632 1.00 66.31 377 THR A O 1
ATOM 2966 N N . VAL A 1 378 ? 9.258 28.925 -46.912 1.00 66.12 378 VAL A N 1
ATOM 2967 C CA . VAL A 1 378 ? 10.071 27.691 -46.984 1.00 66.12 378 VAL A CA 1
ATOM 2968 C C . VAL A 1 378 ? 9.908 27.013 -48.347 1.00 66.12 378 VAL A C 1
ATOM 2970 O O . VAL A 1 378 ? 10.890 26.606 -48.969 1.00 66.12 378 VAL A O 1
ATOM 2973 N N . ARG A 1 379 ? 8.669 26.920 -48.843 1.00 69.12 379 ARG A N 1
ATOM 2974 C CA . ARG A 1 379 ? 8.373 26.341 -50.158 1.00 69.12 379 ARG A CA 1
ATOM 2975 C C . ARG A 1 379 ? 9.015 27.146 -51.292 1.00 69.12 379 ARG A C 1
ATOM 2977 O O . ARG A 1 379 ? 9.634 26.557 -52.175 1.00 69.12 379 ARG A O 1
ATOM 2984 N N . ASP A 1 380 ? 8.891 28.470 -51.248 1.00 64.94 380 ASP A N 1
ATOM 2985 C CA . ASP A 1 380 ? 9.365 29.366 -52.304 1.00 64.94 380 ASP A CA 1
ATOM 2986 C C . ASP A 1 380 ? 10.906 29.564 -52.257 1.00 64.94 380 ASP A C 1
ATOM 2988 O O . ASP A 1 380 ? 11.552 29.658 -53.300 1.00 64.94 380 ASP A O 1
ATOM 2992 N N . GLU A 1 381 ? 11.544 29.559 -51.077 1.00 63.03 381 GLU A N 1
ATOM 2993 C CA . GLU A 1 381 ? 13.010 29.662 -50.912 1.00 63.03 381 GLU A CA 1
ATOM 2994 C C . GLU A 1 381 ? 13.749 28.413 -51.411 1.00 63.03 381 GLU A C 1
ATOM 2996 O O . GLU A 1 381 ? 14.869 28.512 -51.919 1.00 63.03 381 GLU A O 1
ATOM 3001 N N . ILE A 1 382 ? 13.100 27.246 -51.367 1.00 60.94 382 ILE A N 1
ATOM 3002 C CA . ILE A 1 382 ? 13.589 26.003 -51.985 1.00 60.94 382 ILE A CA 1
ATOM 3003 C C . ILE A 1 382 ? 13.561 26.071 -53.523 1.00 60.94 382 ILE A C 1
ATOM 3005 O O . ILE A 1 382 ? 14.214 25.259 -54.188 1.00 60.94 382 ILE A O 1
ATOM 3009 N N . GLU A 1 383 ? 12.867 27.044 -54.122 1.00 58.84 383 GLU A N 1
ATOM 3010 C CA . GLU A 1 383 ? 12.937 27.300 -55.567 1.00 58.84 383 GLU A CA 1
ATOM 3011 C C . GLU A 1 383 ? 14.193 28.087 -55.969 1.00 58.84 383 GLU A C 1
ATOM 3013 O O . GLU A 1 383 ? 14.636 27.999 -57.117 1.00 58.84 383 GLU A O 1
ATOM 3018 N N . VAL A 1 384 ? 14.800 28.828 -55.036 1.00 56.12 384 VAL A N 1
ATOM 3019 C CA . VAL A 1 384 ? 15.999 29.635 -55.283 1.00 56.12 384 VAL A CA 1
ATOM 3020 C C . VAL A 1 384 ? 17.250 28.782 -55.050 1.00 56.12 384 VAL A C 1
ATOM 3022 O O . VAL A 1 384 ? 17.311 27.956 -54.142 1.00 56.12 384 VAL A O 1
ATOM 3025 N N . THR A 1 385 ? 18.285 28.964 -55.875 1.00 52.88 385 THR A N 1
ATOM 3026 C CA . THR A 1 385 ? 19.588 28.285 -55.744 1.00 52.88 385 THR A CA 1
ATOM 3027 C C . THR A 1 385 ? 20.366 28.799 -54.519 1.00 52.88 385 THR A C 1
ATOM 3029 O O . THR A 1 385 ? 21.406 29.439 -54.658 1.00 52.88 385 THR A O 1
ATOM 3032 N N . ASN A 1 386 ? 19.846 28.560 -53.316 1.00 60.09 386 ASN A N 1
ATOM 3033 C CA . ASN A 1 386 ? 20.470 28.874 -52.033 1.00 60.09 386 ASN A CA 1
ATOM 3034 C C . ASN A 1 386 ? 21.247 27.633 -51.518 1.00 60.09 386 ASN A C 1
ATOM 3036 O O . ASN A 1 386 ? 20.743 26.514 -51.668 1.00 60.09 386 ASN A O 1
ATOM 3040 N N . PRO A 1 387 ? 22.464 27.773 -50.951 1.00 61.22 387 PRO A N 1
ATOM 3041 C CA . PRO A 1 387 ? 23.138 26.736 -50.159 1.00 61.22 387 PRO A CA 1
ATOM 3042 C C . PRO A 1 387 ? 22.218 25.893 -49.258 1.00 61.22 387 PRO A C 1
ATOM 3044 O O . PRO A 1 387 ? 22.343 24.667 -49.255 1.00 61.22 387 PRO A O 1
ATOM 3047 N N . ASP A 1 388 ? 21.235 26.517 -48.605 1.00 69.38 388 ASP A N 1
ATOM 3048 C CA . ASP A 1 388 ? 20.298 25.848 -47.687 1.00 69.38 388 ASP A CA 1
ATOM 3049 C C . ASP A 1 388 ? 19.456 24.768 -48.398 1.00 69.38 388 ASP A C 1
ATOM 3051 O O . ASP A 1 388 ? 19.245 23.668 -47.880 1.00 69.38 388 ASP A O 1
ATOM 3055 N N . ARG A 1 389 ? 19.082 25.008 -49.666 1.00 75.44 389 ARG A N 1
ATOM 3056 C CA . ARG A 1 389 ? 18.387 24.029 -50.522 1.00 75.44 389 ARG A CA 1
ATOM 3057 C C . ARG A 1 389 ? 19.226 22.766 -50.718 1.00 75.44 389 ARG A C 1
ATOM 3059 O O . ARG A 1 389 ? 18.685 21.660 -50.741 1.00 75.44 389 ARG A O 1
ATOM 3066 N N . GLN A 1 390 ? 20.543 22.905 -50.889 1.00 81.75 390 GLN A N 1
ATOM 3067 C CA . GLN A 1 390 ? 21.417 21.748 -51.091 1.00 81.75 390 GLN A CA 1
ATOM 3068 C C . GLN A 1 390 ? 21.524 20.901 -49.824 1.00 81.75 390 GLN A C 1
ATOM 3070 O O . GLN A 1 390 ? 21.481 19.674 -49.931 1.00 81.75 390 GLN A O 1
ATOM 3075 N N . SER A 1 391 ? 21.597 21.526 -48.647 1.00 84.38 391 SER A N 1
ATOM 3076 C CA . SER A 1 391 ? 21.611 20.813 -47.368 1.00 84.38 391 SER A CA 1
ATOM 3077 C C . SER A 1 391 ? 20.320 20.022 -47.138 1.00 84.38 391 SER A C 1
ATOM 3079 O O . SER A 1 391 ? 20.377 18.826 -46.841 1.00 84.38 391 SER A O 1
ATOM 3081 N N . VAL A 1 392 ? 19.158 20.632 -47.394 1.00 87.38 392 VAL A N 1
ATOM 3082 C CA . VAL A 1 392 ? 17.851 19.958 -47.292 1.00 87.38 392 VAL A CA 1
ATOM 3083 C C . VAL A 1 392 ? 17.737 18.802 -48.299 1.00 87.38 392 VAL A C 1
ATOM 3085 O O . VAL A 1 392 ? 17.285 17.708 -47.954 1.00 87.38 392 VAL A O 1
ATOM 3088 N N . ILE A 1 393 ? 18.223 18.973 -49.533 1.00 88.25 393 ILE A N 1
ATOM 3089 C CA . ILE A 1 393 ? 18.264 17.885 -50.525 1.00 88.25 393 ILE A CA 1
ATOM 3090 C C . ILE A 1 393 ? 19.185 16.744 -50.078 1.00 88.25 393 ILE A C 1
ATOM 3092 O O . ILE A 1 393 ? 18.808 15.578 -50.220 1.00 88.25 393 ILE A O 1
ATOM 3096 N N . ARG A 1 394 ? 20.380 17.047 -49.547 1.00 90.69 394 ARG A N 1
ATOM 3097 C CA . ARG A 1 394 ? 21.297 16.030 -48.997 1.00 90.69 394 ARG A CA 1
ATOM 3098 C C . ARG A 1 394 ? 20.625 15.254 -47.868 1.00 90.69 394 ARG A C 1
ATOM 3100 O O . ARG A 1 394 ? 20.695 14.026 -47.864 1.00 90.69 394 ARG A O 1
ATOM 3107 N N . MET A 1 395 ? 19.920 15.951 -46.977 1.00 92.25 395 MET A N 1
ATOM 3108 C CA . MET A 1 395 ? 19.154 15.354 -45.885 1.00 92.25 395 MET A CA 1
ATOM 3109 C C . MET A 1 395 ? 18.128 14.338 -46.396 1.00 92.25 395 MET A C 1
ATOM 3111 O O . MET A 1 395 ? 18.160 13.173 -45.994 1.00 92.25 395 MET A O 1
ATOM 3115 N N . PHE A 1 396 ? 17.256 14.737 -47.324 1.00 92.94 396 PHE A N 1
ATOM 3116 C CA . PHE A 1 396 ? 16.234 13.835 -47.858 1.00 92.94 396 PHE A CA 1
ATOM 3117 C C . PHE A 1 396 ? 16.819 12.674 -48.661 1.00 92.94 396 PHE A C 1
ATOM 3119 O O . PHE A 1 396 ? 16.354 11.543 -48.518 1.00 92.94 396 PHE A O 1
ATOM 3126 N N . LYS A 1 397 ? 17.876 12.906 -49.449 1.00 92.38 397 LYS A N 1
ATOM 3127 C CA . LYS A 1 397 ? 18.586 11.821 -50.142 1.00 92.38 397 LYS A CA 1
ATOM 3128 C C . LYS A 1 397 ? 19.161 10.813 -49.153 1.00 92.38 397 LYS A C 1
ATOM 3130 O O . LYS A 1 397 ? 18.998 9.613 -49.363 1.00 92.38 397 LYS A O 1
ATOM 3135 N N . LEU A 1 398 ? 19.754 11.278 -48.051 1.00 93.31 398 LEU A N 1
ATOM 3136 C CA . LEU A 1 398 ? 20.262 10.390 -47.010 1.00 93.31 398 LEU A CA 1
ATOM 3137 C C . LEU A 1 398 ? 19.146 9.567 -46.360 1.00 93.31 398 LEU A C 1
ATOM 3139 O O . LEU A 1 398 ? 19.306 8.361 -46.184 1.00 93.31 398 LEU A O 1
ATOM 3143 N N . ILE A 1 399 ? 18.012 10.194 -46.029 1.00 93.44 399 ILE A N 1
ATOM 3144 C CA . ILE A 1 399 ? 16.850 9.484 -45.477 1.00 93.44 399 ILE A CA 1
ATOM 3145 C C . ILE A 1 399 ? 16.439 8.356 -46.427 1.00 93.44 399 ILE A C 1
ATOM 3147 O O . ILE A 1 399 ? 16.354 7.202 -46.009 1.00 93.44 399 ILE A O 1
ATOM 3151 N N . VAL A 1 400 ? 16.255 8.667 -47.713 1.00 92.25 400 VAL A N 1
ATOM 3152 C CA . VAL A 1 400 ? 15.873 7.689 -48.741 1.00 92.25 400 VAL A CA 1
ATOM 3153 C C . VAL A 1 400 ? 16.890 6.549 -48.841 1.00 92.25 400 VAL A C 1
ATOM 3155 O O . VAL A 1 400 ? 16.492 5.383 -48.876 1.00 92.25 400 VAL A O 1
ATOM 3158 N N . GLU A 1 401 ? 18.191 6.842 -48.827 1.00 90.62 401 GLU A N 1
ATOM 3159 C CA . GLU A 1 401 ? 19.242 5.816 -48.833 1.00 90.62 401 GLU A CA 1
ATOM 3160 C C . GLU A 1 401 ? 19.124 4.826 -47.662 1.00 90.62 401 GLU A C 1
ATOM 3162 O O . GLU A 1 401 ? 19.309 3.618 -47.859 1.00 90.62 401 GLU A O 1
ATOM 3167 N N . GLU A 1 402 ? 18.786 5.318 -46.467 1.00 89.00 402 GLU A N 1
ATOM 3168 C CA . GLU A 1 402 ? 18.707 4.516 -45.240 1.00 89.00 402 GLU A CA 1
ATOM 3169 C C . GLU A 1 402 ? 17.352 3.794 -45.062 1.00 89.00 402 GLU A C 1
ATOM 3171 O O . GLU A 1 402 ? 17.265 2.821 -44.308 1.00 89.00 402 GLU A O 1
ATOM 3176 N N . THR A 1 403 ? 16.311 4.176 -45.814 1.00 83.75 403 THR A N 1
ATOM 3177 C CA . THR A 1 403 ? 14.955 3.573 -45.750 1.00 83.75 403 THR A CA 1
ATOM 3178 C C . THR A 1 403 ? 14.819 2.167 -46.342 1.00 83.75 403 THR A C 1
ATOM 3180 O O . THR A 1 403 ? 13.742 1.575 -46.310 1.00 83.75 403 THR A O 1
ATOM 3183 N N . LYS A 1 404 ? 15.895 1.562 -46.860 1.00 80.12 404 LYS A N 1
ATOM 3184 C CA . LYS A 1 404 ? 15.836 0.198 -47.429 1.00 80.12 404 LYS A CA 1
ATOM 3185 C C . LYS A 1 404 ? 15.447 -0.873 -46.405 1.00 80.12 404 LYS A C 1
ATOM 3187 O O . LYS A 1 404 ? 14.997 -1.949 -46.784 1.00 80.12 404 LYS A O 1
ATOM 3192 N N . ASN A 1 405 ? 15.667 -0.582 -45.124 1.00 80.06 405 ASN A N 1
ATOM 3193 C CA . ASN A 1 405 ? 15.548 -1.536 -44.028 1.00 80.06 405 ASN A CA 1
ATOM 3194 C C . ASN A 1 405 ? 14.343 -1.261 -43.117 1.00 80.06 405 ASN A C 1
ATOM 3196 O O . ASN A 1 405 ? 13.890 -2.165 -42.434 1.00 80.06 405 ASN A O 1
ATOM 3200 N N . PHE A 1 406 ? 13.818 -0.039 -43.072 1.00 90.25 406 PHE A N 1
ATOM 3201 C CA . PHE A 1 406 ? 12.694 0.334 -42.211 1.00 90.25 406 PHE A CA 1
ATOM 3202 C C . PHE A 1 406 ? 11.921 1.492 -42.843 1.00 90.25 406 PHE A C 1
ATOM 3204 O O . PHE A 1 406 ? 12.467 2.244 -43.650 1.00 90.25 406 PHE A O 1
ATOM 3211 N N . GLN A 1 407 ? 10.648 1.637 -42.485 1.00 92.62 407 GLN A N 1
ATOM 3212 C CA . GLN A 1 407 ? 9.814 2.701 -43.035 1.00 92.62 407 GLN A CA 1
ATOM 3213 C C . GLN A 1 407 ? 10.190 4.050 -42.410 1.00 92.62 407 GLN A C 1
ATOM 3215 O O . GLN A 1 407 ? 10.360 4.148 -41.198 1.00 92.62 407 GLN A O 1
ATOM 3220 N N . VAL A 1 408 ? 10.271 5.109 -43.209 1.00 94.62 408 VAL A N 1
ATOM 3221 C CA . VAL A 1 408 ? 10.336 6.479 -42.686 1.00 94.62 408 VAL A CA 1
ATOM 3222 C C . VAL A 1 408 ? 9.129 7.242 -43.202 1.00 94.62 408 VAL A C 1
ATOM 3224 O O . VAL A 1 408 ? 8.822 7.187 -44.391 1.00 94.62 408 VAL A O 1
ATOM 3227 N N . ILE A 1 409 ? 8.426 7.906 -42.292 1.00 94.12 409 ILE A N 1
ATOM 3228 C CA . ILE A 1 409 ? 7.286 8.772 -42.575 1.00 94.12 409 ILE A CA 1
ATOM 3229 C C . ILE A 1 409 ? 7.731 10.186 -42.229 1.00 94.12 409 ILE A C 1
ATOM 3231 O O . ILE A 1 409 ? 8.223 10.411 -41.124 1.00 94.12 409 ILE A O 1
ATOM 3235 N N . VAL A 1 410 ? 7.593 11.113 -43.172 1.00 93.06 410 VAL A N 1
ATOM 3236 C CA . VAL A 1 410 ? 7.999 12.505 -42.975 1.00 93.06 410 VAL A CA 1
ATOM 3237 C C . VAL A 1 410 ? 6.826 13.428 -43.264 1.00 93.06 410 VAL A C 1
ATOM 3239 O O . VAL A 1 410 ? 6.190 13.296 -44.309 1.00 93.06 410 VAL A O 1
ATOM 3242 N N . THR A 1 411 ? 6.553 14.353 -42.348 1.00 91.88 411 THR A N 1
ATOM 3243 C CA . THR A 1 411 ? 5.672 15.508 -42.561 1.00 91.88 411 THR A CA 1
ATOM 3244 C C . THR A 1 411 ? 6.538 16.741 -42.764 1.00 91.88 411 THR A C 1
ATOM 3246 O O . THR A 1 411 ? 7.481 16.960 -42.013 1.00 91.88 411 THR A O 1
ATOM 3249 N N . GLU A 1 412 ? 6.290 17.515 -43.819 1.00 87.50 412 GLU A N 1
ATOM 3250 C CA . GLU A 1 412 ? 7.219 18.565 -44.239 1.00 87.50 412 GLU A CA 1
ATOM 3251 C C . GLU A 1 412 ? 6.527 19.650 -45.084 1.00 87.50 412 GLU A C 1
ATOM 3253 O O . GLU A 1 412 ? 5.576 19.363 -45.813 1.00 87.50 412 GLU A O 1
ATOM 3258 N N . HIS A 1 413 ? 7.019 20.889 -44.983 1.00 82.88 413 HIS A N 1
ATOM 3259 C CA . HIS A 1 413 ? 6.660 22.013 -45.850 1.00 82.88 413 HIS A CA 1
ATOM 3260 C C . HIS A 1 413 ? 7.630 22.186 -47.031 1.00 82.88 413 HIS A C 1
ATOM 3262 O O . HIS A 1 413 ? 7.236 22.641 -48.101 1.00 82.88 413 HIS A O 1
ATOM 3268 N N . ALA A 1 414 ? 8.895 21.804 -46.886 1.00 81.38 414 ALA A N 1
ATOM 3269 C CA . ALA A 1 414 ? 9.821 21.756 -48.009 1.00 81.38 414 ALA A CA 1
ATOM 3270 C C . ALA A 1 414 ? 9.268 20.947 -49.207 1.00 81.38 414 ALA A C 1
ATOM 3272 O O . ALA A 1 414 ? 9.044 19.747 -49.090 1.00 81.38 414 ALA A O 1
ATOM 3273 N N . ASP A 1 415 ? 9.097 21.590 -50.371 1.00 82.69 415 ASP A N 1
ATOM 3274 C CA . ASP A 1 415 ? 8.608 20.954 -51.606 1.00 82.69 415 ASP A CA 1
ATOM 3275 C C . ASP A 1 415 ? 9.699 20.937 -52.691 1.00 82.69 415 ASP A C 1
ATOM 3277 O O . ASP A 1 415 ? 9.868 21.871 -53.481 1.00 82.69 415 ASP A O 1
ATOM 3281 N N . ILE A 1 416 ? 10.502 19.870 -52.720 1.00 84.44 416 ILE A N 1
ATOM 3282 C CA . ILE A 1 416 ? 11.617 19.749 -53.667 1.00 84.44 416 ILE A CA 1
ATOM 3283 C C . ILE A 1 416 ? 11.078 19.316 -55.036 1.00 84.44 416 ILE A C 1
ATOM 3285 O O . ILE A 1 416 ? 10.683 18.163 -55.224 1.00 84.44 416 ILE A O 1
ATOM 3289 N N . ARG A 1 417 ? 11.137 20.208 -56.034 1.00 82.38 417 ARG A N 1
ATOM 3290 C CA . ARG A 1 417 ? 10.751 19.947 -57.440 1.00 82.38 417 ARG A CA 1
ATOM 3291 C C . ARG A 1 417 ? 11.749 19.058 -58.205 1.00 82.38 417 ARG A C 1
ATOM 3293 O O . ARG A 1 417 ? 12.235 19.424 -59.272 1.00 82.38 417 ARG A O 1
ATOM 3300 N N . GLU A 1 418 ? 12.084 17.899 -57.650 1.00 85.50 418 GLU A N 1
ATOM 3301 C CA . GLU A 1 418 ? 12.865 16.848 -58.311 1.00 85.50 418 GLU A CA 1
ATOM 3302 C C . GLU A 1 418 ? 12.026 15.567 -58.385 1.00 85.50 418 GLU A C 1
ATOM 3304 O O . GLU A 1 418 ? 11.393 15.185 -57.401 1.00 85.50 418 GLU A O 1
ATOM 3309 N N . ASP A 1 419 ? 12.041 14.883 -59.534 1.00 90.31 419 ASP A N 1
ATOM 3310 C CA . ASP A 1 419 ? 11.160 13.734 -59.811 1.00 90.31 419 ASP A CA 1
ATOM 3311 C C . ASP A 1 419 ? 11.215 12.648 -58.724 1.00 90.31 419 ASP A C 1
ATOM 3313 O O . ASP A 1 419 ? 10.193 12.068 -58.362 1.00 90.31 419 ASP A O 1
ATOM 3317 N N . TRP A 1 420 ? 12.404 12.386 -58.166 1.00 92.50 420 TRP A N 1
ATOM 3318 C CA . TRP A 1 420 ? 12.583 11.385 -57.110 1.00 92.50 420 TRP A CA 1
ATOM 3319 C C . TRP A 1 420 ? 11.888 11.772 -55.801 1.00 92.50 420 TRP A C 1
ATOM 3321 O O . TRP A 1 420 ? 11.407 10.887 -55.101 1.00 92.50 420 TRP A O 1
ATOM 3331 N N . TYR A 1 421 ? 11.833 13.065 -55.467 1.00 91.00 421 TYR A N 1
ATOM 3332 C CA . TYR A 1 421 ? 11.180 13.554 -54.256 1.00 91.00 421 TYR A CA 1
ATOM 3333 C C . TYR A 1 421 ? 9.666 13.549 -54.455 1.00 91.00 421 TYR A C 1
ATOM 3335 O O . TYR A 1 421 ? 8.935 12.975 -53.652 1.00 91.00 421 TYR A O 1
ATOM 3343 N N . GLN A 1 422 ? 9.205 14.078 -55.591 1.00 90.88 422 GLN A N 1
ATOM 3344 C CA . GLN A 1 422 ? 7.785 14.119 -55.945 1.00 90.88 422 GLN A CA 1
ATOM 3345 C C . GLN A 1 422 ? 7.162 12.716 -56.031 1.00 90.88 422 GLN A C 1
ATOM 3347 O O . GLN A 1 422 ? 6.024 12.518 -55.617 1.00 90.88 422 GLN A O 1
ATOM 3352 N N . ALA A 1 423 ? 7.916 11.704 -56.475 1.00 92.00 423 ALA A N 1
ATOM 3353 C CA . ALA A 1 423 ? 7.460 10.310 -56.481 1.00 92.00 423 ALA A CA 1
ATOM 3354 C C . ALA A 1 423 ? 7.222 9.714 -55.073 1.00 92.00 423 ALA A C 1
ATOM 3356 O O . ALA A 1 423 ? 6.502 8.714 -54.924 1.00 92.00 423 ALA A O 1
ATOM 3357 N N . LEU A 1 424 ? 7.841 10.295 -54.039 1.00 92.19 424 LEU A N 1
ATOM 3358 C CA . LEU A 1 424 ? 7.709 9.874 -52.643 1.00 92.19 424 LEU A CA 1
ATOM 3359 C C . LEU A 1 424 ? 6.584 10.605 -51.906 1.00 92.19 424 LEU A C 1
ATOM 3361 O O . LEU A 1 424 ? 6.088 10.071 -50.913 1.00 92.19 424 LEU A O 1
ATOM 3365 N N . VAL A 1 425 ? 6.144 11.767 -52.399 1.00 91.06 425 VAL A N 1
ATOM 3366 C CA . VAL A 1 425 ? 4.992 12.488 -51.848 1.00 91.06 425 VAL A CA 1
ATOM 3367 C C . VAL A 1 425 ? 3.748 11.605 -51.980 1.00 91.06 425 VAL A C 1
ATOM 3369 O O . VAL A 1 425 ? 3.455 11.047 -53.041 1.00 91.06 425 VAL A O 1
ATOM 3372 N N . ARG A 1 426 ? 3.044 11.401 -50.862 1.00 91.31 426 ARG A N 1
ATOM 3373 C CA . ARG A 1 426 ? 1.818 10.585 -50.808 1.00 91.31 426 ARG A CA 1
ATOM 3374 C C . ARG A 1 426 ? 0.572 11.434 -50.696 1.00 91.31 426 ARG A C 1
ATOM 3376 O O . ARG A 1 426 ? -0.393 11.167 -51.394 1.00 91.31 426 ARG A O 1
ATOM 3383 N N . GLU A 1 427 ? 0.634 12.451 -49.855 1.00 88.00 427 GLU A N 1
ATOM 3384 C CA . GLU A 1 427 ? -0.442 13.398 -49.624 1.00 88.00 427 GLU A CA 1
ATOM 3385 C C . GLU A 1 427 ? 0.146 14.803 -49.667 1.00 88.00 427 GLU A C 1
ATOM 3387 O O . GLU A 1 427 ? 1.276 15.023 -49.222 1.00 88.00 427 GLU A O 1
ATOM 3392 N N . ASN A 1 428 ? -0.615 15.743 -50.217 1.00 83.00 428 ASN A N 1
ATOM 3393 C CA . ASN A 1 428 ? -0.249 17.149 -50.278 1.00 83.00 428 ASN A CA 1
ATOM 3394 C C . ASN A 1 428 ? -1.381 17.968 -49.643 1.00 83.00 428 ASN A C 1
ATOM 3396 O O . ASN A 1 428 ? -2.503 17.962 -50.139 1.00 83.00 428 ASN A O 1
ATOM 3400 N N . TRP A 1 429 ? -1.075 18.658 -48.543 1.00 81.94 429 TRP A N 1
ATOM 3401 C CA . TRP A 1 429 ? -2.045 19.432 -47.757 1.00 81.94 429 TRP A CA 1
ATOM 3402 C C . TRP A 1 429 ? -1.951 20.950 -47.990 1.00 81.94 429 TRP A C 1
ATOM 3404 O O . TRP A 1 429 ? -2.551 21.727 -47.248 1.00 81.94 429 TRP A O 1
ATOM 3414 N N . TRP A 1 430 ? -1.204 21.391 -49.009 1.00 72.19 430 TRP A N 1
ATOM 3415 C CA . TRP A 1 430 ? -0.980 22.813 -49.303 1.00 72.19 430 TRP A CA 1
ATOM 3416 C C . TRP A 1 430 ? -2.237 23.571 -49.737 1.00 72.19 430 TRP A C 1
ATOM 3418 O O . TRP A 1 430 ? -2.312 24.782 -49.550 1.00 72.19 430 TRP A O 1
ATOM 3428 N N . ASP A 1 431 ? -3.222 22.886 -50.317 1.00 71.19 431 ASP A N 1
ATOM 3429 C CA . ASP A 1 431 ? -4.460 23.514 -50.793 1.00 71.19 431 ASP A CA 1
ATOM 3430 C C . ASP A 1 431 ? -5.484 23.791 -49.674 1.00 71.19 431 ASP A C 1
ATOM 3432 O O . ASP A 1 431 ? -6.522 24.409 -49.919 1.00 71.19 431 ASP A O 1
ATOM 3436 N N . GLY A 1 432 ? -5.198 23.344 -48.444 1.00 68.50 432 GLY A N 1
ATOM 3437 C CA . GLY A 1 432 ? -6.047 23.526 -47.268 1.00 68.50 432 GLY A CA 1
ATOM 3438 C C . GLY A 1 432 ? -7.362 22.738 -47.290 1.00 68.50 432 GLY A C 1
ATOM 3439 O O . GLY A 1 432 ? -8.132 22.834 -46.330 1.00 68.50 432 GLY A O 1
ATOM 3440 N N . THR A 1 433 ? -7.626 21.962 -48.345 1.00 70.81 433 THR A N 1
ATOM 3441 C CA . THR A 1 433 ? -8.838 21.144 -48.487 1.00 70.81 433 THR A CA 1
ATOM 3442 C C . THR A 1 433 ? -8.706 19.806 -47.765 1.00 70.81 433 THR A C 1
ATOM 3444 O O . THR A 1 433 ? -9.666 19.338 -47.155 1.00 70.81 433 THR A O 1
ATOM 3447 N N . LEU A 1 434 ? -7.500 19.234 -47.759 1.00 71.88 434 LEU A N 1
ATOM 3448 C CA . LEU A 1 434 ? -7.136 18.028 -47.021 1.00 71.88 434 LEU A CA 1
ATOM 3449 C C . LEU A 1 434 ? -6.201 18.389 -45.860 1.00 71.88 434 LEU A C 1
ATOM 3451 O O . LEU A 1 434 ? -5.313 19.226 -45.999 1.00 71.88 434 LEU A O 1
ATOM 3455 N N . LYS A 1 435 ? -6.389 17.747 -44.702 1.00 78.06 435 LYS A N 1
ATOM 3456 C CA . LYS A 1 435 ? -5.535 17.905 -43.513 1.00 78.06 435 LYS A CA 1
ATOM 3457 C C . LYS A 1 435 ? -5.082 16.539 -43.011 1.00 78.06 435 LYS A C 1
ATOM 3459 O O . LYS A 1 435 ? -5.835 15.575 -43.116 1.00 78.06 435 LYS A O 1
ATOM 3464 N N . LEU A 1 436 ? -3.893 16.480 -42.403 1.00 78.12 436 LEU A N 1
ATOM 3465 C CA . LEU A 1 436 ? -3.362 15.255 -41.788 1.00 78.12 436 LEU A CA 1
ATOM 3466 C C . LEU A 1 436 ? -4.318 14.675 -40.732 1.00 78.12 436 LEU A C 1
ATOM 3468 O O . LEU A 1 436 ? -4.522 13.466 -40.683 1.00 78.12 436 LEU A O 1
ATOM 3472 N N . VAL A 1 437 ? -4.916 15.540 -39.906 1.00 80.69 437 VAL A N 1
ATOM 3473 C CA . VAL A 1 437 ? -6.043 15.182 -39.037 1.00 80.69 437 VAL A CA 1
ATOM 3474 C C . VAL A 1 437 ? -7.326 15.621 -39.745 1.00 80.69 437 VAL A C 1
ATOM 3476 O O . VAL A 1 437 ? -7.522 16.833 -39.904 1.00 80.69 437 VAL A O 1
ATOM 3479 N N . PRO A 1 438 ? -8.192 14.685 -40.179 1.00 81.19 438 PRO A N 1
ATOM 3480 C CA . PRO A 1 438 ? -9.451 15.029 -40.826 1.00 81.19 438 PRO A CA 1
ATOM 3481 C C . PRO A 1 438 ? -10.293 15.948 -39.938 1.00 81.19 438 PRO A C 1
ATOM 3483 O O . PRO A 1 438 ? -10.434 15.706 -38.740 1.00 81.19 438 PRO A O 1
ATOM 3486 N N . ILE A 1 439 ? -10.876 16.998 -40.523 1.00 78.00 439 ILE A N 1
ATOM 3487 C CA . ILE A 1 439 ? -11.690 17.984 -39.784 1.00 78.00 439 ILE A CA 1
ATOM 3488 C C . ILE A 1 439 ? -12.870 17.295 -39.083 1.00 78.00 439 ILE A C 1
ATOM 3490 O O . ILE A 1 439 ? -13.197 17.616 -37.944 1.00 78.00 439 ILE A O 1
ATOM 3494 N N . GLU A 1 440 ? -13.428 16.275 -39.728 1.00 81.50 440 GLU A N 1
ATOM 3495 C CA . GLU A 1 440 ? -14.526 15.443 -39.227 1.00 81.50 440 GLU A CA 1
ATOM 3496 C C . GLU A 1 440 ? -14.212 14.765 -37.880 1.00 81.50 440 GLU A C 1
ATOM 3498 O O . GLU A 1 440 ? -15.122 14.486 -37.104 1.00 81.50 440 GLU A O 1
ATOM 3503 N N . TRP A 1 441 ? -12.935 14.513 -37.562 1.00 82.50 441 TRP A N 1
ATOM 3504 C CA . TRP A 1 441 ? -12.537 13.881 -36.296 1.00 82.50 441 TRP A CA 1
ATOM 3505 C C . TRP A 1 441 ? -12.590 14.845 -35.107 1.00 82.50 441 TRP A C 1
ATOM 3507 O O . TRP A 1 441 ? -12.671 14.401 -33.966 1.00 82.50 441 TRP A O 1
ATOM 3517 N N . ILE A 1 442 ? -12.554 16.157 -35.358 1.00 75.69 442 ILE A N 1
ATOM 3518 C CA . ILE A 1 442 ? -12.637 17.198 -34.322 1.00 75.69 442 ILE A CA 1
ATOM 3519 C C . ILE A 1 442 ? -14.104 17.465 -33.937 1.00 75.69 442 ILE A C 1
ATOM 3521 O O . ILE A 1 442 ? -14.384 17.909 -32.824 1.00 75.69 442 ILE A O 1
ATOM 3525 N N . GLU A 1 443 ? -15.048 17.173 -34.835 1.00 67.69 443 GLU A N 1
ATOM 3526 C CA . GLU A 1 443 ? -16.483 17.427 -34.638 1.00 67.69 443 GLU A CA 1
ATOM 3527 C C . GLU A 1 443 ? -17.231 16.292 -33.913 1.00 67.69 443 GLU A C 1
ATOM 3529 O O . GLU A 1 443 ? -18.376 16.475 -33.495 1.00 67.69 443 GLU A O 1
ATOM 3534 N N . LEU A 1 444 ? -16.583 15.145 -33.687 1.00 56.38 444 LEU A N 1
ATOM 3535 C CA . LEU A 1 444 ? -17.097 14.077 -32.826 1.00 56.38 444 LEU A CA 1
ATOM 3536 C C . LEU A 1 444 ? -16.827 14.424 -31.352 1.00 56.38 444 LEU A C 1
ATOM 3538 O O . LEU A 1 444 ? -15.812 14.027 -30.782 1.00 56.38 444 LEU A O 1
ATOM 3542 N N . LYS A 1 445 ? -17.734 15.204 -30.752 1.00 47.28 445 LYS A N 1
ATOM 3543 C CA . LYS A 1 445 ? -17.787 15.432 -29.298 1.00 47.28 445 LYS A CA 1
ATOM 3544 C C . LYS A 1 445 ? -18.398 14.261 -28.542 1.00 47.28 445 LYS A C 1
ATOM 3546 O O . LYS A 1 445 ? -19.468 13.781 -28.979 1.00 47.28 445 LYS A O 1
#

Nearest PDB structures (foldseek):
  4ovv-assembly1_B  TM=6.562E-01  e=2.874E+00  Homo sapiens
  6nct-assembly1_B  TM=6.267E-01  e=3.701E+00  Homo sapiens
  8i4v-assembly1_A  TM=3.668E-01  e=4.653E-01  Saccharomyces cerevisiae S288C
  3ja6-assembly1_I  TM=3.733E-01  e=1.567E+00  Escherichia coli

Radius of gyration: 59.16 Å; Cα contacts (8 Å, |Δi|>4): 327; chains: 1; bounding box: 129×90×147 Å

Secondary structure (DSSP, 8-state):
---HHHHHHHHHHHHHHHHHHHHHTSS--HHHHHHHHHHHHTTSS-TT----S-HHHHHHHHHHHHHS----------HHHHHHHHHHHHHHHHHHHHHHHHHHHHHHHHHHHHHHHHHHHHHHHHHHGGGG------TTB-TTT-PBPSSPPPPHHHHHHHHHHHHHHHHHHHHHHHHHHHHHHHHHHHHHHHHHHHHHHHHHHHHHHHHHHHHHHHHHHHHHHHHHHHHHHHHHHHS--TT--THHHHHHHHHHHHHHHHHHHHT-HHHHHHHHHHHHHHHHHHHHHHHHHTT-TTTTS-EEEETTTTEEEEEETTTEEEEGGGS-SHHHHHHHHHHHHHHHHHHHHHTT-SS-SEEEEE-TTGGGS-TT--HHHHHHHTTS--HHHHHHHHHHHHHHHHTTSSEEEEE-S----SHHHHTT-----TTSSS-SS-GGGTS--

Sequence (445 aa):
MLIPGKFWVLIDKVESRIAERNRLKGQNFERAFALLNEAKSVDLIAADEPLQASWDNVRQLIEAALARNIDSDPAEPNVDVLNDLFDRQQQIRESYRIAAAELRSLKDLKRSSNGFGSEMEEQKSRLESINIFGHTSDPNSCPLCSSTLPSAVPSAEAIRASLTDIDSQLEAVTNDTPHLDAMIAKTEDQLADIKRLLDEVKTSIISLQTTDQRISDLRDFSSRRAMIKGRLSLYLENMPAKVVDDSDDKLEAEKLAEQIRAIEAVLNDEALAERLESILSLVSAQITSLARKLEIEHSDSPMRLDLKKLTIVADHADEGPIPMPKMGSGETWVGLHLVTHLALHNWFFKKQRPVPQFLFLDQPSQAYFPPDTSAETVRDEIEVTNPDRQSVIRMFKLIVEETKNFQVIVTEHADIREDWYQALVRENWWDGTLKLVPIEWIELK

Solvent-accessible surface area (backbone atoms only — not comparable to full-atom values): 25673 Å² total; per-residue (Å²): 144,76,66,69,65,61,55,52,54,52,50,53,53,51,51,49,52,52,51,53,49,53,61,68,67,48,95,70,53,66,66,58,51,52,54,52,52,55,33,25,78,59,69,44,37,66,80,83,62,85,88,56,103,41,72,69,54,50,49,52,53,46,52,52,33,62,69,51,79,84,80,69,85,72,77,79,78,63,65,65,62,57,52,52,50,50,54,51,48,50,55,45,51,50,53,44,53,52,45,52,52,51,45,48,53,50,51,52,50,50,51,52,51,53,52,52,47,54,52,51,51,52,53,43,62,69,53,56,62,54,78,79,57,72,92,76,90,55,53,43,43,37,92,89,78,67,45,78,46,98,60,70,51,81,51,69,66,58,55,51,50,52,46,52,51,51,50,55,55,45,51,52,52,62,65,48,48,62,56,53,50,53,51,45,53,53,40,50,52,51,47,53,52,44,50,52,55,49,51,54,48,50,53,52,52,53,55,50,52,57,49,50,52,53,48,50,56,49,49,56,51,50,50,51,41,53,54,47,44,52,54,47,49,57,50,56,73,65,45,82,58,83,86,67,71,63,60,60,66,50,50,51,52,53,51,52,53,49,54,48,52,54,50,48,62,73,57,34,63,66,64,52,48,55,51,49,52,53,49,48,50,57,42,15,52,44,26,23,56,45,30,44,71,59,65,36,81,65,30,90,30,58,31,36,71,38,80,90,77,73,42,48,28,31,48,38,92,88,83,39,76,46,45,51,95,76,52,72,62,59,42,38,52,51,51,51,53,49,31,43,52,52,34,49,52,53,49,35,52,78,66,71,45,101,61,78,67,55,46,82,43,76,44,78,61,57,51,69,46,66,94,84,59,46,63,69,50,48,31,54,52,54,73,43,99,44,75,58,41,53,52,50,50,41,48,53,52,49,52,60,69,62,41,83,76,35,50,71,49,77,48,71,61,73,60,64,96,42,72,76,54,55,71,66,58,85,79,80,52,87,83,70,81,49,57,96,69,54,71,72,67,72,70,68,124

Mean predicted aligned error: 20.16 Å